Protein AF-0000000074148375 (afdb_homodimer)

Secondary structure (DSSP, 8-state):
--EEEEEE-TTTTHHHHHHHHHHHHT-EEE-HHHHHHHHHHT---HHHHHT--TT-HHHHHHHHHHHT--S---S-EEEEEPTT--EEEEE----HHHHHHHHHHHHHHHHHH-SEEEESTTHHHHTTT-TTEEEEEEE--HHHHHHHHHHHHT--HHHHHHHHHHHHHHHHHHHHHHH---TT-GGGSSEEEETTTS-HHHHHHHHHHHHHH-/--EEEEEE-TTTTHHHHHHHHHHHHT-EEE-HHHHHHHHHHT---HHHHHT--TT-HHHHHHHHHHHT--S---S--EEEEPTT--EEEE-----HHHHHHHHHHHHHHHHHH-SEEEESTTHHHHTTT-TTEEEEEEE--HHHHHHHHHHHHT--HHHHHHHHHHHHHHHHHHHHHHH---TT-GGGSSEEEETTTS-HHHHHHHHHHHHHH-

Structure (mmCIF, N/CA/C/O backbone):
data_AF-0000000074148375-model_v1
#
loop_
_entity.id
_entity.type
_entity.pdbx_description
1 polymer 'Probable cytidylate kinase, putative'
#
loop_
_atom_site.group_PDB
_atom_site.id
_atom_site.type_symbol
_atom_site.label_atom_id
_atom_site.label_alt_id
_atom_site.label_comp_id
_atom_site.label_asym_id
_atom_site.label_entity_id
_atom_site.label_seq_id
_atom_site.pdbx_PDB_ins_code
_atom_site.Cartn_x
_atom_site.Cartn_y
_atom_site.Cartn_z
_atom_site.occupancy
_atom_site.B_iso_or_equiv
_atom_site.auth_seq_id
_atom_site.auth_comp_id
_atom_site.auth_asym_id
_atom_site.auth_atom_id
_atom_site.pdbx_PDB_model_num
ATOM 1 N N . MET A 1 1 ? -9.125 17.953 -8.016 1 64.88 1 MET A N 1
ATOM 2 C CA . MET A 1 1 ? -9.047 18.625 -6.723 1 64.88 1 MET A CA 1
ATOM 3 C C . MET A 1 1 ? -9.109 17.625 -5.578 1 64.88 1 MET A C 1
ATOM 5 O O . MET A 1 1 ? -10.031 16.812 -5.508 1 64.88 1 MET A O 1
ATOM 9 N N . ALA A 1 2 ? -8.055 17.391 -4.762 1 86.12 2 ALA A N 1
ATOM 10 C CA . ALA A 1 2 ? -8.109 16.344 -3.738 1 86.12 2 ALA A CA 1
ATOM 11 C C . ALA A 1 2 ? -7.293 16.734 -2.512 1 86.12 2 ALA A C 1
ATOM 13 O O . ALA A 1 2 ? -6.504 17.688 -2.562 1 86.12 2 ALA A O 1
ATOM 14 N N . VAL A 1 3 ? -7.73 16.344 -1.412 1 92.31 3 VAL A N 1
ATOM 15 C CA . VAL A 1 3 ? -6.91 16.375 -0.205 1 92.31 3 VAL A CA 1
ATOM 16 C C . VAL A 1 3 ? -6.141 15.062 -0.064 1 92.31 3 VAL A C 1
ATOM 18 O O . VAL A 1 3 ? -6.703 13.977 -0.264 1 92.31 3 VAL A O 1
ATOM 21 N N . ILE A 1 4 ? -4.852 15.25 0.196 1 95.19 4 ILE A N 1
ATOM 22 C CA . ILE A 1 4 ? -4.012 14.07 0.366 1 95.19 4 ILE A CA 1
ATOM 23 C C . ILE A 1 4 ? -3.422 14.055 1.774 1 95.19 4 ILE A C 1
ATOM 25 O O . ILE A 1 4 ? -2.805 15.039 2.205 1 95.19 4 ILE A O 1
ATOM 29 N N . THR A 1 5 ? -3.691 13.031 2.473 1 95.56 5 THR A N 1
ATOM 30 C CA . THR A 1 5 ? -2.984 12.844 3.734 1 95.56 5 THR A CA 1
ATOM 31 C C . THR A 1 5 ? -1.854 11.828 3.576 1 95.56 5 THR A C 1
ATOM 33 O O . THR A 1 5 ? -2.02 10.812 2.904 1 95.56 5 THR A O 1
ATOM 36 N N . ILE A 1 6 ? -0.707 12.133 4.168 1 96.19 6 ILE A N 1
ATOM 37 C CA . ILE A 1 6 ? 0.439 11.234 4.102 1 96.19 6 ILE A CA 1
ATOM 38 C C . ILE A 1 6 ? 0.917 10.898 5.512 1 96.19 6 ILE A C 1
ATOM 40 O O . ILE A 1 6 ? 1.191 11.797 6.309 1 96.19 6 ILE A O 1
ATOM 44 N N . SER A 1 7 ? 0.877 9.672 5.816 1 96.31 7 SER A N 1
ATOM 45 C CA . SER A 1 7 ? 1.52 9.102 6.996 1 96.31 7 SER A CA 1
ATOM 46 C C . SER A 1 7 ? 2.807 8.367 6.625 1 96.31 7 SER A C 1
ATOM 48 O O . SER A 1 7 ? 2.883 7.73 5.574 1 96.31 7 SER A O 1
ATOM 50 N N . ARG A 1 8 ? 3.867 8.523 7.516 1 97.19 8 ARG A N 1
ATOM 51 C CA . ARG A 1 8 ? 5.133 7.941 7.074 1 97.19 8 ARG A CA 1
ATOM 52 C C . ARG A 1 8 ? 5.965 7.48 8.266 1 97.19 8 ARG A C 1
ATOM 54 O O . ARG A 1 8 ? 5.859 8.039 9.359 1 97.19 8 ARG A O 1
ATOM 61 N N . GLN A 1 9 ? 6.734 6.5 8.016 1 97.06 9 GLN A N 1
ATOM 62 C CA . GLN A 1 9 ? 7.832 6.156 8.906 1 97.06 9 GLN A CA 1
ATOM 63 C C . GLN A 1 9 ? 8.992 7.137 8.766 1 97.06 9 GLN A C 1
ATOM 65 O O . GLN A 1 9 ? 9.312 7.562 7.652 1 97.06 9 GLN A O 1
ATOM 70 N N . VAL A 1 10 ? 9.531 7.484 9.844 1 92.56 10 VAL A N 1
ATOM 71 C CA . VAL A 1 10 ? 10.672 8.398 9.805 1 92.56 10 VAL A CA 1
ATOM 72 C C . VAL A 1 10 ? 11.789 7.793 8.953 1 92.56 10 VAL A C 1
ATOM 74 O O . VAL A 1 10 ? 12.102 6.605 9.078 1 92.56 10 VAL A O 1
ATOM 77 N N . GLY A 1 11 ? 12.305 8.602 8.078 1 96.94 11 GLY A N 1
ATOM 78 C CA . GLY A 1 11 ? 13.422 8.172 7.25 1 96.94 11 GLY A CA 1
ATOM 79 C C . GLY A 1 11 ? 12.977 7.426 6.004 1 96.94 11 GLY A C 1
ATOM 80 O O . GLY A 1 11 ? 13.812 6.977 5.215 1 96.94 11 GLY A O 1
ATOM 81 N N . SER A 1 12 ? 11.672 7.277 5.742 1 98.31 12 SER A N 1
ATOM 82 C CA . SER A 1 12 ? 11.148 6.504 4.621 1 98.31 12 SER A CA 1
ATOM 83 C C . SER A 1 12 ? 11.094 7.344 3.35 1 98.31 12 SER A C 1
ATOM 85 O O . SER A 1 12 ? 10.703 6.848 2.291 1 98.31 12 SER A O 1
ATOM 87 N N . LEU A 1 13 ? 11.406 8.617 3.408 1 97.44 13 LEU A N 1
ATOM 88 C CA . LEU A 1 13 ? 11.305 9.594 2.328 1 97.44 13 LEU A CA 1
ATOM 89 C C . LEU A 1 13 ? 9.867 10.078 2.158 1 97.44 13 LEU A C 1
ATOM 91 O O . LEU A 1 13 ? 9.516 10.648 1.124 1 97.44 13 LEU A O 1
ATOM 95 N N . GLY A 1 14 ? 9.07 9.812 3.164 1 96.44 14 GLY A N 1
ATOM 96 C CA . GLY A 1 14 ? 7.691 10.273 3.131 1 96.44 14 GLY A CA 1
ATOM 97 C C . GLY A 1 14 ? 7.566 11.789 3.152 1 96.44 14 GLY A C 1
ATOM 98 O O . GLY A 1 14 ? 6.66 12.352 2.539 1 96.44 14 GLY A O 1
ATOM 99 N N . ASP A 1 15 ? 8.453 12.445 3.889 1 91.19 15 ASP A N 1
ATOM 100 C CA . ASP A 1 15 ? 8.477 13.906 3.91 1 91.19 15 ASP A CA 1
ATOM 101 C C . ASP A 1 15 ? 8.797 14.469 2.527 1 91.19 15 ASP A C 1
ATOM 103 O O . ASP A 1 15 ? 8.102 15.359 2.035 1 91.19 15 ASP A O 1
ATOM 107 N N . GLU A 1 16 ? 9.789 13.891 1.929 1 94.12 16 GLU A N 1
ATOM 108 C CA . GLU A 1 16 ? 10.227 14.32 0.604 1 94.12 16 GLU A CA 1
ATOM 109 C C . GLU A 1 16 ? 9.148 14.07 -0.445 1 94.12 16 GLU A C 1
ATOM 111 O O . GLU A 1 16 ? 8.914 14.906 -1.321 1 94.12 16 GLU A O 1
ATOM 116 N N . LEU A 1 17 ? 8.531 12.938 -0.294 1 96.75 17 LEU A N 1
ATOM 117 C CA . LEU A 1 17 ? 7.449 12.602 -1.212 1 96.75 17 LEU A CA 1
ATOM 118 C C . LEU A 1 17 ? 6.312 13.609 -1.101 1 96.75 17 LEU A C 1
ATOM 120 O O . LEU A 1 17 ? 5.801 14.094 -2.115 1 96.75 17 LEU A O 1
ATOM 124 N N . ALA A 1 18 ? 5.91 13.93 0.122 1 94.56 18 ALA A N 1
ATOM 125 C CA . ALA A 1 18 ? 4.832 14.883 0.364 1 94.56 18 ALA A CA 1
ATOM 126 C C . ALA A 1 18 ? 5.145 16.234 -0.259 1 94.56 18 ALA A C 1
ATOM 128 O O . ALA A 1 18 ? 4.297 16.844 -0.923 1 94.56 18 ALA A O 1
ATOM 129 N N . GLU A 1 19 ? 6.328 16.672 -0.088 1 92 19 GLU A N 1
ATOM 130 C CA . GLU A 1 19 ? 6.762 17.953 -0.631 1 92 19 GLU A CA 1
ATOM 131 C C . GLU A 1 19 ? 6.734 17.938 -2.156 1 92 19 GLU A C 1
ATOM 133 O O . GLU A 1 19 ? 6.258 18.891 -2.781 1 92 19 GLU A O 1
ATOM 138 N N . LYS A 1 20 ? 7.266 16.922 -2.697 1 95.44 20 LYS A N 1
ATOM 139 C CA . LYS A 1 20 ? 7.34 16.812 -4.152 1 95.44 20 LYS A CA 1
ATOM 140 C C . LYS A 1 20 ? 5.945 16.75 -4.77 1 95.44 20 LYS A C 1
ATOM 142 O O . LYS A 1 20 ? 5.688 17.359 -5.801 1 95.44 20 LYS A O 1
ATOM 147 N N . ILE A 1 21 ? 5.078 16 -4.156 1 95.25 21 ILE A N 1
ATOM 148 C CA . ILE A 1 21 ? 3.703 15.891 -4.629 1 95.25 21 ILE A CA 1
ATOM 149 C C . ILE A 1 21 ? 3.035 17.266 -4.594 1 95.25 21 ILE A C 1
ATOM 151 O O . ILE A 1 21 ? 2.398 17.672 -5.566 1 95.25 21 ILE A O 1
ATOM 155 N N . ALA A 1 22 ? 3.162 17.906 -3.471 1 91.94 22 ALA A N 1
ATOM 156 C CA . ALA A 1 22 ? 2.566 19.234 -3.318 1 91.94 22 ALA A CA 1
ATOM 157 C C . ALA A 1 22 ? 3.072 20.188 -4.395 1 91.94 22 ALA A C 1
ATOM 159 O O . ALA A 1 22 ? 2.285 20.891 -5.031 1 91.94 22 ALA A O 1
ATOM 160 N N . LYS A 1 23 ? 4.336 20.141 -4.648 1 92.69 23 LYS A N 1
ATOM 161 C CA . LYS A 1 23 ? 4.965 21 -5.641 1 92.69 23 LYS A CA 1
ATOM 162 C C . LYS A 1 23 ? 4.473 20.688 -7.047 1 92.69 23 LYS A C 1
ATOM 164 O O . LYS A 1 23 ? 4.062 21.578 -7.789 1 92.69 23 LYS A O 1
ATOM 169 N N . GLU A 1 24 ? 4.438 19.5 -7.379 1 93.75 24 GLU A N 1
ATOM 170 C CA . GLU A 1 24 ? 4.102 19.094 -8.742 1 93.75 24 GLU A CA 1
ATOM 171 C C . GLU A 1 24 ? 2.621 19.312 -9.031 1 93.75 24 GLU A C 1
ATOM 173 O O . GLU A 1 24 ? 2.246 19.609 -10.172 1 93.75 24 GLU A O 1
ATOM 178 N N . LEU A 1 25 ? 1.855 19.203 -8.031 1 93.38 25 LEU A N 1
ATOM 179 C CA . LEU A 1 25 ? 0.417 19.359 -8.211 1 93.38 25 LEU A CA 1
ATOM 180 C C . LEU A 1 25 ? 0.005 20.812 -8.008 1 93.38 25 LEU A C 1
ATOM 182 O O . LEU A 1 25 ? -1.121 21.203 -8.336 1 93.38 25 LEU A O 1
ATOM 186 N N . GLY A 1 26 ? 0.873 21.547 -7.48 1 91.06 26 GLY A N 1
ATOM 187 C CA . GLY A 1 26 ? 0.525 22.906 -7.109 1 91.06 26 GLY A CA 1
ATOM 188 C C . GLY A 1 26 ? -0.377 22.984 -5.891 1 91.06 26 GLY A C 1
ATOM 189 O O . GLY A 1 26 ? -1.254 23.844 -5.816 1 91.06 26 GLY A O 1
ATOM 190 N N . TYR A 1 27 ? -0.27 21.984 -5.047 1 90.19 27 TYR A N 1
ATOM 191 C CA . TYR A 1 27 ? -1.074 21.922 -3.832 1 90.19 27 TYR A CA 1
ATOM 192 C C . TYR A 1 27 ? -0.378 22.641 -2.68 1 90.19 27 TYR A C 1
ATOM 194 O O . TYR A 1 27 ? 0.845 22.797 -2.688 1 90.19 27 TYR A O 1
ATOM 202 N N . ARG A 1 28 ? -1.189 23 -1.715 1 84.81 28 ARG A N 1
ATOM 203 C CA . ARG A 1 28 ? -0.637 23.5 -0.46 1 84.81 28 ARG A CA 1
ATOM 204 C C . ARG A 1 28 ? -0.157 22.359 0.424 1 84.81 28 ARG A C 1
ATOM 206 O O . ARG A 1 28 ? -0.792 21.312 0.481 1 84.81 28 ARG A O 1
ATOM 213 N N . TYR A 1 29 ? 0.938 22.688 1.066 1 87.44 29 TYR A N 1
ATOM 214 C CA . TYR A 1 29 ? 1.569 21.672 1.917 1 87.44 29 TYR A CA 1
ATOM 215 C C . TYR A 1 29 ? 1.416 22.031 3.391 1 87.44 29 TYR A C 1
ATOM 217 O O . TYR A 1 29 ? 1.767 23.141 3.805 1 87.44 29 TYR A O 1
ATOM 225 N N . PHE A 1 30 ? 0.83 21.04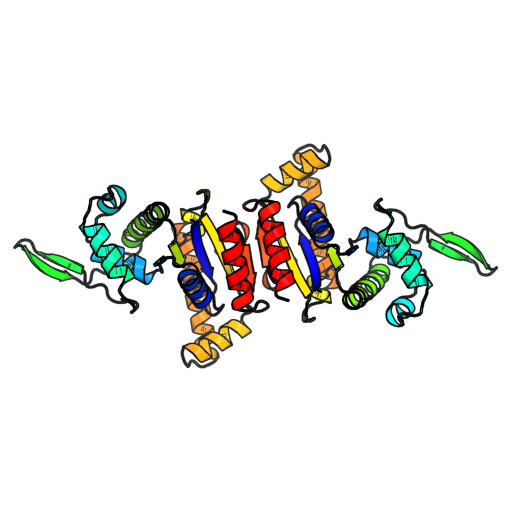7 4.223 1 79.69 30 PHE A N 1
ATOM 226 C CA . PHE A 1 30 ? 0.624 21.281 5.645 1 79.69 30 PHE A CA 1
ATOM 227 C C . PHE A 1 30 ? 1.263 20.172 6.469 1 79.69 30 PHE A C 1
ATOM 229 O O . PHE A 1 30 ? 0.876 19 6.355 1 79.69 30 PHE A O 1
ATOM 236 N N . ASP A 1 31 ? 2.244 20.516 7.246 1 73.94 31 ASP A N 1
ATOM 237 C CA . ASP A 1 31 ? 2.791 19.562 8.211 1 73.94 31 ASP A CA 1
ATOM 238 C C . ASP A 1 31 ? 2.465 19.984 9.641 1 73.94 31 ASP A C 1
ATOM 240 O O . ASP A 1 31 ? 1.754 20.969 9.859 1 73.94 31 ASP A O 1
ATOM 244 N N . LYS A 1 32 ? 2.908 19.125 10.531 1 63.28 32 LYS A N 1
ATOM 245 C CA . LYS A 1 32 ? 2.586 19.359 11.938 1 63.28 32 LYS A CA 1
ATOM 246 C C . LYS A 1 32 ? 3.016 20.75 12.391 1 63.28 32 LYS A C 1
ATOM 248 O O . LYS A 1 32 ? 2.305 21.406 13.148 1 63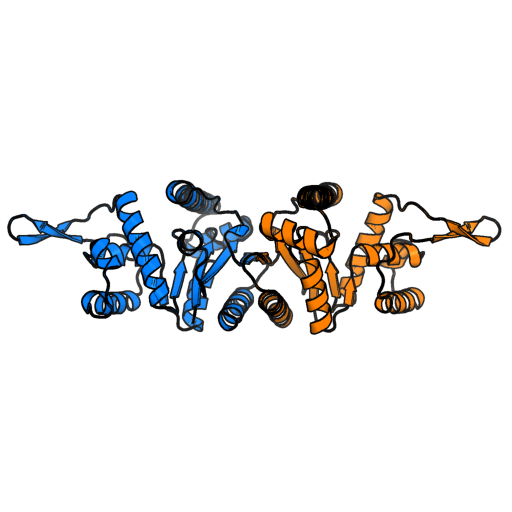.28 32 LYS A O 1
ATOM 253 N N . PHE A 1 33 ? 4.062 21.094 11.891 1 59.03 33 PHE A N 1
ATOM 254 C CA . PHE A 1 33 ? 4.613 22.375 12.352 1 59.03 33 PHE A CA 1
ATOM 255 C C . PHE A 1 33 ? 3.787 23.531 11.82 1 59.03 33 PHE A C 1
ATOM 257 O O . PHE A 1 33 ? 3.432 24.438 12.578 1 59.03 33 PHE A O 1
ATOM 264 N N . LEU A 1 34 ? 3.457 23.406 10.602 1 60.59 34 LEU A N 1
ATOM 265 C CA . LEU A 1 34 ? 2.68 24.469 9.984 1 60.59 34 LEU A CA 1
ATOM 266 C C . LEU A 1 34 ? 1.291 24.562 10.609 1 60.59 34 LEU A C 1
ATOM 268 O O . LEU A 1 34 ? 0.784 25.656 10.844 1 60.59 34 LEU A O 1
ATOM 272 N N . MET A 1 35 ? 0.801 23.469 10.922 1 62.88 35 MET A N 1
ATOM 273 C CA . MET A 1 35 ? -0.538 23.438 11.5 1 62.88 35 MET A CA 1
ATOM 274 C C . MET A 1 35 ? -0.544 24.062 12.891 1 62.88 35 MET A C 1
ATOM 276 O O . MET A 1 35 ? -1.463 24.797 13.234 1 62.88 35 MET A O 1
ATOM 280 N N . THR A 1 36 ? 0.459 23.688 13.594 1 59.16 36 THR A N 1
ATOM 281 C CA . THR A 1 36 ? 0.574 24.219 14.945 1 59.16 36 THR A CA 1
ATOM 282 C C . THR A 1 36 ? 0.806 25.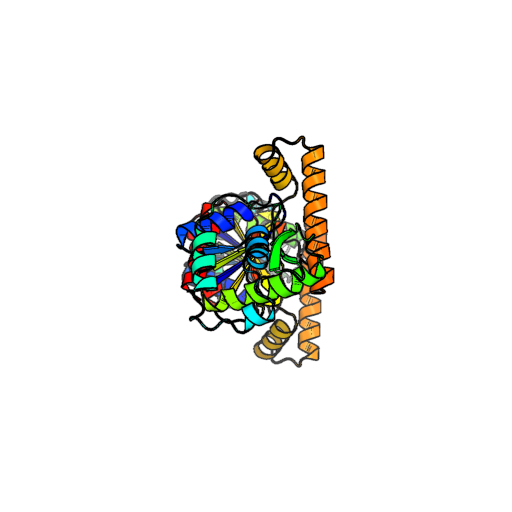734 14.906 1 59.16 36 THR A C 1
ATOM 284 O O . THR A 1 36 ? 0.238 26.469 15.719 1 59.16 36 THR A O 1
ATOM 287 N N . GLU A 1 37 ? 1.56 26.047 13.984 1 59.44 37 GLU A N 1
ATOM 288 C CA . GLU A 1 37 ? 1.833 27.469 13.852 1 59.44 37 GLU A CA 1
ATOM 289 C C . GLU A 1 37 ? 0.562 28.25 13.523 1 59.44 37 GLU A C 1
ATOM 291 O O . GLU A 1 37 ? 0.335 29.328 14.055 1 59.44 37 GLU A O 1
ATOM 296 N N . ILE A 1 38 ? -0.224 27.656 12.711 1 58.72 38 ILE A N 1
ATOM 297 C CA . ILE A 1 38 ? -1.501 28.266 12.344 1 58.72 38 ILE A CA 1
ATOM 298 C C . ILE A 1 38 ? -2.398 28.359 13.57 1 58.72 38 ILE A C 1
ATOM 300 O O . ILE A 1 38 ? -3.039 29.391 13.797 1 58.72 38 ILE A O 1
ATOM 304 N N . ALA A 1 39 ? -2.383 27.375 14.211 1 56.53 39 ALA A N 1
ATOM 305 C CA . ALA A 1 39 ? -3.229 27.312 15.398 1 56.53 39 ALA A CA 1
ATOM 306 C C . ALA A 1 39 ? -2.824 28.359 16.422 1 56.53 39 ALA A C 1
ATOM 308 O O . ALA A 1 39 ? -3.682 29.031 17.016 1 56.53 39 ALA A O 1
ATOM 309 N N . VAL A 1 40 ? -1.658 28.562 16.5 1 53.5 40 VAL A N 1
ATOM 310 C CA . VAL A 1 40 ? -1.113 29.469 17.5 1 53.5 40 VAL A CA 1
ATOM 311 C C . VAL A 1 40 ? -1.239 30.906 17.031 1 53.5 40 VAL A C 1
ATOM 313 O O . VAL A 1 40 ? -1.629 31.781 17.812 1 53.5 40 VAL A O 1
ATOM 316 N N . SER A 1 41 ? -0.81 31 15.828 1 53.25 41 SER A N 1
ATOM 317 C CA . SER A 1 41 ? -0.754 32.375 15.289 1 53.25 41 SER A CA 1
ATOM 318 C C . SER A 1 41 ? -2.152 32.938 15.078 1 53.25 41 SER A C 1
ATOM 320 O O . SER A 1 41 ? -2.346 34.156 15.102 1 53.25 41 SER A O 1
ATOM 322 N N . SER A 1 42 ? -2.965 32.094 14.695 1 52.16 42 SER A N 1
ATOM 323 C CA . SER A 1 42 ? -4.293 32.562 14.328 1 52.16 42 SER A CA 1
ATOM 324 C C . SER A 1 42 ? -5.043 33.094 15.547 1 52.16 42 SER A C 1
ATOM 326 O O . SER A 1 42 ? -5.996 33.875 15.414 1 52.16 42 SER A O 1
ATOM 328 N N . GLY A 1 43 ? -4.414 33.031 16.688 1 51.22 43 GLY A N 1
ATOM 329 C CA . GLY A 1 43 ? -5.18 33.406 17.875 1 51.22 43 GLY A CA 1
ATOM 330 C C . GLY A 1 43 ? -6.582 32.844 17.875 1 51.22 43 GLY A C 1
ATOM 331 O O . GLY A 1 43 ? -7.445 33.312 18.625 1 51.22 43 GLY A O 1
ATOM 332 N N . LEU A 1 44 ? -6.895 32.156 16.812 1 49.78 44 LEU A N 1
ATOM 333 C CA . LEU A 1 44 ? -8.258 31.656 16.656 1 49.78 44 LEU A CA 1
ATOM 334 C C . LEU A 1 44 ? -8.562 30.547 17.656 1 49.78 44 LEU A C 1
ATOM 336 O O . LEU A 1 44 ? -7.684 29.75 17.984 1 49.78 44 LEU A O 1
ATOM 340 N N . THR A 1 45 ? -9.57 30.859 18.375 1 47.16 45 THR A N 1
ATOM 341 C CA . THR A 1 45 ? -10.133 29.781 19.172 1 47.16 45 THR A CA 1
ATOM 342 C C . THR A 1 45 ? -10.68 28.672 18.281 1 47.16 45 THR A C 1
ATOM 344 O O . THR A 1 45 ? -10.883 28.875 17.094 1 47.16 45 THR A O 1
ATOM 347 N N . GLU A 1 46 ? -10.625 27.422 18.797 1 48.81 46 GLU A N 1
ATOM 348 C CA . GLU A 1 46 ? -11.281 26.312 18.094 1 48.81 46 GLU A CA 1
ATOM 349 C C . GLU A 1 46 ? -12.562 26.766 17.406 1 48.81 46 GLU A C 1
ATOM 351 O O . GLU A 1 46 ? -12.828 26.391 16.266 1 48.81 46 GLU A O 1
ATOM 356 N N . ALA A 1 47 ? -13.273 27.5 18.188 1 47.69 47 ALA A N 1
ATOM 357 C CA . ALA A 1 47 ? -14.562 28 17.719 1 47.69 47 ALA A CA 1
ATOM 358 C C . ALA A 1 47 ? -14.391 28.906 16.5 1 47.69 47 ALA A C 1
ATOM 360 O O . ALA A 1 47 ? -15.18 28.844 15.562 1 47.69 47 ALA A O 1
ATOM 361 N N . GLU A 1 48 ? -13.344 29.641 16.547 1 50.44 48 GLU A N 1
ATOM 362 C CA . GLU A 1 48 ? -13.148 30.562 15.438 1 50.44 48 GLU A CA 1
ATOM 363 C C . GLU A 1 48 ? -12.695 29.844 14.172 1 50.44 48 GLU A C 1
ATOM 365 O O . GLU A 1 48 ? -13.031 30.25 13.062 1 50.44 48 GLU A O 1
ATOM 370 N N . VAL A 1 49 ? -12.047 28.891 14.391 1 51.56 49 VAL A N 1
ATOM 371 C CA . VAL A 1 49 ? -11.609 28.062 13.266 1 51.56 49 VAL A CA 1
ATOM 372 C C . VAL A 1 49 ? -12.82 27.375 12.641 1 51.56 49 VAL A C 1
ATOM 374 O O . VAL A 1 49 ? -12.945 27.328 11.414 1 51.56 49 VAL A O 1
ATOM 377 N N . ILE A 1 50 ? -13.625 26.859 13.477 1 45.91 50 ILE A N 1
ATOM 378 C CA . ILE A 1 50 ? -14.828 26.156 13.039 1 45.91 50 ILE A CA 1
ATOM 379 C C . ILE A 1 50 ? -15.773 27.141 12.352 1 45.91 50 ILE A C 1
ATOM 381 O O . ILE A 1 50 ? -16.406 26.797 11.344 1 45.91 50 ILE A O 1
ATOM 385 N N . ASP A 1 51 ? -16.031 28.234 12.945 1 43.59 51 ASP A N 1
ATOM 386 C CA . ASP A 1 51 ? -16.969 29.219 12.406 1 43.59 51 ASP A CA 1
ATOM 387 C C . ASP A 1 51 ? -16.391 2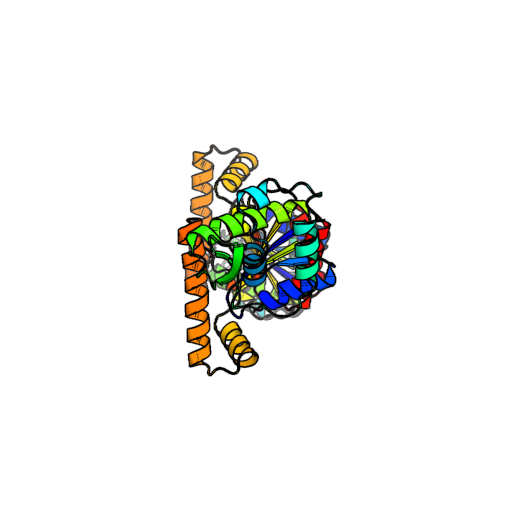9.938 11.195 1 43.59 51 ASP A C 1
ATOM 389 O O . ASP A 1 51 ? -16.938 30.938 10.734 1 43.59 51 ASP A O 1
ATOM 393 N N . PHE A 1 52 ? -15.383 29.5 10.75 1 43.88 52 PHE A N 1
ATOM 394 C CA . PHE A 1 52 ? -14.664 30.125 9.648 1 43.88 52 PHE A CA 1
ATOM 395 C C . PHE A 1 52 ? -15.547 30.219 8.414 1 43.88 52 PHE A C 1
ATOM 397 O O . PHE A 1 52 ? -15.883 29.203 7.805 1 43.88 52 PHE A O 1
ATOM 404 N N . ASN A 1 53 ? -16.297 31.219 8.312 1 39.03 53 ASN A N 1
ATOM 405 C CA . ASN A 1 53 ? -16.844 31.672 7.043 1 39.03 53 ASN A CA 1
ATOM 406 C C . ASN A 1 53 ? -15.766 32.312 6.16 1 39.03 53 ASN A C 1
ATOM 408 O O . ASN A 1 53 ? -14.781 32.844 6.664 1 39.03 53 ASN A O 1
ATOM 412 N N . GLU A 1 54 ? -15.547 31.953 4.879 1 41.06 54 GLU A N 1
ATOM 413 C CA . GLU A 1 54 ? -14.688 32.469 3.824 1 41.06 54 GLU A CA 1
ATOM 414 C C . GLU A 1 54 ? -14.305 33.938 4.094 1 41.06 54 GLU A C 1
ATOM 416 O O . GLU A 1 54 ? -13.281 34.406 3.602 1 41.06 54 GLU A O 1
ATOM 421 N N . ASP A 1 55 ? -15.164 34.656 4.719 1 38.59 55 ASP A N 1
ATOM 422 C CA . ASP A 1 55 ? -15.062 36.094 4.789 1 38.59 55 ASP A CA 1
ATOM 423 C C . ASP A 1 55 ? -14.094 36.531 5.887 1 38.59 55 ASP A C 1
ATOM 425 O O . ASP A 1 55 ? -13.891 37.719 6.109 1 38.59 55 ASP A O 1
ATOM 429 N N . ASN A 1 56 ? -13.695 35.656 6.594 1 40 56 ASN A N 1
ATOM 430 C CA . ASN A 1 56 ? -12.805 36.25 7.602 1 40 56 ASN A CA 1
ATOM 431 C C . ASN A 1 56 ? -11.391 36.438 7.059 1 40 56 ASN A C 1
ATOM 433 O O . ASN A 1 56 ? -10.672 35.438 6.832 1 40 56 ASN A O 1
ATOM 437 N N . TYR A 1 57 ? -10.992 37.5 6.605 1 42.69 57 TYR A N 1
ATOM 438 C CA . TYR A 1 57 ? -9.789 38.031 5.988 1 42.69 57 TYR A CA 1
ATOM 439 C C . TYR A 1 57 ? -8.547 37.625 6.766 1 42.69 57 TYR A C 1
ATOM 441 O O . TYR A 1 57 ? -7.469 37.469 6.188 1 42.69 57 TYR A O 1
ATOM 449 N N . LYS A 1 58 ? -8.727 37.438 8.047 1 46 58 LYS A N 1
ATOM 450 C CA . LYS A 1 58 ? -7.543 37.188 8.859 1 46 58 LYS A CA 1
ATOM 451 C C . LYS A 1 58 ? -7.027 35.781 8.625 1 46 58 LYS A C 1
ATOM 453 O O . LYS A 1 58 ? -5.82 35.562 8.492 1 46 58 LYS A O 1
ATOM 458 N N . VAL A 1 59 ? -8.039 35 8.492 1 46.47 59 VAL A N 1
ATOM 459 C CA . VAL A 1 59 ? -7.66 33.594 8.281 1 46.47 59 VAL A CA 1
ATOM 460 C C . VAL A 1 59 ? -7.086 33.438 6.879 1 46.47 59 VAL A C 1
ATOM 462 O O . VAL A 1 59 ? -6.09 32.719 6.688 1 46.47 59 VAL A O 1
ATOM 465 N N . ARG A 1 60 ? -7.742 34.094 5.875 1 46.69 60 ARG A N 1
ATOM 466 C CA . ARG A 1 60 ? -7.207 34.062 4.52 1 46.69 60 ARG A CA 1
ATOM 467 C C . ARG A 1 60 ? -5.805 34.656 4.465 1 46.69 60 ARG A C 1
ATOM 469 O O . ARG A 1 60 ? -4.91 34.094 3.82 1 46.69 60 ARG A O 1
ATOM 476 N N . SER A 1 61 ? -5.68 35.781 5.027 1 45.81 61 SER A N 1
ATOM 477 C CA . SER A 1 61 ? -4.379 36.469 5.039 1 45.81 61 SER A CA 1
ATOM 478 C C . SER A 1 61 ? -3.334 35.625 5.762 1 45.81 61 SER A C 1
ATOM 480 O O . SER A 1 61 ? -2.176 35.562 5.34 1 45.81 61 SER A O 1
ATOM 482 N N . PHE A 1 62 ? -3.805 35.094 6.758 1 45.09 62 PHE A N 1
ATOM 483 C CA . PHE A 1 62 ? -2.916 34.281 7.578 1 45.09 62 PHE A CA 1
ATOM 484 C C . PHE A 1 62 ? -2.457 33.031 6.816 1 45.09 62 PHE A C 1
ATOM 486 O O . PHE A 1 62 ? -1.266 32.719 6.793 1 45.09 62 PHE A O 1
ATOM 493 N N . PHE A 1 63 ? -3.371 32.375 6.238 1 46.75 63 PHE A N 1
ATOM 494 C CA . PHE A 1 63 ? -3.002 31.219 5.418 1 46.75 63 PHE A CA 1
ATOM 495 C C . PHE A 1 63 ? -2.104 31.641 4.266 1 46.75 63 PHE A C 1
ATOM 497 O O . PHE A 1 63 ? -1.189 30.906 3.879 1 46.75 63 PHE A O 1
ATOM 504 N N . GLU A 1 64 ? -2.408 32.812 3.773 1 47.59 64 GLU A N 1
ATOM 505 C CA . GLU A 1 64 ? -1.558 33.344 2.711 1 47.59 64 GLU A CA 1
ATOM 506 C C . GLU A 1 64 ? -0.138 33.594 3.213 1 47.59 64 GLU A C 1
ATOM 508 O O . GLU A 1 64 ? 0.833 33.344 2.498 1 47.59 64 GLU A O 1
ATOM 513 N N . GLN A 1 65 ? -0.069 34.062 4.297 1 42.94 65 GLN A N 1
ATOM 514 C CA . GLN A 1 65 ? 1.243 34.344 4.875 1 42.94 65 GLN A CA 1
ATOM 515 C C . GLN A 1 65 ? 1.961 33.062 5.242 1 42.94 65 GLN A C 1
ATOM 517 O O . GLN A 1 65 ? 3.174 32.938 5.059 1 42.94 65 GLN A O 1
ATOM 522 N N . LEU A 1 66 ? 1.214 32.219 5.73 1 43.31 66 LEU A N 1
ATOM 523 C CA . LEU A 1 66 ? 1.747 30.922 6.168 1 43.31 66 LEU A CA 1
ATOM 524 C C . LEU A 1 66 ? 2.264 30.125 4.977 1 43.31 66 LEU A C 1
ATOM 526 O O . LEU A 1 66 ? 3.314 29.484 5.062 1 43.31 66 LEU A O 1
ATOM 530 N N . PHE A 1 67 ? 1.443 30.062 4 1 42.72 67 PHE A N 1
ATOM 531 C CA . PHE A 1 67 ? 1.847 29.359 2.797 1 42.72 67 PHE A CA 1
ATOM 532 C C . PHE A 1 67 ? 3.094 29.984 2.186 1 42.72 67 PHE A C 1
ATOM 534 O O . PHE A 1 67 ? 3.832 29.328 1.451 1 42.72 67 PHE A O 1
ATOM 541 N N . GLY A 1 68 ? 3.309 31.219 2.521 1 38.91 68 GLY A N 1
ATOM 542 C CA . GLY A 1 68 ? 4.492 31.891 1.997 1 38.91 68 GLY A CA 1
ATOM 543 C C . GLY A 1 68 ? 5.742 31.609 2.812 1 38.91 68 GLY A C 1
ATOM 544 O O . GLY A 1 68 ? 6.84 32 2.426 1 38.91 68 GLY A O 1
ATOM 545 N N . ARG A 1 69 ? 5.543 31.141 4.055 1 37.75 69 ARG A N 1
ATOM 546 C CA . ARG A 1 69 ? 6.742 31.062 4.879 1 37.75 69 ARG A CA 1
ATOM 547 C C . ARG A 1 69 ? 7.414 29.703 4.734 1 37.75 69 ARG A C 1
ATOM 549 O O . ARG A 1 69 ? 6.734 28.672 4.621 1 37.75 69 ARG A O 1
ATOM 556 N N . LYS A 1 70 ? 8.594 29.672 4.301 1 36.91 70 LYS A N 1
ATOM 557 C CA . LYS A 1 70 ? 9.484 28.547 4.062 1 36.91 70 LYS A CA 1
ATOM 558 C C . LYS A 1 70 ? 9.82 27.828 5.363 1 36.91 70 LYS A C 1
ATOM 560 O O . LYS A 1 70 ? 10.383 26.734 5.348 1 36.91 70 LYS A O 1
ATOM 565 N N . SER A 1 71 ? 10.258 28.531 6.551 1 34.44 71 SER A N 1
ATOM 566 C CA . SER A 1 71 ? 11.008 27.906 7.633 1 34.44 71 SER A CA 1
ATOM 567 C C . SER A 1 71 ? 10.07 27.312 8.68 1 34.44 71 SER A C 1
ATOM 569 O O . SER A 1 71 ? 9.008 27.859 8.953 1 34.44 71 SER A O 1
ATOM 571 N N . PRO A 1 72 ? 10.328 26.062 9.203 1 33.75 72 PRO A N 1
ATOM 572 C CA . PRO A 1 72 ? 9.594 25.312 10.219 1 33.75 72 PRO A CA 1
ATOM 573 C C . PRO A 1 72 ? 9.492 26.062 11.547 1 33.75 72 PRO A C 1
ATOM 575 O O . PRO A 1 72 ? 10.469 26.641 12.008 1 33.75 72 PRO A O 1
ATOM 578 N N . VAL A 1 73 ? 8.531 26.703 11.992 1 37.16 73 VAL A N 1
ATOM 579 C CA . VAL A 1 73 ? 8.422 27.594 13.141 1 37.16 73 VAL A CA 1
ATOM 580 C C . VAL A 1 73 ? 8.305 26.781 14.43 1 37.16 73 VAL A C 1
ATOM 582 O O . VAL A 1 73 ? 7.352 26.031 14.609 1 37.16 73 VAL A O 1
ATOM 585 N N . GLY A 1 74 ? 9.344 26.25 15.055 1 37.66 74 GLY A N 1
ATOM 586 C CA . GLY A 1 74 ? 9.383 25.594 16.359 1 37.66 74 GLY A CA 1
ATOM 587 C C . GLY A 1 74 ? 8.617 26.359 17.422 1 37.66 74 GLY A C 1
ATOM 588 O O . GLY A 1 74 ? 7.895 25.766 18.219 1 37.66 74 GLY A O 1
ATOM 589 N N . THR A 1 75 ? 9.016 27.438 17.969 1 38.03 75 THR A N 1
ATOM 590 C CA . THR A 1 75 ? 8.562 28.188 19.141 1 38.03 75 THR A CA 1
ATOM 591 C C . THR A 1 75 ? 7.5 29.203 18.75 1 38.03 75 THR A C 1
ATOM 593 O O . THR A 1 75 ? 7.676 29.953 17.766 1 38.03 75 THR A O 1
ATOM 596 N N . ILE A 1 76 ? 6.27 28.891 19 1 39.78 76 ILE A N 1
ATOM 597 C CA . ILE A 1 76 ? 5.297 29.891 18.578 1 39.78 76 ILE A CA 1
ATOM 598 C C . ILE A 1 76 ? 5.09 30.906 19.688 1 39.78 76 ILE A C 1
ATOM 600 O O . ILE A 1 76 ? 4.871 30.547 20.844 1 39.78 76 ILE A O 1
ATOM 604 N N . THR A 1 77 ? 5.504 32.031 19.578 1 41.31 77 THR A N 1
ATOM 605 C CA . THR A 1 77 ? 5.246 33.156 20.469 1 41.31 77 THR A CA 1
ATOM 606 C C . THR A 1 77 ? 3.828 33.688 20.297 1 41.31 77 THR A C 1
ATOM 608 O O . THR A 1 77 ? 3.432 34.031 19.188 1 41.31 77 THR A O 1
ATOM 611 N N . VAL A 1 78 ? 2.92 33.25 21.172 1 42.88 78 VAL A N 1
ATOM 612 C CA . VAL A 1 78 ? 1.546 33.75 21.125 1 42.88 78 VAL A CA 1
ATOM 613 C C . VAL A 1 78 ? 1.457 35.094 21.844 1 42.88 78 VAL A C 1
ATOM 615 O O . VAL A 1 78 ? 2.168 35.312 22.828 1 42.88 78 VAL A O 1
ATOM 618 N N . ARG A 1 79 ? 0.807 36 21.219 1 44.75 79 ARG A N 1
ATOM 619 C CA . ARG A 1 79 ? 0.551 37.281 21.828 1 44.75 79 ARG A CA 1
ATOM 620 C C . ARG A 1 79 ? -0.67 37.219 22.75 1 44.75 79 ARG A C 1
ATOM 622 O O . ARG A 1 79 ? -1.729 36.75 22.344 1 44.75 79 ARG A O 1
ATOM 629 N N . ASP A 1 80 ? -0.448 37.062 23.984 1 49.66 80 ASP A N 1
ATOM 630 C CA . ASP A 1 80 ? -1.505 37.156 24.984 1 49.66 80 ASP A CA 1
ATOM 631 C C . ASP A 1 80 ? -1.645 38.562 25.531 1 49.66 80 ASP A C 1
ATOM 633 O O . ASP A 1 80 ? -0.726 39.375 25.391 1 49.66 80 ASP A O 1
ATOM 637 N N . ARG A 1 81 ? -2.91 38.969 25.672 1 51.53 81 ARG A N 1
ATOM 638 C CA . ARG A 1 81 ? -3.154 40.281 26.266 1 51.53 81 ARG A CA 1
ATOM 639 C C . ARG A 1 81 ? -3.449 40.156 27.75 1 51.53 81 ARG A C 1
ATOM 641 O O . ARG A 1 81 ? -4.176 39.25 28.172 1 51.53 81 ARG A O 1
ATOM 648 N N . ASP A 1 82 ? -2.691 40.812 28.562 1 49.88 82 ASP A N 1
ATOM 649 C CA . ASP A 1 82 ? -2.982 40.812 29.984 1 49.88 82 ASP A CA 1
ATOM 650 C C . ASP A 1 82 ? -4.223 41.656 30.297 1 49.88 82 ASP A C 1
ATOM 652 O O . ASP A 1 82 ? -4.852 42.188 29.375 1 49.88 82 ASP A O 1
ATOM 656 N N . GLU A 1 83 ? -4.812 41.562 31.438 1 57.78 83 GLU A N 1
ATOM 657 C CA . GLU A 1 83 ? -6.004 42.281 31.906 1 57.78 83 GLU A CA 1
ATOM 658 C C . GLU A 1 83 ? -5.992 43.75 31.5 1 57.78 83 GLU A C 1
ATOM 660 O O . GLU A 1 83 ? -7.043 44.375 31.438 1 57.78 83 GLU A O 1
ATOM 665 N N . LYS A 1 84 ? -4.875 44.344 31.297 1 65.56 84 LYS A N 1
ATOM 666 C CA . LYS A 1 84 ? -4.742 45.781 31.016 1 65.56 84 LYS A CA 1
ATOM 667 C C . LYS A 1 84 ? -4.598 46.031 29.516 1 65.56 84 LYS A C 1
ATOM 669 O O . LYS A 1 84 ? -4.344 47.156 29.094 1 65.56 84 LYS A O 1
ATOM 674 N N . GLY A 1 85 ? -4.633 44.969 28.734 1 56.5 85 GLY A N 1
ATOM 675 C CA . GLY A 1 85 ? -4.664 45.125 27.297 1 56.5 85 GLY A CA 1
ATOM 676 C C . GLY A 1 85 ? -3.295 45.031 26.656 1 56.5 85 GLY A C 1
ATOM 677 O O . GLY A 1 85 ? -3.156 45.188 25.438 1 56.5 85 GLY A O 1
ATOM 678 N N . LYS A 1 86 ? -2.254 44.906 27.422 1 56.5 86 LYS A N 1
ATOM 679 C CA . LYS A 1 86 ? -0.911 44.812 26.859 1 56.5 86 LYS A CA 1
ATOM 680 C C . LYS A 1 86 ? -0.678 43.438 26.234 1 56.5 86 LYS A C 1
ATOM 682 O O . LYS A 1 86 ? -0.965 42.438 26.844 1 56.5 86 LYS A O 1
ATOM 687 N N . VAL A 1 87 ? -0.316 43.469 24.984 1 52.41 87 VAL A N 1
ATOM 688 C CA . VAL A 1 87 ? -0.073 42.25 24.203 1 52.41 87 VAL A CA 1
ATOM 689 C C . VAL A 1 87 ? 1.257 41.625 24.609 1 52.41 87 VAL A C 1
ATOM 691 O O . VAL A 1 87 ? 2.283 42.312 24.656 1 52.41 87 VAL A O 1
ATOM 694 N N . PHE A 1 88 ? 1.271 40.594 25.469 1 49.06 88 PHE A N 1
ATOM 695 C CA . PHE A 1 88 ? 2.539 39.938 25.75 1 49.06 88 PHE A CA 1
ATOM 696 C C . PHE A 1 88 ? 2.623 38.594 25.016 1 49.06 88 PHE A C 1
ATOM 698 O O . PHE A 1 88 ? 1.601 37.969 24.781 1 49.06 88 PHE A O 1
ATOM 705 N N . LEU A 1 89 ? 3.732 38.438 24.484 1 45.12 89 LEU A N 1
ATOM 706 C CA . LEU A 1 89 ? 4.047 37.188 23.812 1 45.12 89 LEU A CA 1
ATOM 707 C C . LEU A 1 89 ? 4.203 36.062 24.828 1 45.12 89 LEU A C 1
ATOM 709 O O . LEU A 1 89 ? 4.871 36.219 25.844 1 45.12 89 LEU A O 1
ATOM 713 N N . THR A 1 90 ? 3.189 35.344 25.109 1 42.84 90 THR A N 1
ATOM 714 C CA . THR A 1 90 ? 3.395 34.188 25.953 1 42.84 90 THR A CA 1
ATOM 715 C C . THR A 1 90 ? 3.746 32.969 25.109 1 42.84 90 THR A C 1
ATOM 717 O O . THR A 1 90 ? 3.121 32.719 24.062 1 42.84 90 THR A O 1
ATOM 720 N N . THR A 1 91 ? 4.828 32.562 25.266 1 42.69 91 THR A N 1
ATOM 721 C CA . THR A 1 91 ? 5.172 31.266 24.719 1 42.69 91 THR A CA 1
ATOM 722 C C . THR A 1 91 ? 4.312 30.156 25.344 1 42.69 91 THR A C 1
ATOM 724 O O . THR A 1 91 ? 4.387 29.922 26.547 1 42.69 91 THR A O 1
ATOM 727 N N . LYS A 1 92 ? 3.029 30.125 25.078 1 43.41 92 LYS A N 1
ATOM 728 C CA . LYS A 1 92 ? 2.234 29.047 25.656 1 43.41 92 LYS A CA 1
ATOM 729 C C . LYS A 1 92 ? 2.678 27.688 25.125 1 43.41 92 LYS A C 1
ATOM 731 O O . LYS A 1 92 ? 2.816 27.516 23.922 1 43.41 92 LYS A O 1
ATOM 736 N N . VAL A 1 93 ? 3.246 27.047 26.016 1 40.91 93 VAL A N 1
ATOM 737 C CA . VAL A 1 93 ? 3.471 25.625 25.812 1 40.91 93 VAL A CA 1
ATOM 738 C C . VAL A 1 93 ? 2.158 24.938 25.438 1 40.91 93 VAL A C 1
ATOM 740 O O . VAL A 1 93 ? 1.178 25.016 26.188 1 40.91 93 VAL A O 1
ATOM 743 N N . PHE A 1 94 ? 1.764 25.016 24.172 1 42.09 94 PHE A N 1
ATOM 744 C CA . PHE A 1 94 ? 0.602 24.297 23.672 1 42.09 94 PHE A CA 1
ATOM 745 C C . PHE A 1 94 ? 0.478 22.922 24.312 1 42.09 94 PHE A C 1
ATOM 747 O O . PHE A 1 94 ? 1.367 22.078 24.172 1 42.09 94 PHE A O 1
ATOM 754 N N . ASP A 1 95 ? -0.166 22.922 25.5 1 44.75 95 ASP A N 1
ATOM 755 C CA . ASP A 1 95 ? -0.507 21.625 26.062 1 44.75 95 ASP A CA 1
ATOM 756 C C . ASP A 1 95 ? -1.059 20.688 24.984 1 44.75 95 ASP A C 1
ATOM 758 O O . ASP A 1 95 ? -1.657 21.141 24 1 44.75 95 ASP A O 1
ATOM 762 N N . GLU A 1 96 ? -0.514 19.531 24.859 1 49.66 96 GLU A N 1
ATOM 763 C CA . GLU A 1 96 ? -0.756 18.469 23.875 1 49.66 96 GLU A CA 1
ATOM 764 C C . GLU A 1 96 ? -2.236 18.375 23.516 1 49.66 96 GLU A C 1
ATOM 766 O O . GLU A 1 96 ? -2.588 18.203 22.344 1 49.66 96 GLU A O 1
ATOM 771 N N . GLU A 1 97 ? -3.094 18.531 24.594 1 53.06 97 GLU A N 1
ATOM 772 C CA . GLU A 1 97 ? -4.523 18.328 24.359 1 53.06 97 GLU A CA 1
ATOM 773 C C . GLU A 1 97 ? -5.137 19.531 23.641 1 53.06 97 GLU A C 1
ATOM 775 O O . GLU A 1 97 ? -5.973 19.375 22.75 1 53.06 97 GLU A O 1
ATOM 780 N N . SER A 1 98 ? -4.863 20.766 24.203 1 53.06 98 SER A N 1
ATOM 781 C CA . SER A 1 98 ? -5.426 21.953 23.562 1 53.06 98 SER A CA 1
ATOM 782 C C . SER A 1 98 ? -4.957 22.094 22.125 1 53.06 98 SER A C 1
ATOM 784 O O . SER A 1 98 ? -5.711 22.547 21.25 1 53.06 98 SER A O 1
ATOM 786 N N . SER A 1 99 ? -3.9 21.5 21.922 1 62.12 99 SER A N 1
ATOM 787 C CA . SER A 1 99 ? -3.314 21.547 20.594 1 62.12 99 SER A CA 1
ATOM 788 C C . SER A 1 99 ? -3.967 20.531 19.656 1 62.12 99 SER A C 1
ATOM 790 O O . SER A 1 99 ? -4.164 20.797 18.469 1 62.12 99 SER A O 1
ATOM 792 N N . LEU A 1 100 ? -4.602 19.594 20.328 1 71 100 LEU A N 1
ATOM 793 C CA . LEU A 1 100 ? -5.191 18.531 19.531 1 71 100 LEU A CA 1
ATOM 794 C C . LEU A 1 100 ? -6.473 19.016 18.859 1 71 100 LEU A C 1
ATOM 796 O O . LEU A 1 100 ? -6.66 18.812 17.656 1 71 100 LEU A O 1
ATOM 800 N N . THR A 1 101 ? -7.27 19.625 19.672 1 72.5 101 THR A N 1
ATOM 801 C CA . THR A 1 101 ? -8.547 20.094 19.156 1 72.5 101 THR A CA 1
ATOM 802 C C . THR A 1 101 ? -8.344 21.141 18.047 1 72.5 101 THR A C 1
ATOM 804 O O . THR A 1 101 ? -9.078 21.156 17.062 1 72.5 101 THR A O 1
ATOM 807 N N . PHE A 1 102 ? -7.441 21.891 18.297 1 69.5 102 PHE A N 1
ATOM 808 C CA . PHE A 1 102 ? -7.137 22.922 17.312 1 69.5 102 PHE A CA 1
ATOM 809 C C . PHE A 1 102 ? -6.625 22.297 16.016 1 69.5 102 PHE A C 1
ATOM 811 O O . PHE A 1 102 ? -7.094 22.625 14.93 1 69.5 102 PHE A O 1
ATOM 818 N N . VAL A 1 103 ? -5.742 21.406 16.141 1 73.25 103 VAL A N 1
ATOM 819 C CA . VAL A 1 103 ? -5.164 20.734 14.992 1 73.25 103 VAL A CA 1
ATOM 820 C C . VAL A 1 103 ? -6.262 19.984 14.227 1 73.25 103 VAL A C 1
ATOM 822 O O . VAL A 1 103 ? -6.324 20.062 12.992 1 73.25 103 VAL A O 1
ATOM 825 N N . GLN A 1 104 ? -7.113 19.406 14.93 1 80.81 104 GLN A N 1
ATOM 826 C CA . GLN A 1 104 ? -8.211 18.672 14.32 1 80.81 104 GLN A CA 1
ATOM 827 C C . GLN A 1 104 ? -9.148 19.609 13.562 1 80.81 104 GLN A C 1
ATOM 829 O O . GLN A 1 104 ? -9.609 19.281 12.469 1 80.81 104 GLN A O 1
ATOM 834 N N . ALA A 1 105 ? -9.352 20.75 14.188 1 76.56 105 ALA A N 1
ATOM 835 C CA . ALA A 1 105 ? -10.219 21.75 13.555 1 76.56 105 ALA A CA 1
ATOM 836 C C . ALA A 1 105 ? -9.594 22.281 12.273 1 76.56 105 ALA A C 1
ATOM 838 O O . ALA A 1 105 ? -10.281 22.453 11.266 1 76.56 105 ALA A O 1
ATOM 839 N N . VAL A 1 106 ? -8.359 22.5 12.281 1 75.81 106 VAL A N 1
ATOM 840 C CA . VAL A 1 106 ? -7.633 23 11.117 1 75.81 106 VAL A CA 1
ATOM 841 C C . VAL A 1 106 ? -7.695 21.984 9.984 1 75.81 106 VAL A C 1
ATOM 843 O O . VAL A 1 106 ? -7.996 22.328 8.844 1 75.81 106 VAL A O 1
ATOM 846 N N . ILE A 1 107 ? -7.449 20.734 10.312 1 81.75 107 ILE A N 1
ATOM 847 C CA . ILE A 1 107 ? -7.441 19.656 9.32 1 81.75 107 ILE A CA 1
ATOM 848 C C . ILE A 1 107 ? -8.82 19.562 8.664 1 81.75 107 ILE A C 1
ATOM 850 O O . ILE A 1 107 ? -8.922 19.453 7.438 1 81.75 107 ILE A O 1
ATOM 854 N N . LYS A 1 108 ? -9.789 19.672 9.414 1 83.19 108 LYS A N 1
ATOM 855 C CA . LYS A 1 108 ? -11.141 19.578 8.883 1 83.19 108 LYS A CA 1
ATOM 856 C C . LYS A 1 108 ? -11.453 20.766 7.961 1 83.19 108 LYS A C 1
ATOM 858 O O . LYS A 1 108 ? -12.133 20.594 6.945 1 83.19 108 LYS A O 1
ATOM 863 N N . LYS A 1 109 ? -10.914 21.844 8.312 1 77.69 109 LYS A N 1
ATOM 864 C CA . LYS A 1 109 ? -11.141 23.031 7.496 1 77.69 109 LYS A CA 1
ATOM 865 C C . LYS A 1 109 ? -10.383 22.953 6.176 1 77.69 109 LYS A C 1
ATOM 867 O O . LYS A 1 109 ? -10.836 23.469 5.156 1 77.69 109 LYS A O 1
ATOM 872 N N . LEU A 1 110 ? -9.234 22.344 6.23 1 79.12 110 LEU A N 1
ATOM 873 C CA . LEU A 1 110 ? -8.398 22.203 5.039 1 79.12 110 LEU A CA 1
ATOM 874 C C . LEU A 1 110 ? -9.125 21.422 3.955 1 79.12 110 LEU A C 1
ATOM 876 O O . LEU A 1 110 ? -8.867 21.609 2.766 1 79.12 110 LEU A O 1
ATOM 880 N N . VAL A 1 111 ? -10.016 20.547 4.305 1 82.75 111 VAL A N 1
ATOM 881 C CA . VAL A 1 111 ? -10.789 19.766 3.354 1 82.75 111 VAL A CA 1
ATOM 882 C C . VAL A 1 111 ? -11.602 20.688 2.451 1 82.75 111 VAL A C 1
ATOM 884 O O . VAL A 1 111 ? -11.773 20.422 1.262 1 82.75 111 VAL A O 1
ATOM 887 N N . ASP A 1 112 ? -11.953 21.797 3.043 1 80 112 ASP A N 1
ATOM 888 C CA . ASP A 1 112 ? -12.758 22.75 2.293 1 80 112 ASP A CA 1
ATOM 889 C C . ASP A 1 112 ? -11.906 23.516 1.279 1 80 112 ASP A C 1
ATOM 891 O O . ASP A 1 112 ? -12.422 24.016 0.279 1 80 112 ASP A O 1
ATOM 895 N N . TRP A 1 113 ? -10.703 23.625 1.53 1 75.81 113 TRP A N 1
ATOM 896 C CA . TRP A 1 113 ? -9.805 24.375 0.657 1 75.81 113 TRP A CA 1
ATOM 897 C C . TRP A 1 113 ? -9.422 23.547 -0.567 1 75.81 113 TRP A C 1
ATOM 899 O O . TRP A 1 113 ? -9.094 24.094 -1.618 1 75.81 113 TRP A O 1
ATOM 909 N N . ASP A 1 114 ? -9.445 22.297 -0.422 1 81.62 114 ASP A N 1
ATOM 910 C CA . ASP A 1 114 ? -9.031 21.391 -1.479 1 81.62 114 ASP A CA 1
ATOM 911 C C . ASP A 1 114 ? -7.578 21.641 -1.888 1 81.62 114 ASP A C 1
ATOM 913 O O . ASP A 1 114 ? -6.961 22.609 -1.431 1 81.62 114 ASP A O 1
ATOM 917 N N . ASN A 1 115 ? -7.008 20.797 -2.582 1 89.12 115 ASN A N 1
ATOM 918 C CA . ASN A 1 115 ? -5.656 20.938 -3.119 1 89.12 115 ASN A CA 1
ATOM 919 C C . ASN A 1 115 ? -4.625 21.094 -2.01 1 89.12 115 ASN A C 1
ATOM 921 O O . ASN A 1 115 ? -3.816 22.031 -2.043 1 89.12 115 ASN A O 1
ATOM 925 N N . VAL A 1 116 ? -4.707 20.219 -1.052 1 89.38 116 VAL A N 1
ATOM 926 C CA . VAL A 1 116 ? -3.814 20.281 0.1 1 89.38 116 VAL A CA 1
ATOM 927 C C . VAL A 1 116 ? -3.186 18.906 0.331 1 89.38 116 VAL A C 1
ATOM 929 O O . VAL A 1 116 ? -3.828 17.875 0.116 1 89.38 116 VAL A O 1
ATOM 932 N N . VAL A 1 117 ? -1.923 18.938 0.705 1 92.94 117 VAL A N 1
ATOM 933 C CA . VAL A 1 117 ? -1.228 17.766 1.216 1 92.94 117 VAL A CA 1
ATOM 934 C C . VAL A 1 117 ? -0.981 17.922 2.715 1 92.94 117 VAL A C 1
ATOM 936 O O . VAL A 1 117 ? -0.33 18.875 3.148 1 92.94 117 VAL A O 1
ATOM 939 N N . ILE A 1 118 ? -1.543 17.047 3.463 1 90.31 118 ILE A N 1
ATOM 940 C CA . ILE A 1 118 ? -1.406 17.062 4.914 1 90.31 118 ILE A CA 1
ATOM 941 C C . ILE A 1 118 ? -0.455 15.953 5.355 1 90.31 118 ILE A C 1
ATOM 943 O O . ILE A 1 118 ? -0.686 14.773 5.062 1 90.31 118 ILE A O 1
ATOM 947 N N . LEU A 1 119 ? 0.57 16.312 6.039 1 90.44 119 LEU A N 1
ATOM 948 C CA . LEU A 1 119 ? 1.553 15.336 6.504 1 90.44 119 LEU A CA 1
ATOM 949 C C . LEU A 1 119 ? 1.369 15.047 7.988 1 90.44 119 LEU A C 1
ATOM 951 O O . LEU A 1 119 ? 1.654 15.898 8.836 1 90.44 119 LEU A O 1
ATOM 955 N N . GLY A 1 120 ? 0.887 13.844 8.203 1 86.69 120 GLY A N 1
ATOM 956 C CA . GLY A 1 120 ? 0.812 13.383 9.578 1 86.69 120 GLY A CA 1
ATOM 957 C C . GLY A 1 120 ? -0.416 13.891 10.312 1 86.69 120 GLY A C 1
ATOM 958 O O . GLY A 1 120 ? -1.485 14.031 9.719 1 86.69 120 GLY A O 1
ATOM 959 N N . ARG A 1 121 ? -0.319 13.703 11.75 1 76.69 121 ARG A N 1
ATOM 960 C CA . ARG A 1 121 ? -1.248 14.258 12.734 1 76.69 121 ARG A CA 1
ATOM 961 C C . ARG A 1 121 ? -2.596 13.547 12.672 1 76.69 121 ARG A C 1
ATOM 963 O O . ARG A 1 121 ? -3.627 14.125 13.016 1 76.69 121 ARG A O 1
ATOM 970 N N . GLY A 1 122 ? -2.592 12.422 12.086 1 87.81 122 GLY A N 1
ATOM 971 C CA . GLY A 1 122 ? -3.811 11.633 12.117 1 87.81 122 GLY A CA 1
ATOM 972 C C . GLY A 1 122 ? -4.801 12.016 11.031 1 87.81 122 GLY A C 1
ATOM 973 O O . GLY A 1 122 ? -5.988 11.695 11.133 1 87.81 122 GLY A O 1
ATOM 974 N N . GLY A 1 123 ? -4.281 12.656 10.047 1 91 123 GLY A N 1
ATOM 975 C CA . GLY A 1 123 ? -5.156 13.062 8.953 1 91 123 GLY A CA 1
ATOM 976 C C . GLY A 1 123 ? -5.953 11.914 8.367 1 91 123 GLY A C 1
ATOM 977 O O . GLY A 1 123 ? -7.129 12.07 8.031 1 91 123 GLY A O 1
ATOM 978 N N . GLN A 1 124 ? -5.34 10.75 8.281 1 93.62 124 GLN A N 1
ATOM 979 C CA . GLN A 1 124 ? -5.992 9.586 7.688 1 93.62 124 GLN A CA 1
ATOM 980 C C . GLN A 1 124 ? -7.168 9.117 8.539 1 93.62 124 GLN A C 1
ATOM 982 O O . GLN A 1 124 ? -8.086 8.461 8.039 1 93.62 124 GLN A O 1
ATOM 987 N N . VAL A 1 125 ? -7.105 9.391 9.852 1 93.81 125 VAL A N 1
ATOM 988 C CA . VAL A 1 125 ? -8.18 8.984 10.75 1 93.81 125 VAL A CA 1
ATOM 989 C C . VAL A 1 125 ? -9.258 10.062 10.789 1 93.81 125 VAL A C 1
ATOM 991 O O . VAL A 1 125 ? -10.445 9.766 10.641 1 93.81 125 VAL A O 1
ATOM 994 N N . LEU A 1 126 ? -8.844 11.297 10.883 1 90.62 126 LEU A N 1
ATOM 995 C CA . LEU A 1 126 ? -9.758 12.43 11.023 1 90.62 126 LEU A CA 1
ATOM 996 C C . LEU A 1 126 ? -10.609 12.594 9.766 1 90.62 126 LEU A C 1
ATOM 998 O O . LEU A 1 126 ? -11.781 12.969 9.852 1 90.62 126 LEU A O 1
ATOM 1002 N N . LEU A 1 127 ? -10 12.32 8.68 1 92.81 127 LEU A N 1
ATOM 1003 C CA . LEU A 1 127 ? -10.68 12.578 7.414 1 92.81 127 LEU A CA 1
ATOM 1004 C C . LEU A 1 127 ? -11.164 11.281 6.777 1 92.81 127 LEU A C 1
ATOM 1006 O O . LEU A 1 127 ? -11.453 11.25 5.578 1 92.81 127 LEU A O 1
ATOM 1010 N N . ARG A 1 128 ? -11.211 10.281 7.582 1 91.69 128 ARG A N 1
ATOM 1011 C CA . ARG A 1 128 ? -11.695 9 7.082 1 91.69 128 ARG A CA 1
ATOM 1012 C C . ARG A 1 128 ? -13.117 9.125 6.551 1 91.69 128 ARG A C 1
ATOM 1014 O O . ARG A 1 128 ? -13.992 9.695 7.211 1 91.69 128 ARG A O 1
ATOM 1021 N N . GLY A 1 129 ? -13.367 8.672 5.344 1 87 129 GLY A N 1
ATOM 1022 C CA . GLY A 1 129 ? -14.719 8.641 4.805 1 87 129 GLY A CA 1
ATOM 1023 C C . GLY A 1 129 ? -15.062 9.883 3.996 1 87 129 GLY A C 1
ATOM 1024 O O . GLY A 1 129 ? -16.109 9.938 3.354 1 87 129 GLY A O 1
ATOM 1025 N N . PHE A 1 130 ? -14.25 10.938 4.102 1 88 130 PHE A N 1
ATOM 1026 C CA . PHE A 1 130 ? -14.477 12.109 3.268 1 88 130 PHE A CA 1
ATOM 1027 C C . PHE A 1 130 ? -14.219 11.789 1.801 1 88 130 PHE A C 1
ATOM 1029 O O . PHE A 1 130 ? -13.227 11.133 1.469 1 88 130 PHE A O 1
ATOM 1036 N N . PRO A 1 131 ? -15.188 12.305 1.097 1 84.19 131 PRO A N 1
ATOM 1037 C CA . PRO A 1 131 ? -14.961 12.094 -0.335 1 84.19 131 PRO A CA 1
ATOM 1038 C C . PRO A 1 131 ? -13.766 12.883 -0.869 1 84.19 131 PRO A C 1
ATOM 1040 O O . PRO A 1 131 ? -13.391 13.906 -0.289 1 84.19 131 PRO A O 1
ATOM 1043 N N . HIS A 1 132 ? -13.062 12.508 -1.783 1 87.81 132 HIS A N 1
ATOM 1044 C CA . HIS A 1 132 ? -11.977 13.172 -2.496 1 87.81 132 HIS A CA 1
ATOM 1045 C C . HIS A 1 132 ? -10.742 13.312 -1.617 1 87.81 132 HIS A C 1
ATOM 1047 O O . HIS A 1 132 ? -10.031 14.32 -1.686 1 87.81 132 HIS A O 1
ATOM 1053 N N . VAL A 1 133 ? -10.672 12.586 -0.568 1 92.62 133 VAL A N 1
ATOM 1054 C CA . VAL A 1 133 ? -9.453 12.555 0.245 1 92.62 133 VAL A CA 1
ATOM 1055 C C . VAL A 1 133 ? -8.711 11.242 0.014 1 92.62 133 VAL A C 1
ATOM 1057 O O . VAL A 1 133 ? -9.32 10.172 0.027 1 92.62 133 VAL A O 1
ATOM 1060 N N . LEU A 1 134 ? -7.48 11.367 -0.219 1 94.5 134 LEU A N 1
ATOM 1061 C CA . LEU A 1 134 ? -6.602 10.219 -0.411 1 94.5 134 LEU A CA 1
ATOM 1062 C C . LEU A 1 134 ? -5.66 10.047 0.777 1 94.5 134 LEU A C 1
ATOM 1064 O O . LEU A 1 134 ? -4.961 10.984 1.161 1 94.5 134 LEU A O 1
ATOM 1068 N N . HIS A 1 135 ? -5.691 8.906 1.368 1 96.69 135 HIS A N 1
ATOM 1069 C CA . HIS A 1 135 ? -4.812 8.594 2.488 1 96.69 135 HIS A CA 1
ATOM 1070 C C . HIS A 1 135 ? -3.682 7.668 2.061 1 96.69 135 HIS A C 1
ATOM 1072 O O . HIS A 1 135 ? -3.924 6.523 1.679 1 96.69 135 HIS A O 1
ATOM 1078 N N . ILE A 1 136 ? -2.412 8.133 2.207 1 97.19 136 ILE A N 1
ATOM 1079 C CA . ILE A 1 136 ? -1.249 7.375 1.761 1 97.19 136 ILE A CA 1
ATOM 1080 C C . ILE A 1 136 ? -0.321 7.109 2.945 1 97.19 136 ILE A C 1
ATOM 1082 O O . ILE A 1 136 ? -0.081 8 3.764 1 97.19 136 ILE A O 1
ATOM 1086 N N . ARG A 1 137 ? 0.157 5.898 3.006 1 98.19 137 ARG A N 1
ATOM 1087 C CA . ARG A 1 137 ? 1.201 5.555 3.965 1 98.19 137 ARG A CA 1
ATOM 1088 C C . ARG A 1 137 ? 2.514 5.234 3.256 1 98.19 137 ARG A C 1
ATOM 1090 O O . ARG A 1 137 ? 2.523 4.535 2.242 1 98.19 137 ARG A O 1
ATOM 1097 N N . VAL A 1 138 ? 3.574 5.789 3.809 1 98.44 138 VAL A N 1
ATOM 1098 C CA . VAL A 1 138 ? 4.891 5.559 3.227 1 98.44 138 VAL A CA 1
ATOM 1099 C C . VAL A 1 138 ? 5.77 4.805 4.223 1 98.44 138 VAL A C 1
ATOM 1101 O O . VAL A 1 138 ? 5.926 5.23 5.367 1 98.44 138 VAL A O 1
ATOM 1104 N N . ILE A 1 139 ? 6.312 3.703 3.746 1 98.69 139 ILE A N 1
ATOM 1105 C CA . ILE A 1 139 ? 7.156 2.869 4.594 1 98.69 139 ILE A CA 1
ATOM 1106 C C . ILE A 1 139 ? 8.469 2.553 3.873 1 98.69 139 ILE A C 1
ATOM 1108 O O . ILE A 1 139 ? 8.602 2.832 2.68 1 98.69 139 ILE A O 1
ATOM 1112 N N . ALA A 1 140 ? 9.414 2.057 4.617 1 98.5 140 ALA A N 1
ATOM 1113 C CA . ALA A 1 140 ? 10.672 1.546 4.066 1 98.5 140 ALA A CA 1
ATOM 1114 C C . ALA A 1 140 ? 11.375 0.632 5.066 1 98.5 140 ALA A C 1
ATOM 1116 O O . ALA A 1 140 ? 11.141 0.727 6.273 1 98.5 140 ALA A O 1
ATOM 1117 N N . PRO A 1 141 ? 12.227 -0.284 4.574 1 97.81 141 PRO A N 1
ATOM 1118 C CA . PRO A 1 141 ? 13.023 -1.104 5.488 1 97.81 141 PRO A CA 1
ATOM 1119 C C . PRO A 1 141 ? 13.898 -0.267 6.418 1 97.81 141 PRO A C 1
ATOM 1121 O O . PRO A 1 141 ? 14.367 0.81 6.031 1 97.81 141 PRO A O 1
ATOM 1124 N N . LEU A 1 142 ? 14.148 -0.804 7.555 1 98.12 142 LEU A N 1
ATOM 1125 C CA . LEU A 1 142 ? 14.844 -0.076 8.609 1 98.12 142 LEU A CA 1
ATOM 1126 C C . LEU A 1 142 ? 16.203 0.397 8.133 1 98.12 142 LEU A C 1
ATOM 1128 O O . LEU A 1 142 ? 16.578 1.553 8.352 1 98.12 142 LEU A O 1
ATOM 1132 N N . GLU A 1 143 ? 16.969 -0.425 7.426 1 98.25 143 GLU A N 1
ATOM 1133 C CA . GLU A 1 143 ? 18.312 -0.049 6.98 1 98.25 143 GLU A CA 1
ATOM 1134 C C . GLU A 1 143 ? 18.25 1.122 6.004 1 98.25 143 GLU A C 1
ATOM 1136 O O . GLU A 1 143 ? 19.094 2.021 6.062 1 98.25 143 GLU A O 1
ATOM 1141 N N . PHE A 1 144 ? 17.344 1.09 5.148 1 98.25 144 PHE A N 1
ATOM 1142 C CA . PHE A 1 144 ? 17.125 2.188 4.219 1 98.25 144 PHE A CA 1
ATOM 1143 C C . PHE A 1 144 ? 16.859 3.488 4.969 1 98.25 144 PHE A C 1
ATOM 1145 O O . PHE A 1 144 ? 17.422 4.531 4.629 1 98.25 144 PHE A O 1
ATOM 1152 N N . ARG A 1 145 ? 16.078 3.453 5.973 1 98.69 145 ARG A N 1
ATOM 1153 C CA . ARG A 1 145 ? 15.688 4.609 6.777 1 98.69 145 ARG A CA 1
ATOM 1154 C C . ARG A 1 145 ? 16.875 5.141 7.574 1 98.69 145 ARG A C 1
ATOM 1156 O O . ARG A 1 145 ? 17.078 6.355 7.66 1 98.69 145 ARG A O 1
ATOM 1163 N N . ILE A 1 146 ? 17.609 4.223 8.141 1 98.62 146 ILE A N 1
ATOM 1164 C CA . ILE A 1 146 ? 18.812 4.609 8.891 1 98.62 146 ILE A CA 1
ATOM 1165 C C . ILE A 1 146 ? 19.766 5.367 7.98 1 98.62 146 ILE A C 1
ATOM 1167 O O . ILE A 1 146 ? 20.266 6.438 8.344 1 98.62 146 ILE A O 1
ATOM 1171 N N . GLU A 1 147 ? 20 4.879 6.812 1 98.44 147 GLU A N 1
ATOM 1172 C CA . GLU A 1 147 ? 20.906 5.512 5.859 1 98.44 147 GLU A CA 1
ATOM 1173 C C . GLU A 1 147 ? 20.438 6.91 5.488 1 98.44 147 GLU A C 1
ATOM 1175 O O . GLU A 1 147 ? 21.234 7.852 5.418 1 98.44 147 GLU A O 1
ATOM 1180 N N . ASN A 1 148 ? 19.203 7.039 5.238 1 98.06 148 ASN A N 1
ATOM 1181 C CA . ASN A 1 148 ? 18.625 8.328 4.879 1 98.06 148 ASN A CA 1
ATOM 1182 C C . ASN A 1 148 ? 18.766 9.344 6.008 1 98.06 148 ASN A C 1
ATOM 1184 O O . ASN A 1 148 ? 19.156 10.492 5.77 1 98.06 148 ASN A O 1
ATOM 1188 N N . ILE A 1 149 ? 18.484 8.914 7.23 1 96.81 149 ILE A N 1
ATOM 1189 C CA . ILE A 1 149 ? 18.547 9.812 8.375 1 96.81 149 ILE A CA 1
ATOM 1190 C C . ILE A 1 149 ? 20 10.195 8.656 1 96.81 149 ILE A C 1
ATOM 1192 O O . ILE A 1 149 ? 20.297 11.344 8.984 1 96.81 149 ILE A O 1
ATOM 1196 N N . MET A 1 150 ? 20.938 9.219 8.461 1 98.44 150 MET A N 1
ATOM 1197 C CA . MET A 1 150 ? 22.359 9.523 8.602 1 98.44 150 MET A CA 1
ATOM 1198 C C . MET A 1 150 ? 22.781 10.625 7.629 1 98.44 150 MET A C 1
ATOM 1200 O O . MET A 1 150 ? 23.453 11.578 8.016 1 98.44 150 MET A O 1
ATOM 1204 N N . LYS A 1 151 ? 22.328 10.539 6.461 1 97.56 151 LYS A N 1
ATOM 1205 C CA . LYS A 1 151 ? 22.688 11.477 5.406 1 97.56 151 LYS A CA 1
ATOM 1206 C C . LYS A 1 151 ? 22.031 12.836 5.637 1 97.56 151 LYS A C 1
ATOM 1208 O O . LYS A 1 151 ? 22.672 13.875 5.492 1 97.56 151 LYS A O 1
ATOM 1213 N N . GLN A 1 152 ? 20.828 12.836 6.016 1 94.38 152 GLN A N 1
ATOM 1214 C CA . GLN A 1 152 ? 20.031 14.055 6.148 1 94.38 152 GLN A CA 1
ATOM 1215 C C . GLN A 1 152 ? 20.453 14.852 7.379 1 94.38 152 GLN A C 1
ATOM 1217 O O . GLN A 1 152 ? 20.469 16.078 7.348 1 94.38 152 GLN A O 1
ATOM 1222 N N . LYS A 1 153 ? 20.828 14.133 8.406 1 94.12 153 LYS A N 1
ATOM 1223 C CA . LYS A 1 153 ? 21.016 14.828 9.68 1 94.12 153 LYS A CA 1
ATOM 1224 C C . LYS A 1 153 ? 22.469 14.75 10.141 1 94.12 153 LYS A C 1
ATOM 1226 O O . LYS A 1 153 ? 22.828 15.336 11.164 1 94.12 153 LYS A O 1
ATOM 1231 N N . GLY A 1 154 ? 23.25 14.023 9.422 1 96.12 154 GLY A N 1
ATOM 1232 C CA . GLY A 1 154 ? 24.641 13.883 9.797 1 96.12 154 GLY A CA 1
ATOM 1233 C C . GLY A 1 154 ? 24.828 13.117 11.094 1 96.12 154 GLY A C 1
ATOM 1234 O O . GLY A 1 154 ? 25.672 13.477 11.914 1 96.12 154 GLY A O 1
ATOM 1235 N N . LEU A 1 155 ? 24.062 12.102 11.312 1 96.81 155 LEU A N 1
ATOM 1236 C CA . LEU A 1 155 ? 24.094 11.312 12.539 1 96.81 155 LEU A CA 1
ATOM 1237 C C . LEU A 1 155 ? 24.891 10.023 12.328 1 96.81 155 LEU A C 1
ATOM 1239 O O . LEU A 1 155 ? 25.062 9.578 11.188 1 96.81 155 LEU A O 1
ATOM 1243 N N . THR A 1 156 ? 25.391 9.469 13.43 1 98.19 156 THR A N 1
ATOM 1244 C CA . THR A 1 156 ? 25.922 8.117 13.383 1 98.19 156 THR A CA 1
ATOM 1245 C C . THR A 1 156 ? 24.812 7.09 13.203 1 98.19 156 THR A C 1
ATOM 1247 O O . THR A 1 156 ? 23.625 7.41 13.383 1 98.19 156 THR A O 1
ATOM 1250 N N . ARG A 1 157 ? 25.188 5.934 12.867 1 98.12 157 ARG A N 1
ATOM 1251 C CA . ARG A 1 157 ? 24.203 4.871 12.711 1 98.12 157 ARG A CA 1
ATOM 1252 C C . ARG A 1 157 ? 23.391 4.688 13.992 1 98.12 157 ARG A C 1
ATOM 1254 O O . ARG A 1 157 ? 22.172 4.566 13.945 1 98.12 157 ARG A O 1
ATOM 1261 N N . GLU A 1 158 ? 24.094 4.676 15.039 1 98.12 158 GLU A N 1
ATOM 1262 C CA . GLU A 1 158 ? 23.438 4.48 16.344 1 98.12 158 GLU A CA 1
ATOM 1263 C C . GLU A 1 158 ? 22.469 5.617 16.641 1 98.12 158 GLU A C 1
ATOM 1265 O O . GLU A 1 158 ? 21.344 5.375 17.094 1 98.12 158 GLU A O 1
ATOM 1270 N N . ASP A 1 159 ? 22.906 6.773 16.406 1 97.25 159 ASP A N 1
ATOM 1271 C CA . ASP A 1 159 ? 22.062 7.934 16.672 1 97.25 159 ASP A CA 1
ATOM 1272 C C . ASP A 1 159 ? 20.875 7.98 15.703 1 97.25 159 ASP A C 1
ATOM 1274 O O . ASP A 1 159 ? 19.781 8.383 16.094 1 97.25 159 ASP A O 1
ATOM 1278 N N . ALA A 1 160 ? 21.078 7.594 14.539 1 97.81 160 ALA A N 1
ATOM 1279 C CA . ALA A 1 160 ? 20 7.535 13.555 1 97.81 160 ALA A CA 1
ATOM 1280 C C . ALA A 1 160 ? 18.938 6.52 13.961 1 97.81 160 ALA A C 1
ATOM 1282 O O . ALA A 1 160 ? 17.734 6.793 13.875 1 97.81 160 ALA A O 1
ATOM 1283 N N . LEU A 1 161 ? 19.406 5.375 14.375 1 98.25 161 LEU A N 1
ATOM 1284 C CA . LEU A 1 161 ? 18.484 4.34 14.844 1 98.25 161 LEU A CA 1
ATOM 1285 C C . LEU A 1 161 ? 17.656 4.84 16.031 1 98.25 161 LEU A C 1
ATOM 1287 O O . LEU A 1 161 ? 16.453 4.617 16.078 1 98.25 161 LEU A O 1
ATOM 1291 N N . LYS A 1 162 ? 18.328 5.484 16.938 1 96.25 162 LYS A N 1
ATOM 1292 C CA . LYS A 1 162 ? 17.641 6.047 18.094 1 96.25 162 LYS A CA 1
ATOM 1293 C C . LYS A 1 162 ? 16.609 7.098 17.672 1 96.25 162 LYS A C 1
ATOM 1295 O O . LYS A 1 162 ? 15.484 7.102 18.172 1 96.25 162 LYS A O 1
ATOM 1300 N N . TYR A 1 163 ? 17.031 7.934 16.797 1 91.62 163 TYR A N 1
ATOM 1301 C CA . TYR A 1 163 ? 16.156 8.984 16.281 1 91.62 163 TYR A CA 1
ATOM 1302 C C . TYR A 1 163 ? 14.906 8.391 15.664 1 91.62 163 TYR A C 1
ATOM 1304 O O . TYR A 1 163 ? 13.789 8.82 15.977 1 91.62 163 TYR A O 1
ATOM 1312 N N . ILE A 1 164 ? 15.047 7.402 14.82 1 96.5 164 ILE A N 1
ATOM 1313 C CA . ILE A 1 164 ? 13.945 6.746 14.125 1 96.5 164 ILE A CA 1
ATOM 1314 C C . ILE A 1 164 ? 13.016 6.078 15.133 1 96.5 164 ILE A C 1
ATOM 1316 O O . ILE A 1 164 ? 11.797 6.258 15.086 1 96.5 164 ILE A O 1
ATOM 1320 N N . SER A 1 165 ? 13.57 5.352 16.016 1 96.19 165 SER A N 1
ATOM 1321 C CA . SER A 1 165 ? 12.797 4.617 17.016 1 96.19 165 SER A CA 1
ATOM 1322 C C . SER A 1 165 ? 11.953 5.562 17.875 1 96.19 165 SER A C 1
ATOM 1324 O O . SER A 1 165 ? 10.766 5.316 18.094 1 96.19 165 SER A O 1
ATOM 1326 N N . GLU A 1 166 ? 12.547 6.613 18.281 1 88.31 166 GLU A N 1
ATOM 1327 C CA . GLU A 1 166 ? 11.875 7.586 19.141 1 88.31 166 GLU A CA 1
ATOM 1328 C C . GLU A 1 16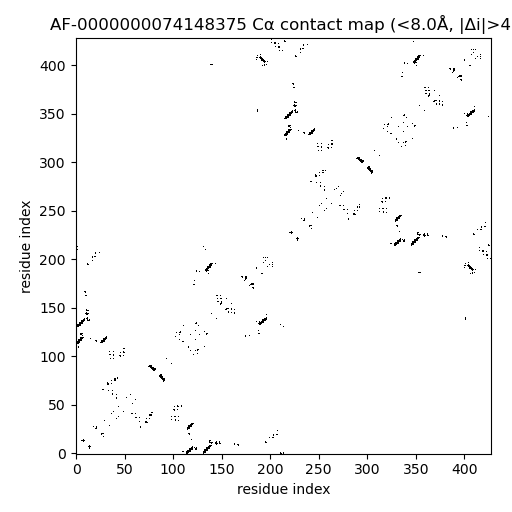6 ? 10.727 8.266 18.391 1 88.31 166 GLU A C 1
ATOM 1330 O O . GLU A 1 166 ? 9.617 8.375 18.922 1 88.31 166 GLU A O 1
ATOM 1335 N N . LYS A 1 167 ? 11.023 8.672 17.219 1 88.56 167 LYS A N 1
ATOM 1336 C CA . LYS A 1 167 ? 10.023 9.414 16.438 1 88.56 167 LYS A CA 1
ATOM 1337 C C . LYS A 1 167 ? 8.883 8.508 16 1 88.56 167 LYS A C 1
ATOM 1339 O O . LYS A 1 167 ? 7.715 8.906 16.047 1 88.56 167 LYS A O 1
ATOM 1344 N N . ASP A 1 168 ? 9.211 7.352 15.547 1 92.56 168 ASP A N 1
ATOM 1345 C CA . ASP A 1 168 ? 8.18 6.398 15.164 1 92.56 168 ASP A CA 1
ATOM 1346 C C . ASP A 1 168 ? 7.309 6.02 16.359 1 92.56 168 ASP A C 1
ATOM 1348 O O . ASP A 1 168 ? 6.086 5.93 16.234 1 92.56 168 ASP A O 1
ATOM 1352 N N . LYS A 1 169 ? 7.949 5.797 17.469 1 89.69 169 LYS A N 1
ATOM 1353 C CA . LYS A 1 169 ? 7.203 5.48 18.688 1 89.69 169 LYS A CA 1
ATOM 1354 C C . LYS A 1 169 ? 6.281 6.629 19.078 1 89.69 169 LYS A C 1
ATOM 1356 O O . LYS A 1 169 ? 5.129 6.406 19.453 1 89.69 169 LYS A O 1
ATOM 1361 N N . ALA A 1 170 ? 6.773 7.801 18.984 1 82.25 170 ALA A N 1
ATOM 1362 C CA . ALA A 1 170 ? 5.973 8.984 19.297 1 82.25 170 ALA A CA 1
ATOM 1363 C C . ALA A 1 170 ? 4.758 9.078 18.375 1 82.25 170 ALA A C 1
ATOM 1365 O O . ALA A 1 170 ? 3.652 9.383 18.844 1 82.25 170 ALA A O 1
ATOM 1366 N N . ALA A 1 171 ? 4.941 8.789 17.094 1 85.62 171 ALA A N 1
ATOM 1367 C CA . ALA A 1 171 ? 3.848 8.812 16.125 1 85.62 171 ALA A CA 1
ATOM 1368 C C . ALA A 1 171 ? 2.816 7.73 16.438 1 85.62 171 ALA A C 1
ATOM 1370 O O . ALA A 1 171 ? 1.61 7.992 16.422 1 85.62 171 ALA A O 1
ATOM 1371 N N . GLN A 1 172 ? 3.316 6.574 16.734 1 90.5 172 GLN A N 1
ATOM 1372 C CA . GLN A 1 172 ? 2.447 5.457 17.094 1 90.5 172 GLN A CA 1
ATOM 1373 C C . GLN A 1 172 ? 1.627 5.77 18.344 1 90.5 172 GLN A C 1
ATOM 1375 O O . GLN A 1 172 ? 0.418 5.531 18.375 1 90.5 172 GLN A O 1
ATOM 1380 N N . GLU A 1 173 ? 2.279 6.277 19.328 1 83.94 173 GLU A N 1
ATOM 1381 C CA . GLU A 1 173 ? 1.616 6.605 20.594 1 83.94 173 GLU A CA 1
ATOM 1382 C C . GLU A 1 173 ? 0.604 7.73 20.406 1 83.94 173 GLU A C 1
ATOM 1384 O O . GLU A 1 173 ? -0.471 7.715 21 1 83.94 173 GLU A O 1
ATOM 1389 N N . TYR A 1 174 ? 0.959 8.68 19.609 1 81.62 174 TYR A N 1
ATOM 1390 C CA . TYR A 1 174 ? 0.048 9.773 19.297 1 81.62 174 TYR A CA 1
ATOM 1391 C C . TYR A 1 174 ? -1.26 9.258 18.719 1 81.62 174 TYR A C 1
ATOM 1393 O O . TYR A 1 174 ? -2.342 9.578 19.219 1 81.62 174 TYR A O 1
ATOM 1401 N N . LEU A 1 175 ? -1.192 8.422 17.719 1 87.62 175 LEU A N 1
ATOM 1402 C CA . LEU A 1 175 ? -2.375 7.91 17.031 1 87.62 175 LEU A CA 1
ATOM 1403 C C . LEU A 1 175 ? -3.172 6.984 17.953 1 87.62 175 LEU A C 1
ATOM 1405 O O . LEU A 1 175 ? -4.406 7 17.938 1 87.62 175 LEU A O 1
ATOM 1409 N N . TYR A 1 176 ? -2.455 6.211 18.703 1 89.56 176 TYR A N 1
ATOM 1410 C CA . TYR A 1 176 ? -3.137 5.32 19.641 1 89.56 176 TYR A CA 1
ATOM 1411 C C . TYR A 1 176 ? -3.861 6.117 20.719 1 89.56 176 TYR A C 1
ATOM 1413 O O . TYR A 1 176 ? -5.043 5.879 20.984 1 89.56 176 TYR A O 1
ATOM 1421 N N . ARG A 1 177 ? -3.211 7.094 21.266 1 82.81 177 ARG A N 1
ATOM 1422 C CA . ARG A 1 177 ? -3.732 7.863 22.391 1 82.81 177 ARG A CA 1
ATOM 1423 C C . ARG A 1 177 ? -4.926 8.711 21.969 1 82.81 177 ARG A C 1
ATOM 1425 O O . ARG A 1 177 ? -5.945 8.75 22.656 1 82.81 177 ARG A O 1
ATOM 1432 N N . PHE A 1 178 ? -4.844 9.312 20.812 1 82.31 178 PHE A N 1
ATOM 1433 C CA . PHE A 1 178 ? -5.832 10.32 20.469 1 82.31 178 PHE A CA 1
ATOM 1434 C C . PHE A 1 178 ? -6.883 9.758 19.516 1 82.31 178 PHE A C 1
ATOM 1436 O O . PHE A 1 178 ? -8 10.273 19.453 1 82.31 178 PHE A O 1
ATOM 1443 N N . TYR A 1 179 ? -6.527 8.688 18.797 1 89.69 179 TYR A N 1
ATOM 1444 C CA . TYR A 1 179 ? -7.457 8.172 17.797 1 89.69 179 TYR A CA 1
ATOM 1445 C C . TYR A 1 179 ? -7.738 6.695 18.016 1 89.69 179 TYR A C 1
ATOM 1447 O O . TYR A 1 179 ? -8.594 6.109 17.344 1 89.69 179 TYR A O 1
ATOM 1455 N N . ASN A 1 180 ? -7.043 6.062 18.969 1 94.62 180 ASN A N 1
ATOM 1456 C CA . ASN A 1 180 ? -7.203 4.652 19.297 1 94.62 180 ASN A CA 1
ATOM 1457 C C . ASN A 1 180 ? -7.051 3.76 18.078 1 94.62 180 ASN A C 1
ATOM 1459 O O . ASN A 1 180 ? -7.883 2.883 17.828 1 94.62 180 ASN A O 1
ATOM 1463 N N . VAL A 1 181 ? -6.008 4.039 17.266 1 95.56 181 VAL A N 1
ATOM 1464 C CA . VAL A 1 181 ? -5.746 3.232 16.078 1 95.56 181 VAL A CA 1
ATOM 1465 C C . VAL A 1 181 ? -4.281 2.803 16.047 1 95.56 181 VAL A C 1
ATOM 1467 O O . VAL A 1 181 ? -3.443 3.398 16.734 1 95.56 181 VAL A O 1
ATOM 1470 N N . ASP A 1 182 ? -4.062 1.688 15.375 1 96.19 182 ASP A N 1
ATOM 1471 C CA . ASP A 1 182 ? -2.701 1.257 15.07 1 96.19 182 ASP A CA 1
ATOM 1472 C C . ASP A 1 182 ? -2.164 1.969 13.828 1 96.19 182 ASP A C 1
ATOM 1474 O O . ASP A 1 182 ? -2.664 1.761 12.727 1 96.19 182 ASP A O 1
ATOM 1478 N N . TRP A 1 183 ? -1.179 2.752 14.039 1 92.38 183 TRP A N 1
ATOM 1479 C CA . TRP A 1 183 ? -0.516 3.543 13.008 1 92.38 183 TRP A CA 1
ATOM 1480 C C . TRP A 1 183 ? -0.126 2.668 11.82 1 92.38 183 TRP A C 1
ATOM 1482 O O . TRP A 1 183 ? -0.135 3.127 10.68 1 92.38 183 TRP A O 1
ATOM 1492 N N . ASN A 1 184 ? 0.105 1.429 12.047 1 95.38 184 ASN A N 1
ATOM 1493 C CA . ASN A 1 184 ? 0.63 0.525 11.031 1 95.38 184 ASN A CA 1
ATOM 1494 C C . ASN A 1 184 ? -0.489 -0.237 10.328 1 95.38 184 ASN A C 1
ATOM 1496 O O . ASN A 1 184 ? -0.236 -0.988 9.383 1 95.38 184 ASN A O 1
ATOM 1500 N N . ASP A 1 185 ? -1.706 -0.045 10.727 1 96.69 185 ASP A N 1
ATOM 1501 C CA . ASP A 1 185 ? -2.828 -0.731 10.094 1 96.69 185 ASP A CA 1
ATOM 1502 C C . ASP A 1 185 ? -3.045 -0.231 8.672 1 96.69 185 ASP A C 1
ATOM 1504 O O . ASP A 1 185 ? -3.459 0.911 8.461 1 96.69 185 ASP A O 1
ATOM 1508 N N . PRO A 1 186 ? -2.793 -1.143 7.723 1 97.06 186 PRO A N 1
ATOM 1509 C CA . PRO A 1 186 ? -2.912 -0.691 6.332 1 97.06 186 PRO A CA 1
ATOM 1510 C C . PRO A 1 186 ? -4.344 -0.322 5.953 1 97.06 186 PRO A C 1
ATOM 1512 O O . PRO A 1 186 ? -4.566 0.346 4.938 1 97.06 186 PRO A O 1
ATOM 1515 N N . GLU A 1 187 ? -5.309 -0.718 6.656 1 96.81 187 GLU A N 1
ATOM 1516 C CA . GLU A 1 187 ? -6.707 -0.441 6.332 1 96.81 187 GLU A CA 1
ATOM 1517 C C . GLU A 1 187 ? -7.043 1.032 6.551 1 96.81 187 GLU A C 1
ATOM 1519 O O . GLU A 1 187 ? -8.086 1.508 6.105 1 96.81 187 GLU A O 1
ATOM 1524 N N . LEU A 1 188 ? -6.156 1.75 7.227 1 97 188 LEU A N 1
ATOM 1525 C CA . LEU A 1 188 ? -6.367 3.174 7.461 1 97 188 LEU A CA 1
ATOM 1526 C C . LEU A 1 188 ? -6.047 3.984 6.211 1 97 188 LEU A C 1
ATOM 1528 O O . LEU A 1 188 ? -6.363 5.172 6.137 1 97 188 LEU A O 1
ATOM 1532 N N . TYR A 1 189 ? -5.469 3.344 5.223 1 97.31 189 TYR A N 1
ATOM 1533 C CA . TYR A 1 189 ? -4.914 4.059 4.078 1 97.31 189 TYR A CA 1
ATOM 1534 C C . TYR A 1 189 ? -5.457 3.498 2.768 1 97.31 189 TYR A C 1
ATOM 1536 O O . TYR A 1 189 ? -5.777 2.309 2.68 1 97.31 189 TYR A O 1
ATOM 1544 N N . HIS A 1 190 ? -5.555 4.383 1.763 1 96.38 190 HIS A N 1
ATOM 1545 C CA . HIS A 1 190 ? -5.891 3.912 0.424 1 96.38 190 HIS A CA 1
ATOM 1546 C C . HIS A 1 190 ? -4.781 3.041 -0.152 1 96.38 190 HIS A C 1
ATOM 1548 O O . HIS A 1 190 ? -5.051 2.055 -0.838 1 96.38 190 HIS A O 1
ATOM 1554 N N . MET A 1 191 ? -3.535 3.479 0.249 1 96.69 191 MET A N 1
ATOM 1555 C CA . MET A 1 191 ? -2.367 2.787 -0.291 1 96.69 191 MET A CA 1
ATOM 1556 C C . MET A 1 191 ? -1.18 2.902 0.659 1 96.69 191 MET A C 1
ATOM 1558 O O . MET A 1 191 ? -1.031 3.908 1.354 1 96.69 191 MET A O 1
ATOM 1562 N N . VAL A 1 192 ? -0.413 1.868 0.622 1 98.12 192 VAL A N 1
ATOM 1563 C CA . VAL A 1 192 ? 0.885 1.867 1.289 1 98.12 192 VAL A CA 1
ATOM 1564 C C . VAL A 1 192 ? 2 1.762 0.251 1 98.12 192 VAL A C 1
ATOM 1566 O O . VAL A 1 192 ? 1.974 0.879 -0.61 1 98.12 192 VAL A O 1
ATOM 1569 N N . LEU A 1 193 ? 2.951 2.672 0.283 1 97.94 193 LEU A N 1
ATOM 1570 C CA . LEU A 1 193 ? 4.07 2.701 -0.651 1 97.94 193 LEU A CA 1
ATOM 1571 C C . LEU A 1 193 ? 5.375 2.354 0.055 1 97.94 193 LEU A C 1
ATOM 1573 O O . LEU A 1 193 ? 5.699 2.934 1.094 1 97.94 193 LEU A O 1
ATOM 1577 N N . ASN A 1 194 ? 6.105 1.427 -0.507 1 97.94 194 ASN A N 1
ATOM 1578 C CA . ASN A 1 194 ? 7.398 1.006 0.027 1 97.94 194 ASN A CA 1
ATOM 1579 C C . ASN A 1 194 ? 8.555 1.673 -0.712 1 97.94 194 ASN A C 1
ATOM 1581 O O . ASN A 1 194 ? 8.945 1.225 -1.79 1 97.94 194 ASN A O 1
ATOM 1585 N N . MET A 1 195 ? 9.172 2.609 -0.061 1 97.75 195 MET A N 1
ATOM 1586 C CA . MET A 1 195 ? 10.195 3.416 -0.716 1 97.75 195 MET A CA 1
ATOM 1587 C C . MET A 1 195 ? 11.523 2.666 -0.776 1 97.75 195 MET A C 1
ATOM 1589 O O . MET A 1 195 ? 12.461 3.107 -1.441 1 97.75 195 MET A O 1
ATOM 1593 N N . GLY A 1 196 ? 11.594 1.543 -0.098 1 96.25 196 GLY A N 1
ATOM 1594 C CA . GLY A 1 196 ? 12.75 0.674 -0.283 1 96.25 196 GLY A CA 1
ATOM 1595 C C . GLY A 1 196 ? 12.758 -0.025 -1.63 1 96.25 196 GLY A C 1
ATOM 1596 O O . GLY A 1 196 ? 13.789 -0.555 -2.053 1 96.25 196 GLY A O 1
ATOM 1597 N N . MET A 1 197 ? 11.641 0.029 -2.279 1 94.56 197 MET A N 1
ATOM 1598 C CA . MET A 1 197 ? 11.516 -0.68 -3.549 1 94.56 197 MET A CA 1
ATOM 1599 C C . MET A 1 197 ? 11.125 0.277 -4.672 1 94.56 197 MET A C 1
ATOM 1601 O O . MET A 1 197 ? 11.43 0.032 -5.84 1 94.56 197 MET A O 1
ATOM 1605 N N . LEU A 1 198 ? 10.461 1.386 -4.316 1 94.94 198 LEU A N 1
ATOM 1606 C CA . LEU A 1 198 ? 10 2.365 -5.293 1 94.94 198 LEU A CA 1
ATOM 1607 C C . LEU A 1 198 ? 10.961 3.547 -5.375 1 94.94 198 LEU A C 1
ATOM 1609 O O . LEU A 1 198 ? 11.477 4.004 -4.352 1 94.94 198 LEU A O 1
ATOM 1613 N N . LYS A 1 199 ? 11.117 4.031 -6.559 1 93.94 199 LYS A N 1
ATOM 1614 C CA . LYS A 1 199 ? 11.812 5.305 -6.734 1 93.94 199 LYS A CA 1
ATOM 1615 C C . LYS A 1 199 ? 10.867 6.48 -6.496 1 93.94 199 LYS A C 1
ATOM 1617 O O . LYS A 1 199 ? 9.648 6.352 -6.656 1 93.94 199 LYS A O 1
ATOM 1622 N N . MET A 1 200 ? 11.477 7.609 -6.16 1 96.12 200 MET A N 1
ATOM 1623 C CA . MET A 1 200 ? 10.703 8.805 -5.848 1 96.12 200 MET A CA 1
ATOM 1624 C C . MET A 1 200 ? 9.789 9.18 -7.008 1 96.12 200 MET A C 1
ATOM 1626 O O . MET A 1 200 ? 8.602 9.445 -6.805 1 96.12 200 MET A O 1
ATOM 1630 N N . ASP A 1 201 ? 10.297 9.125 -8.172 1 93.62 201 ASP A N 1
ATOM 1631 C CA . ASP A 1 201 ? 9.523 9.523 -9.336 1 93.62 201 ASP A CA 1
ATOM 1632 C C . ASP A 1 201 ? 8.336 8.586 -9.555 1 93.62 201 ASP A C 1
ATOM 1634 O O . ASP A 1 201 ? 7.262 9.023 -9.969 1 93.62 201 ASP A O 1
ATOM 1638 N N . GLN A 1 202 ? 8.539 7.344 -9.266 1 92.38 202 GLN A N 1
ATOM 1639 C CA . GLN A 1 202 ? 7.461 6.363 -9.375 1 92.38 202 GLN A CA 1
ATOM 1640 C C . GLN A 1 202 ? 6.355 6.641 -8.359 1 92.38 202 GLN A C 1
ATOM 1642 O O . GLN A 1 202 ? 5.176 6.66 -8.711 1 92.38 202 GLN A O 1
ATOM 1647 N N . ALA A 1 203 ? 6.812 6.859 -7.156 1 95 203 ALA A N 1
ATOM 1648 C CA . ALA A 1 203 ? 5.855 7.121 -6.086 1 95 203 ALA A CA 1
ATOM 1649 C C . ALA A 1 203 ? 5.047 8.383 -6.367 1 95 203 ALA A C 1
ATOM 1651 O O . ALA A 1 203 ? 3.826 8.398 -6.195 1 95 203 ALA A O 1
ATOM 1652 N N . VAL A 1 204 ? 5.699 9.406 -6.863 1 94.5 204 VAL A N 1
ATOM 1653 C CA . VAL A 1 204 ? 5.035 10.664 -7.172 1 94.5 204 VAL A CA 1
ATOM 1654 C C . VAL A 1 204 ? 4.012 10.453 -8.281 1 94.5 204 VAL A C 1
ATOM 1656 O O . VAL A 1 204 ? 2.877 10.93 -8.195 1 94.5 204 VAL A O 1
ATOM 1659 N N . LYS A 1 205 ? 4.375 9.773 -9.242 1 91.06 205 LYS A N 1
ATOM 1660 C CA . LYS A 1 205 ? 3.486 9.523 -10.367 1 91.06 205 LYS A CA 1
ATOM 1661 C C . LYS A 1 205 ? 2.248 8.742 -9.93 1 91.06 205 LYS A C 1
ATOM 1663 O O . LYS A 1 205 ? 1.133 9.047 -10.359 1 91.06 205 LYS A O 1
ATOM 1668 N N . ILE A 1 206 ? 2.469 7.785 -9.125 1 90.56 206 ILE A N 1
ATOM 1669 C CA . ILE A 1 206 ? 1.373 6.969 -8.609 1 90.56 206 ILE A CA 1
ATOM 1670 C C . ILE A 1 206 ? 0.348 7.855 -7.91 1 90.56 206 ILE A C 1
ATOM 1672 O O . ILE A 1 206 ? -0.849 7.777 -8.195 1 90.56 206 ILE A O 1
ATOM 1676 N N . VAL A 1 207 ? 0.828 8.68 -7.062 1 92.5 207 VAL A N 1
ATOM 1677 C CA . VAL A 1 207 ? -0.062 9.523 -6.266 1 92.5 207 VAL A CA 1
ATOM 1678 C C . VAL A 1 207 ? -0.749 10.547 -7.168 1 92.5 207 VAL A C 1
ATOM 1680 O O . VAL A 1 207 ? -1.959 10.758 -7.062 1 92.5 207 VAL A O 1
ATOM 1683 N N . LYS A 1 208 ? -0.031 11.078 -8.07 1 89.94 208 LYS A N 1
ATOM 1684 C CA . LYS A 1 208 ? -0.591 12.078 -8.977 1 89.94 208 LYS A CA 1
ATOM 1685 C C . LYS A 1 208 ? -1.697 11.477 -9.836 1 89.94 208 LYS A C 1
ATOM 1687 O O . LYS A 1 208 ? -2.727 12.117 -10.07 1 89.94 208 LYS A O 1
ATOM 1692 N N . ASP A 1 209 ? -1.463 10.344 -10.258 1 84.69 209 ASP A N 1
ATOM 1693 C CA . ASP A 1 209 ? -2.443 9.695 -11.125 1 84.69 209 ASP A CA 1
ATOM 1694 C C . ASP A 1 209 ? -3.713 9.352 -10.352 1 84.69 209 ASP A C 1
ATOM 1696 O O . ASP A 1 209 ? -4.816 9.445 -10.891 1 84.69 209 ASP A O 1
ATOM 1700 N N . LEU A 1 210 ? -3.508 8.992 -9.164 1 85.75 210 LEU A N 1
ATOM 1701 C CA . LEU A 1 210 ? -4.672 8.695 -8.336 1 85.75 210 LEU A CA 1
ATOM 1702 C C . LEU A 1 210 ? -5.488 9.953 -8.078 1 85.75 210 LEU A C 1
ATOM 1704 O O . LEU A 1 210 ? -6.723 9.906 -8.078 1 85.75 210 LEU A O 1
ATOM 1708 N N . VAL A 1 211 ? -4.793 10.992 -7.883 1 86 211 VAL A N 1
ATOM 1709 C CA . VAL A 1 211 ? -5.457 12.266 -7.641 1 86 211 VAL A CA 1
ATOM 1710 C C . VAL A 1 211 ? -6.312 12.641 -8.844 1 86 211 VAL A C 1
ATOM 1712 O O . VAL A 1 211 ? -7.406 13.195 -8.695 1 86 211 VAL A O 1
ATOM 1715 N N . SER A 1 212 ? -5.863 12.227 -10 1 81.81 212 SER A N 1
ATOM 1716 C CA . SER A 1 212 ? -6.582 12.562 -11.219 1 81.81 212 SER A CA 1
ATOM 1717 C C . SER A 1 212 ? -7.867 11.75 -11.352 1 81.81 212 SER A C 1
ATOM 1719 O O . SER A 1 212 ? -8.742 12.094 -12.148 1 81.81 212 SER A O 1
ATOM 1721 N N . LEU A 1 213 ? -7.953 10.695 -10.594 1 77.31 213 LEU A N 1
ATOM 1722 C CA . LEU A 1 213 ? -9.109 9.812 -10.688 1 77.31 213 LEU A CA 1
ATOM 1723 C C . LEU A 1 213 ? -10.125 10.141 -9.594 1 77.31 213 LEU A C 1
ATOM 1725 O O . LEU A 1 213 ? -11.211 9.547 -9.547 1 77.31 213 LEU A O 1
ATOM 1729 N N . ILE A 1 214 ? -9.719 10.898 -8.672 1 69.56 214 ILE A N 1
ATOM 1730 C CA . ILE A 1 214 ? -10.609 11.258 -7.57 1 69.56 214 ILE A CA 1
ATOM 1731 C C . ILE A 1 214 ? -11.227 12.625 -7.832 1 69.56 214 ILE A C 1
ATOM 1733 O O . ILE A 1 214 ? -10.602 13.492 -8.453 1 69.56 214 ILE A O 1
ATOM 1737 N N . MET B 1 1 ? 7.488 -3.459 -20.312 1 65.06 1 MET B N 1
ATOM 1738 C CA . MET B 1 1 ? 7.5 -4.902 -20.109 1 65.06 1 MET B CA 1
ATOM 1739 C C . MET B 1 1 ? 7.75 -5.242 -18.641 1 65.06 1 MET B C 1
ATOM 1741 O O . MET B 1 1 ? 8.727 -4.773 -18.047 1 65.06 1 MET B O 1
ATOM 1745 N N . ALA B 1 2 ? 6.812 -5.828 -17.859 1 86.06 2 ALA B N 1
ATOM 1746 C CA . ALA B 1 2 ? 7.047 -6.051 -16.438 1 86.06 2 ALA B CA 1
ATOM 1747 C C . ALA B 1 2 ? 6.359 -7.328 -15.961 1 86.06 2 ALA B C 1
ATOM 1749 O O . ALA B 1 2 ? 5.516 -7.887 -16.672 1 86.06 2 ALA B O 1
ATOM 1750 N N . VAL B 1 3 ? 6.949 -7.953 -15.047 1 92.31 3 VAL B N 1
ATOM 1751 C CA . VAL B 1 3 ? 6.277 -9 -14.289 1 92.31 3 VAL B CA 1
ATOM 1752 C C . VAL B 1 3 ? 5.613 -8.398 -13.055 1 92.31 3 VAL B C 1
ATOM 1754 O O . VAL B 1 3 ? 6.211 -7.574 -12.359 1 92.31 3 VAL B O 1
ATOM 1757 N N . ILE B 1 4 ? 4.344 -8.797 -12.922 1 95.25 4 ILE B N 1
ATOM 1758 C CA . ILE B 1 4 ? 3.602 -8.305 -11.766 1 95.25 4 ILE B CA 1
ATOM 1759 C C . ILE B 1 4 ? 3.182 -9.469 -10.883 1 95.25 4 ILE B C 1
ATOM 1761 O O . ILE B 1 4 ? 2.559 -10.422 -11.352 1 95.25 4 ILE B O 1
ATOM 1765 N N . THR B 1 5 ? 3.594 -9.438 -9.664 1 95.56 5 THR B N 1
ATOM 1766 C CA . THR B 1 5 ? 3.053 -10.391 -8.703 1 95.56 5 THR B CA 1
ATOM 1767 C C . THR B 1 5 ? 1.975 -9.742 -7.84 1 95.56 5 THR B C 1
ATOM 1769 O O . THR B 1 5 ? 2.121 -8.594 -7.414 1 95.56 5 THR B O 1
ATOM 1772 N N . ILE B 1 6 ? 0.88 -10.461 -7.625 1 96.25 6 ILE B N 1
ATOM 1773 C CA . ILE B 1 6 ? -0.21 -9.953 -6.801 1 96.25 6 ILE B CA 1
ATOM 1774 C C . ILE B 1 6 ? -0.499 -10.938 -5.668 1 96.25 6 ILE B C 1
ATOM 1776 O O . ILE B 1 6 ? -0.732 -12.125 -5.91 1 96.25 6 ILE B O 1
ATOM 1780 N N . SER B 1 7 ? -0.339 -10.461 -4.492 1 96.38 7 SER B N 1
ATOM 1781 C CA . SER B 1 7 ? -0.805 -11.133 -3.281 1 96.38 7 SER B CA 1
ATOM 1782 C C . SER B 1 7 ? -2.078 -10.484 -2.746 1 96.38 7 SER B C 1
ATOM 1784 O O . SER B 1 7 ? -2.236 -9.266 -2.818 1 96.38 7 SER B O 1
ATOM 1786 N N . ARG B 1 8 ? -3.033 -11.359 -2.246 1 97.19 8 ARG B N 1
ATOM 1787 C CA . ARG B 1 8 ? -4.301 -10.742 -1.877 1 97.19 8 ARG B CA 1
ATOM 1788 C C . ARG B 1 8 ? -4.961 -11.492 -0.723 1 97.19 8 ARG B C 1
ATOM 1790 O O . ARG B 1 8 ? -4.754 -12.695 -0.559 1 97.19 8 ARG B O 1
ATOM 1797 N N . GLN B 1 9 ? -5.695 -10.758 0.024 1 97.12 9 GLN B N 1
ATOM 1798 C CA . GLN B 1 9 ? -6.656 -11.352 0.946 1 97.12 9 GLN B CA 1
ATOM 1799 C C . GLN B 1 9 ? -7.883 -11.875 0.201 1 97.12 9 GLN B C 1
ATOM 1801 O O . GLN B 1 9 ? -8.352 -11.242 -0.745 1 97.12 9 GLN B O 1
ATOM 1806 N N . VAL B 1 10 ? -8.328 -12.984 0.605 1 92.62 10 VAL B N 1
ATOM 1807 C CA . VAL B 1 10 ? -9.516 -13.547 -0.026 1 92.62 10 VAL B CA 1
ATOM 1808 C C . VAL B 1 10 ? -10.688 -12.578 0.109 1 92.62 10 VAL B C 1
ATOM 1810 O O . VAL B 1 10 ? -10.906 -12.008 1.18 1 92.62 10 VAL B O 1
ATOM 1813 N N . GLY B 1 11 ? -11.336 -12.367 -0.991 1 97 11 GLY B N 1
ATOM 1814 C CA . GLY B 1 11 ? -12.516 -11.508 -0.983 1 97 11 GLY B CA 1
ATOM 1815 C C . GLY B 1 11 ? -12.18 -10.039 -1.144 1 97 11 GLY B C 1
ATOM 1816 O O . GLY B 1 11 ? -13.07 -9.188 -1.136 1 97 11 GLY B O 1
ATOM 1817 N N . SER B 1 12 ? -10.914 -9.672 -1.325 1 98.31 12 SER B N 1
ATOM 1818 C CA . SER B 1 12 ? -10.477 -8.281 -1.399 1 98.31 12 SER B CA 1
ATOM 1819 C C . SER B 1 12 ? -10.617 -7.73 -2.814 1 98.31 12 SER B C 1
ATOM 1821 O O . SER B 1 12 ? -10.32 -6.562 -3.066 1 98.31 12 SER B O 1
ATOM 1823 N N . LEU B 1 13 ? -11 -8.539 -3.773 1 97.5 13 LEU B N 1
ATOM 1824 C CA . LEU B 1 13 ? -11.086 -8.227 -5.195 1 97.5 13 LEU B CA 1
ATOM 1825 C C . LEU B 1 13 ? -9.711 -8.281 -5.852 1 97.5 13 LEU B C 1
ATOM 1827 O O . LEU B 1 13 ? -9.516 -7.754 -6.949 1 97.5 13 LEU B O 1
ATOM 1831 N N . GLY B 1 14 ? -8.781 -8.898 -5.156 1 96.56 14 GLY B N 1
ATOM 1832 C CA . GLY B 1 14 ? -7.445 -9.055 -5.711 1 96.56 14 GLY B CA 1
ATOM 1833 C C . GLY B 1 14 ? -7.414 -9.953 -6.938 1 96.56 14 GLY B C 1
ATOM 1834 O O . GLY B 1 14 ? -6.621 -9.727 -7.852 1 96.56 14 GLY B O 1
ATOM 1835 N N . ASP B 1 15 ? -8.258 -10.969 -6.945 1 91.38 15 ASP B N 1
ATOM 1836 C CA . ASP B 1 15 ? -8.367 -11.836 -8.117 1 91.38 15 ASP B CA 1
ATOM 1837 C C . ASP B 1 15 ? -8.875 -11.062 -9.328 1 91.38 15 ASP B C 1
ATOM 1839 O O . ASP B 1 15 ? -8.297 -11.141 -10.414 1 91.38 15 ASP B O 1
ATOM 1843 N N . GLU B 1 16 ? -9.891 -10.305 -9.086 1 94.25 16 GLU B N 1
ATOM 1844 C CA . GLU B 1 16 ? -10.508 -9.508 -10.148 1 94.25 16 GLU B CA 1
ATOM 1845 C C . GLU B 1 16 ? -9.539 -8.445 -10.664 1 94.25 16 GLU B C 1
ATOM 1847 O O . GLU B 1 16 ? -9.461 -8.211 -11.875 1 94.25 16 GLU B O 1
ATOM 1852 N N . LEU B 1 17 ? -8.852 -7.879 -9.734 1 96.88 17 LEU B N 1
ATOM 1853 C CA . LEU B 1 17 ? -7.863 -6.871 -10.117 1 96.88 17 LEU B CA 1
ATOM 1854 C C . LEU B 1 17 ? -6.781 -7.48 -11 1 96.88 17 LEU B C 1
ATOM 1856 O O . LEU B 1 17 ? -6.422 -6.906 -12.031 1 96.88 17 LEU B O 1
ATOM 1860 N N . ALA B 1 18 ? -6.266 -8.633 -10.609 1 94.56 18 ALA B N 1
ATOM 1861 C CA . ALA B 1 18 ? -5.223 -9.32 -11.375 1 94.56 18 ALA B CA 1
ATOM 1862 C C . ALA B 1 18 ? -5.688 -9.625 -12.789 1 94.56 18 ALA B C 1
ATOM 1864 O O . ALA B 1 18 ? -4.957 -9.375 -13.758 1 94.56 18 ALA B O 1
ATOM 1865 N N . GLU B 1 19 ? -6.863 -10.078 -12.906 1 92.12 19 GLU B N 1
ATOM 1866 C CA . GLU B 1 19 ? -7.434 -10.406 -14.203 1 92.12 19 GLU B CA 1
ATOM 1867 C C . GLU B 1 19 ? -7.582 -9.164 -15.078 1 92.12 19 GLU B C 1
ATOM 1869 O O . GLU B 1 19 ? -7.238 -9.18 -16.266 1 92.12 19 GLU B O 1
ATOM 1874 N N . LYS B 1 20 ? -8.109 -8.164 -14.5 1 95.5 20 LYS B N 1
ATOM 1875 C CA . LYS B 1 20 ? -8.344 -6.93 -15.234 1 95.5 20 LYS B CA 1
ATOM 1876 C C . LYS B 1 20 ? -7.031 -6.301 -15.695 1 95.5 20 LYS B C 1
ATOM 1878 O O . LYS B 1 20 ? -6.93 -5.812 -16.828 1 95.5 20 LYS B O 1
ATOM 1883 N N . ILE B 1 21 ? -6.047 -6.32 -14.828 1 95.25 21 ILE B N 1
ATOM 1884 C CA . ILE B 1 21 ? -4.734 -5.789 -15.172 1 95.25 21 ILE B CA 1
ATOM 1885 C C . ILE B 1 21 ? -4.148 -6.574 -16.344 1 95.25 21 ILE B C 1
ATOM 1887 O O . ILE B 1 21 ? -3.658 -5.984 -17.312 1 95.25 21 ILE B O 1
ATOM 1891 N N . ALA B 1 22 ? -4.188 -7.867 -16.219 1 91.88 22 ALA B N 1
ATOM 1892 C CA . ALA B 1 22 ? -3.66 -8.727 -17.281 1 91.88 22 ALA B CA 1
ATOM 1893 C C . ALA B 1 22 ? -4.348 -8.438 -18.609 1 91.88 22 ALA B C 1
ATOM 1895 O O . ALA B 1 22 ? -3.68 -8.281 -19.641 1 91.88 22 ALA B O 1
ATOM 1896 N N . LYS B 1 23 ? -5.621 -8.273 -18.578 1 92.69 23 LYS B N 1
ATOM 1897 C CA . LYS B 1 23 ? -6.41 -8.008 -19.766 1 92.69 23 LYS B CA 1
ATOM 1898 C C . LYS B 1 23 ? -6.07 -6.648 -20.375 1 92.69 23 LYS B C 1
ATOM 1900 O O . LYS B 1 23 ? -5.805 -6.543 -21.578 1 92.69 23 LYS B O 1
ATOM 1905 N N . GLU B 1 24 ? -6.012 -5.691 -19.609 1 93.75 24 GLU B N 1
ATOM 1906 C CA . GLU B 1 24 ? -5.816 -4.328 -20.094 1 93.75 24 GLU B CA 1
ATOM 1907 C C . GLU B 1 24 ? -4.395 -4.129 -20.609 1 93.75 24 GLU B C 1
ATOM 1909 O O . GLU B 1 24 ? -4.176 -3.348 -21.531 1 93.75 24 GLU B O 1
ATOM 1914 N N . LEU B 1 25 ? -3.51 -4.832 -20.031 1 93.38 25 LEU B N 1
ATOM 1915 C CA . LEU B 1 25 ? -2.115 -4.688 -20.438 1 93.38 25 LEU B CA 1
ATOM 1916 C C . LEU B 1 25 ? -1.77 -5.668 -21.547 1 93.38 25 LEU B C 1
ATOM 1918 O O . LEU B 1 25 ? -0.715 -5.555 -22.172 1 93.38 25 LEU B O 1
ATOM 1922 N N . GLY B 1 26 ? -2.611 -6.582 -21.75 1 91 26 GLY B N 1
ATOM 1923 C CA . GLY B 1 26 ? -2.301 -7.652 -22.672 1 91 26 GLY B CA 1
ATOM 1924 C C . GLY B 1 26 ? -1.268 -8.625 -22.156 1 91 26 GLY B C 1
ATOM 1925 O O . GLY B 1 26 ? -0.438 -9.133 -22.906 1 91 26 GLY B O 1
ATOM 1926 N N . TYR B 1 27 ? -1.216 -8.75 -20.844 1 90.06 27 TYR B N 1
ATOM 1927 C CA . TYR B 1 27 ? -0.272 -9.648 -20.188 1 90.06 27 TYR B CA 1
ATOM 1928 C C . TYR B 1 27 ? -0.871 -11.039 -20.031 1 90.06 27 TYR B C 1
ATOM 1930 O O . TYR B 1 27 ? -2.094 -11.195 -20.016 1 90.06 27 TYR B O 1
ATOM 1938 N N . ARG B 1 28 ? 0.027 -11.984 -19.859 1 84.5 28 ARG B N 1
ATOM 1939 C CA . ARG B 1 28 ? -0.403 -13.328 -19.484 1 84.5 28 ARG B CA 1
ATOM 1940 C C . ARG B 1 28 ? -0.708 -13.406 -17.984 1 84.5 28 ARG B C 1
ATOM 1942 O O . ARG B 1 28 ? -0.009 -12.797 -17.172 1 84.5 28 ARG B O 1
ATOM 1949 N N . TYR B 1 29 ? -1.735 -14.188 -17.75 1 87.06 29 TYR B N 1
ATOM 1950 C CA . TYR B 1 29 ? -2.201 -14.328 -16.375 1 87.06 29 TYR B CA 1
ATOM 1951 C C . TYR B 1 29 ? -1.904 -15.727 -15.844 1 87.06 29 TYR B C 1
ATOM 1953 O O . TYR B 1 29 ? -2.271 -16.719 -16.469 1 87.06 29 TYR B O 1
ATOM 1961 N N . PHE B 1 30 ? -1.161 -15.789 -14.648 1 79.19 30 PHE B N 1
ATOM 1962 C CA . PHE B 1 30 ? -0.81 -17.062 -14.039 1 79.19 30 PHE B CA 1
ATOM 1963 C C . PHE B 1 30 ? -1.282 -17.125 -12.586 1 79.19 30 PHE B C 1
ATOM 1965 O O . PHE B 1 30 ? -0.858 -16.312 -11.758 1 79.19 30 PHE B O 1
ATOM 1972 N N . ASP B 1 31 ? -2.18 -18.016 -12.297 1 72.69 31 ASP B N 1
ATOM 1973 C CA . ASP B 1 31 ? -2.557 -18.266 -10.906 1 72.69 31 ASP B CA 1
ATOM 1974 C C . ASP B 1 31 ? -2.096 -19.656 -10.453 1 72.69 31 ASP B C 1
ATOM 1976 O O . ASP B 1 31 ? -1.428 -20.359 -11.203 1 72.69 31 ASP B O 1
ATOM 1980 N N . LYS B 1 32 ? -2.363 -19.891 -9.203 1 62.88 32 LYS B N 1
ATOM 1981 C CA . LYS B 1 32 ? -1.896 -21.141 -8.602 1 62.88 32 LYS B CA 1
ATOM 1982 C C . LYS B 1 32 ? -2.355 -22.344 -9.422 1 62.88 32 LYS B C 1
ATOM 1984 O O . LYS B 1 32 ? -1.604 -23.312 -9.586 1 62.88 32 LYS B O 1
ATOM 1989 N N . PHE B 1 33 ? -3.465 -22.203 -9.867 1 58.69 33 PHE B N 1
ATOM 1990 C CA . PHE B 1 33 ? -4.031 -23.359 -10.57 1 58.69 33 PHE B CA 1
ATOM 1991 C C . PHE B 1 33 ? -3.34 -23.562 -11.906 1 58.69 33 PHE B C 1
ATOM 1993 O O . PHE B 1 33 ? -2.953 -24.688 -12.242 1 58.69 33 PHE B O 1
ATOM 2000 N N . LEU B 1 34 ? -3.143 -22.484 -12.539 1 60 34 LEU B N 1
ATOM 2001 C CA . LEU B 1 34 ? -2.508 -22.578 -13.852 1 60 34 LEU B CA 1
ATOM 2002 C C . LEU B 1 34 ? -1.066 -23.047 -13.727 1 60 34 LEU B C 1
ATOM 2004 O O . LEU B 1 34 ? -0.605 -23.859 -14.531 1 60 34 LEU B O 1
ATOM 2008 N N . MET B 1 35 ? -0.488 -22.641 -12.719 1 62.94 35 MET B N 1
ATOM 2009 C CA . MET B 1 35 ? 0.909 -23 -12.516 1 62.94 35 MET B CA 1
ATOM 2010 C C . MET B 1 35 ? 1.038 -24.5 -12.203 1 62.94 35 MET B C 1
ATOM 2012 O O . MET B 1 35 ? 1.94 -25.156 -12.719 1 62.94 35 MET B O 1
ATOM 2016 N N . THR B 1 36 ? 0.148 -24.906 -11.375 1 59.31 36 THR B N 1
ATOM 2017 C CA . THR B 1 36 ? 0.156 -26.312 -11.008 1 59.31 36 THR B CA 1
ATOM 2018 C C . THR B 1 36 ? -0.171 -27.188 -12.219 1 59.31 36 THR B C 1
ATOM 2020 O O . THR B 1 36 ? 0.44 -28.234 -12.406 1 59.31 36 THR B O 1
ATOM 2023 N N . GLU B 1 37 ? -1.034 -26.672 -12.898 1 59.31 37 GLU B N 1
ATOM 2024 C CA . GLU B 1 37 ? -1.411 -27.422 -14.094 1 59.31 37 GLU B CA 1
ATOM 2025 C C . GLU B 1 37 ? -0.239 -27.531 -15.062 1 59.31 37 GLU B C 1
ATOM 2027 O O . GLU B 1 37 ? -0.02 -28.594 -15.656 1 59.31 37 GLU B O 1
ATOM 2032 N N . ILE B 1 38 ? 0.475 -26.484 -15.156 1 58.75 38 ILE B N 1
ATOM 2033 C CA . ILE B 1 38 ? 1.661 -26.469 -16 1 58.75 38 ILE B CA 1
ATOM 2034 C C . ILE B 1 38 ? 2.684 -27.469 -15.484 1 58.75 38 ILE B C 1
ATOM 2036 O O . ILE B 1 38 ? 3.266 -28.234 -16.266 1 58.75 38 ILE B O 1
ATOM 2040 N N . ALA B 1 39 ? 2.807 -27.406 -14.305 1 57.25 39 ALA B N 1
ATOM 2041 C CA . ALA B 1 39 ? 3.785 -28.281 -13.664 1 57.25 39 ALA B CA 1
ATOM 2042 C C . ALA B 1 39 ? 3.428 -29.75 -13.875 1 57.25 39 ALA B C 1
ATOM 2044 O O . ALA B 1 39 ? 4.297 -30.578 -14.18 1 57.25 39 ALA B O 1
ATOM 2045 N N . VAL B 1 40 ? 2.264 -29.984 -13.836 1 54.19 40 VAL B N 1
ATOM 2046 C CA . VAL B 1 40 ? 1.777 -31.359 -13.898 1 54.19 40 VAL B CA 1
ATOM 2047 C C . VAL B 1 40 ? 1.744 -31.828 -15.352 1 54.19 40 VAL B C 1
ATOM 2049 O O . VAL B 1 40 ? 2.164 -32.938 -15.656 1 54.19 40 VAL B O 1
ATOM 2052 N N . SER B 1 41 ? 1.191 -30.938 -16.094 1 53.97 41 SER B N 1
ATOM 2053 C CA . SER B 1 41 ? 0.968 -31.312 -17.484 1 53.97 41 SER B CA 1
ATOM 2054 C C . SER B 1 41 ? 2.281 -31.391 -18.25 1 53.97 41 SER B C 1
ATOM 2056 O O . SER B 1 41 ? 2.381 -32.125 -19.25 1 53.97 41 SER B O 1
ATOM 2058 N N . SER B 1 42 ? 3.125 -30.547 -17.906 1 54 42 SER B N 1
ATOM 2059 C CA . SER B 1 42 ? 4.355 -30.469 -18.672 1 54 42 SER B CA 1
ATOM 2060 C C . SER B 1 42 ? 5.207 -31.719 -18.516 1 54 42 SER B C 1
ATOM 2062 O O . SER B 1 42 ? 6.062 -32 -19.344 1 54 42 SER B O 1
ATOM 2064 N N . GLY B 1 43 ? 4.773 -32.625 -17.672 1 52.31 43 GLY B N 1
ATOM 2065 C CA . GLY B 1 43 ? 5.648 -33.75 -17.406 1 52.31 43 GLY B CA 1
ATOM 2066 C C . GLY B 1 43 ? 7.09 -33.344 -17.156 1 52.31 43 GLY B C 1
ATOM 2067 O O . GLY B 1 43 ? 7.996 -34.156 -17.234 1 52.31 43 GLY B O 1
ATOM 2068 N N . LEU B 1 44 ? 7.277 -32.062 -17.234 1 51.72 44 LEU B N 1
ATOM 2069 C CA . LEU B 1 44 ? 8.641 -31.562 -17.109 1 51.72 44 LEU B CA 1
ATOM 2070 C C . LEU B 1 44 ? 9.141 -31.688 -15.68 1 51.72 44 LEU B C 1
ATOM 2072 O O . LEU B 1 44 ? 8.367 -31.547 -14.727 1 51.72 44 LEU B O 1
ATOM 2076 N N . THR B 1 45 ? 10.258 -32.344 -15.633 1 49.19 45 THR B N 1
ATOM 2077 C CA . THR B 1 45 ? 10.977 -32.312 -14.367 1 49.19 45 THR B CA 1
ATOM 2078 C C . THR B 1 45 ? 11.453 -30.891 -14.055 1 49.19 45 THR B C 1
ATOM 2080 O O . THR B 1 45 ? 11.484 -30.031 -14.938 1 49.19 45 THR B O 1
ATOM 2083 N N . GLU B 1 46 ? 11.547 -30.562 -12.758 1 51.59 46 GLU B N 1
ATOM 2084 C CA . GLU B 1 46 ? 12.156 -29.312 -12.344 1 51.59 46 GLU B CA 1
ATOM 2085 C C . GLU B 1 46 ? 13.32 -28.922 -13.25 1 51.59 46 GLU B C 1
ATOM 2087 O O . GLU B 1 46 ? 13.453 -27.766 -13.656 1 51.59 46 GLU B O 1
ATOM 2092 N N . ALA B 1 47 ? 14.078 -29.938 -13.461 1 50.78 47 ALA B N 1
ATOM 2093 C CA . ALA B 1 47 ? 15.266 -29.75 -14.289 1 50.78 47 ALA B CA 1
ATOM 2094 C C . ALA B 1 47 ? 14.883 -29.328 -15.703 1 50.78 47 ALA B C 1
ATOM 2096 O O . ALA B 1 47 ? 15.547 -28.469 -16.312 1 50.78 47 ALA B O 1
ATOM 2097 N N . GLU B 1 48 ? 13.812 -29.875 -16.141 1 53.22 48 GLU B N 1
ATOM 2098 C CA . GLU B 1 48 ? 13.406 -29.547 -17.516 1 53.22 48 GLU B CA 1
ATOM 2099 C C . GLU B 1 48 ? 12.852 -28.141 -17.609 1 53.22 48 GLU B C 1
ATOM 2101 O O . GLU B 1 48 ? 13.008 -27.469 -18.641 1 53.22 48 GLU B O 1
ATOM 2106 N N . VAL B 1 49 ? 12.297 -27.781 -16.641 1 54.22 49 VAL B N 1
ATOM 2107 C CA . VAL B 1 49 ? 11.758 -26.438 -16.594 1 54.22 49 VAL B CA 1
ATOM 2108 C C . VAL B 1 49 ? 12.898 -25.422 -16.547 1 54.22 49 VAL B C 1
ATOM 2110 O O . VAL B 1 49 ? 12.867 -24.406 -17.234 1 54.22 49 VAL B O 1
ATOM 2113 N N . ILE B 1 50 ? 13.844 -25.75 -15.742 1 49.03 50 ILE B N 1
ATOM 2114 C CA . ILE B 1 50 ? 14.992 -24.875 -15.562 1 49.03 50 ILE B CA 1
ATOM 2115 C C . ILE B 1 50 ? 15.797 -24.812 -16.859 1 49.03 50 ILE B C 1
ATOM 2117 O O . ILE B 1 50 ? 16.297 -23.75 -17.25 1 49.03 50 ILE B O 1
ATOM 2121 N N . ASP B 1 51 ? 16.078 -25.922 -17.453 1 46.34 51 ASP B N 1
ATOM 2122 C CA . ASP B 1 51 ? 16.906 -26 -18.656 1 46.34 51 ASP B CA 1
ATOM 2123 C C . ASP B 1 51 ? 16.109 -25.516 -19.875 1 46.34 51 ASP B C 1
ATOM 2125 O O . ASP B 1 51 ? 16.562 -25.703 -21.016 1 46.34 51 ASP B O 1
ATOM 2129 N N . PHE B 1 52 ? 15.094 -24.969 -19.656 1 46.59 52 PHE B N 1
ATOM 2130 C CA . PHE B 1 52 ? 14.195 -24.531 -20.719 1 46.59 52 PHE B CA 1
ATOM 2131 C C . PHE B 1 52 ? 14.891 -23.531 -21.641 1 46.59 52 PHE B C 1
ATOM 2133 O O . PHE B 1 52 ? 15.25 -22.438 -21.219 1 46.59 52 PHE B O 1
ATOM 2140 N N . ASN B 1 53 ? 15.5 -24 -22.672 1 41.66 53 ASN B N 1
ATOM 2141 C CA . ASN B 1 53 ? 15.82 -23.203 -23.844 1 41.66 53 ASN B CA 1
ATOM 2142 C C . ASN B 1 53 ? 14.578 -22.953 -24.703 1 41.66 53 ASN B C 1
ATOM 2144 O O . ASN B 1 53 ? 13.664 -23.766 -24.734 1 41.66 53 ASN B O 1
ATOM 2148 N N . GLU B 1 54 ? 14.211 -21.719 -25.094 1 43.28 54 GLU B N 1
ATOM 2149 C CA . GLU B 1 54 ? 13.156 -21.266 -26 1 43.28 54 GLU B CA 1
ATOM 2150 C C . GLU B 1 54 ? 12.734 -22.375 -26.953 1 43.28 54 GLU B C 1
ATOM 2152 O O . GLU B 1 54 ? 11.609 -22.391 -27.453 1 43.28 54 GLU B O 1
ATOM 2157 N N . ASP B 1 55 ? 13.641 -23.25 -27.25 1 41 55 ASP B N 1
ATOM 2158 C CA . ASP B 1 55 ? 13.461 -24.203 -28.344 1 41 55 ASP B CA 1
ATOM 2159 C C . ASP B 1 55 ? 12.68 -25.438 -27.875 1 41 55 ASP B C 1
ATOM 2161 O O . ASP B 1 55 ? 12.422 -26.344 -28.672 1 41 55 ASP B O 1
ATOM 2165 N N . ASN B 1 56 ? 12.477 -25.453 -26.703 1 42.44 56 ASN B N 1
ATOM 2166 C CA . ASN B 1 56 ? 11.727 -26.672 -26.406 1 42.44 56 ASN B CA 1
ATOM 2167 C C . ASN B 1 56 ? 10.234 -26.5 -26.688 1 42.44 56 ASN B C 1
ATOM 2169 O O . ASN B 1 56 ? 9.547 -25.766 -25.969 1 42.44 56 ASN B O 1
ATOM 2173 N N . TYR B 1 57 ? 9.734 -26.891 -27.734 1 45.16 57 TYR B N 1
ATOM 2174 C CA . TYR B 1 57 ? 8.43 -26.828 -28.375 1 45.16 57 TYR B CA 1
ATOM 2175 C C . TYR B 1 57 ? 7.332 -27.281 -27.422 1 45.16 57 TYR B C 1
ATOM 2177 O O . TYR B 1 57 ? 6.203 -26.797 -27.484 1 45.16 57 TYR B O 1
ATOM 2185 N N . LYS B 1 58 ? 7.707 -28.141 -26.531 1 48.41 58 LYS B N 1
ATOM 2186 C CA . LYS B 1 58 ? 6.676 -28.688 -25.641 1 48.41 58 LYS B CA 1
ATOM 2187 C C . LYS B 1 58 ? 6.246 -27.656 -24.609 1 48.41 58 LYS B C 1
ATOM 2189 O O . LYS B 1 58 ? 5.051 -27.5 -24.344 1 48.41 58 LYS B O 1
ATOM 2194 N N . VAL B 1 59 ? 7.297 -27.016 -24.203 1 48.62 59 VAL B N 1
ATOM 2195 C CA . VAL B 1 59 ? 7.008 -26 -23.203 1 48.62 59 VAL B CA 1
ATOM 2196 C C . VAL B 1 59 ? 6.27 -24.828 -23.859 1 48.62 59 VAL B C 1
ATOM 2198 O O . VAL B 1 59 ? 5.316 -24.281 -23.281 1 48.62 59 VAL B O 1
ATOM 2201 N N . ARG B 1 60 ? 6.738 -24.453 -25.062 1 48.34 60 ARG B N 1
ATOM 2202 C CA . ARG B 1 60 ? 6.055 -23.391 -25.797 1 48.34 60 ARG B CA 1
ATOM 2203 C C . ARG B 1 60 ? 4.613 -23.781 -26.109 1 48.34 60 ARG B C 1
ATOM 2205 O O . ARG B 1 60 ? 3.699 -22.969 -25.953 1 48.34 60 ARG B O 1
ATOM 2212 N N . SER B 1 61 ? 4.461 -24.922 -26.656 1 47.41 61 SER B N 1
ATOM 2213 C CA . SER B 1 61 ? 3.123 -25.391 -27 1 47.41 61 SER B CA 1
ATOM 2214 C C . SER B 1 61 ? 2.234 -25.469 -25.75 1 47.41 61 SER B C 1
ATOM 2216 O O . SER B 1 61 ? 1.042 -25.172 -25.812 1 47.41 61 SER B O 1
ATOM 2218 N N . PHE B 1 62 ? 2.867 -25.891 -24.797 1 46.31 62 PHE B N 1
ATOM 2219 C CA . PHE B 1 62 ? 2.146 -26.078 -23.547 1 46.31 62 PHE B CA 1
ATOM 2220 C C . PHE B 1 62 ? 1.696 -24.719 -22.984 1 46.31 62 PHE B C 1
ATOM 2222 O O . PHE B 1 62 ? 0.537 -24.562 -22.609 1 46.31 62 PHE B O 1
ATOM 2229 N N . PHE B 1 63 ? 2.602 -23.812 -22.953 1 48.09 63 PHE B N 1
ATOM 2230 C CA . PHE B 1 63 ? 2.229 -22.469 -22.516 1 48.09 63 PHE B CA 1
ATOM 2231 C C . PHE B 1 63 ? 1.172 -21.875 -23.438 1 48.09 63 PHE B C 1
ATOM 2233 O O . PHE B 1 63 ? 0.276 -21.156 -22.984 1 48.09 63 PHE B O 1
ATOM 2240 N N . GLU B 1 64 ? 1.335 -22.219 -24.688 1 48.47 64 GLU B N 1
ATOM 2241 C CA . GLU B 1 64 ? 0.334 -21.75 -25.641 1 48.47 64 GLU B CA 1
ATOM 2242 C C . GLU B 1 64 ? -1.033 -22.359 -25.359 1 48.47 64 GLU B C 1
ATOM 2244 O O . GLU B 1 64 ? -2.059 -21.688 -25.484 1 48.47 64 GLU B O 1
ATOM 2249 N N . GLN B 1 65 ? -1.021 -23.516 -25.094 1 43.62 65 GLN B N 1
ATOM 2250 C CA . GLN B 1 65 ? -2.275 -24.188 -24.781 1 43.62 65 GLN B CA 1
ATOM 2251 C C . GLN B 1 65 ? -2.852 -23.703 -23.453 1 43.62 65 GLN B C 1
ATOM 2253 O O . GLN B 1 65 ? -4.066 -23.531 -23.328 1 43.62 65 GLN B O 1
ATOM 2258 N N . LEU B 1 66 ? -1.987 -23.516 -22.609 1 44.25 66 LEU B N 1
ATOM 2259 C CA . LEU B 1 66 ? -2.365 -23.078 -21.281 1 44.25 66 LEU B CA 1
ATOM 2260 C C . LEU B 1 66 ? -2.955 -21.672 -21.312 1 44.25 66 LEU B C 1
ATOM 2262 O O . LEU B 1 66 ? -3.936 -21.391 -20.625 1 44.25 66 LEU B O 1
ATOM 2266 N N . PHE B 1 67 ? -2.252 -20.859 -21.984 1 43.53 67 PHE B N 1
ATOM 2267 C CA . PHE B 1 67 ? -2.73 -19.484 -22.125 1 43.53 67 PHE B CA 1
ATOM 2268 C C . PHE B 1 67 ? -4.082 -19.453 -22.828 1 43.53 67 PHE B C 1
ATOM 2270 O O . PHE B 1 67 ? -4.848 -18.5 -22.672 1 43.53 67 PHE B O 1
ATOM 2277 N N . GLY B 1 68 ? -4.332 -20.484 -23.562 1 39.09 68 GLY B N 1
ATOM 2278 C CA . GLY B 1 68 ? -5.602 -20.547 -24.281 1 39.09 68 GLY B CA 1
ATOM 2279 C C . GLY B 1 68 ? -6.734 -21.078 -23.422 1 39.09 68 GLY B C 1
ATOM 2280 O O . GLY B 1 68 ? -7.891 -21.078 -23.859 1 39.09 68 GLY B O 1
ATOM 2281 N N . ARG B 1 69 ? -6.363 -21.75 -22.344 1 38.03 69 ARG B N 1
ATOM 2282 C CA . ARG B 1 69 ? -7.453 -22.422 -21.641 1 38.03 69 ARG B CA 1
ATOM 2283 C C . ARG B 1 69 ? -8.078 -21.5 -20.594 1 38.03 69 ARG B C 1
ATOM 2285 O O . ARG B 1 69 ? -7.375 -20.75 -19.922 1 38.03 69 ARG B O 1
ATOM 2292 N N . LYS B 1 70 ? -9.297 -21.219 -20.75 1 37.03 70 LYS B N 1
ATOM 2293 C CA . LYS B 1 70 ? -10.156 -20.391 -19.906 1 37.03 70 LYS B CA 1
ATOM 2294 C C . LYS B 1 70 ? -10.312 -21 -18.516 1 37.03 70 LYS B C 1
ATOM 2296 O O . LYS B 1 70 ? -10.75 -20.328 -17.578 1 37.03 70 LYS B O 1
ATOM 2301 N N . SER B 1 71 ? -10.68 -22.391 -18.344 1 34.31 71 SER B N 1
ATOM 2302 C CA . SER B 1 71 ? -11.266 -22.906 -17.109 1 34.31 71 SER B CA 1
ATOM 2303 C C . SER B 1 71 ? -10.188 -23.375 -16.141 1 34.31 71 SER B C 1
ATOM 2305 O O . SER B 1 71 ? -9.156 -23.906 -16.562 1 34.31 71 SER B O 1
ATOM 2307 N N . PRO B 1 72 ? -10.289 -23.062 -14.812 1 33.66 72 PRO B N 1
ATOM 2308 C CA . PRO B 1 72 ? -9.391 -23.422 -13.719 1 33.66 72 PRO B CA 1
ATOM 2309 C C . PRO B 1 72 ? -9.219 -24.938 -13.578 1 33.66 72 PRO B C 1
ATOM 2311 O O . PRO B 1 72 ? -10.203 -25.688 -13.664 1 33.66 72 PRO B O 1
ATOM 2314 N N . VAL B 1 73 ? -8.289 -25.641 -13.977 1 36.91 73 VAL B N 1
ATOM 2315 C CA . VAL B 1 73 ? -8.133 -27.094 -14.047 1 36.91 73 VAL B CA 1
ATOM 2316 C C . VAL B 1 73 ? -7.824 -27.641 -12.664 1 36.91 73 VAL B C 1
ATOM 2318 O O . VAL B 1 73 ? -6.797 -27.297 -12.062 1 36.91 73 VAL B O 1
ATOM 2321 N N . GLY B 1 74 ? -8.766 -27.875 -11.742 1 36.81 74 GLY B N 1
ATOM 2322 C CA . GLY B 1 74 ? -8.609 -28.547 -10.461 1 36.81 74 GLY B CA 1
ATOM 2323 C C . GLY B 1 74 ? -7.789 -29.812 -10.547 1 36.81 74 GLY B C 1
ATOM 2324 O O . GLY B 1 74 ? -6.914 -30.062 -9.711 1 36.81 74 GLY B O 1
ATOM 2325 N N . THR B 1 75 ? -8.234 -30.938 -11 1 37.28 75 THR B N 1
ATOM 2326 C CA . THR B 1 75 ? -7.719 -32.312 -10.938 1 37.28 75 THR B CA 1
ATOM 2327 C C . THR B 1 75 ? -6.766 -32.562 -12.102 1 37.28 75 THR B C 1
ATOM 2329 O O . THR B 1 75 ? -7.09 -32.281 -13.258 1 37.28 75 THR B O 1
ATOM 2332 N N . ILE B 1 76 ? -5.488 -32.469 -11.82 1 39 76 ILE B N 1
ATOM 2333 C CA . ILE B 1 76 ? -4.594 -32.688 -12.953 1 39 76 ILE B CA 1
ATOM 2334 C C . ILE B 1 76 ? -4.363 -34.188 -13.164 1 39 76 ILE B C 1
ATOM 2336 O O . ILE B 1 76 ? -4.004 -34.906 -12.227 1 39 76 ILE B O 1
ATOM 2340 N N . THR B 1 77 ? -4.914 -34.781 -14.023 1 41.19 77 THR B N 1
ATOM 2341 C CA . THR B 1 77 ? -4.656 -36.156 -14.43 1 41.19 77 THR B CA 1
ATOM 2342 C C . THR B 1 77 ? -3.309 -36.281 -15.148 1 41.19 77 THR B C 1
ATOM 2344 O O . THR B 1 77 ? -3.066 -35.562 -16.141 1 41.19 77 THR B O 1
ATOM 2347 N N . VAL B 1 78 ? -2.277 -36.688 -14.414 1 42.41 78 VAL B N 1
ATOM 2348 C CA . VAL B 1 78 ? -0.956 -36.875 -15 1 42.41 78 VAL B CA 1
ATOM 2349 C C . VAL B 1 78 ? -0.908 -38.219 -15.711 1 42.41 78 VAL B C 1
ATOM 2351 O O . VAL B 1 78 ? -1.543 -39.188 -15.281 1 42.41 78 VAL B O 1
ATOM 2354 N N . ARG B 1 79 ? -0.418 -38.219 -16.891 1 44.97 79 ARG B N 1
ATOM 2355 C CA . ARG B 1 79 ? -0.222 -39.438 -17.641 1 44.97 79 ARG B CA 1
ATOM 2356 C C . ARG B 1 79 ? 1.095 -40.125 -17.266 1 44.97 79 ARG B C 1
ATOM 2358 O O . ARG B 1 79 ? 2.146 -39.469 -17.25 1 44.97 79 ARG B O 1
ATOM 2365 N N . ASP B 1 80 ? 1.029 -41.031 -16.391 1 49.19 80 ASP B N 1
ATOM 2366 C CA . ASP B 1 80 ? 2.18 -41.875 -16.031 1 49.19 80 ASP B CA 1
ATOM 2367 C C . ASP B 1 80 ? 2.25 -43.125 -16.922 1 49.19 80 ASP B C 1
ATOM 2369 O O . ASP B 1 80 ? 1.252 -43.5 -17.531 1 49.19 80 ASP B O 1
ATOM 2373 N N . ARG B 1 81 ? 3.486 -43.406 -17.359 1 50.31 81 ARG B N 1
ATOM 2374 C CA . ARG B 1 81 ? 3.672 -44.625 -18.156 1 50.31 81 ARG B CA 1
ATOM 2375 C C . ARG B 1 81 ? 4.117 -45.781 -17.266 1 50.31 81 ARG B C 1
ATOM 2377 O O . ARG B 1 81 ? 4.953 -45.594 -16.375 1 50.31 81 ARG B O 1
ATOM 2384 N N . ASP B 1 82 ? 3.377 -46.844 -17.25 1 49.22 82 ASP B N 1
ATOM 2385 C CA . ASP B 1 82 ? 3.803 -48 -16.516 1 49.22 82 ASP B CA 1
ATOM 2386 C C . ASP B 1 82 ? 4.996 -48.688 -17.188 1 49.22 82 ASP B C 1
ATOM 2388 O O . ASP B 1 82 ? 5.504 -48.188 -18.188 1 49.22 82 ASP B O 1
ATOM 2392 N N . GLU B 1 83 ? 5.711 -49.562 -16.562 1 56.66 83 GLU B N 1
ATOM 2393 C CA . GLU B 1 83 ? 6.887 -50.312 -17.031 1 56.66 83 GLU B CA 1
ATOM 2394 C C . GLU B 1 83 ? 6.711 -50.781 -18.469 1 56.66 83 GLU B C 1
ATOM 2396 O O . GLU B 1 83 ? 7.695 -51.062 -19.156 1 56.66 83 GLU B O 1
ATOM 2401 N N . LYS B 1 84 ? 5.527 -51 -18.984 1 65.38 84 LYS B N 1
ATOM 2402 C CA . LYS B 1 84 ? 5.254 -51.562 -20.297 1 65.38 84 LYS B CA 1
ATOM 2403 C C . LYS B 1 84 ? 4.934 -50.469 -21.312 1 65.38 84 LYS B C 1
ATOM 2405 O O . LYS B 1 84 ? 4.535 -50.781 -22.438 1 65.38 84 LYS B O 1
ATOM 2410 N N . GLY B 1 85 ? 4.98 -49.219 -20.859 1 56.47 85 GLY B N 1
ATOM 2411 C CA . GLY B 1 85 ? 4.852 -48.125 -21.781 1 56.47 85 GLY B CA 1
ATOM 2412 C C . GLY B 1 85 ? 3.438 -47.594 -21.875 1 56.47 85 GLY B C 1
ATOM 2413 O O . GLY B 1 85 ? 3.162 -46.688 -22.656 1 56.47 85 GLY B O 1
ATOM 2414 N N . LYS B 1 86 ? 2.51 -48.188 -21.234 1 56.03 86 LYS B N 1
ATOM 2415 C CA . LYS B 1 86 ? 1.129 -47.719 -21.297 1 56.03 86 LYS B CA 1
ATOM 2416 C C . LYS B 1 86 ? 0.95 -46.438 -20.484 1 56.03 86 LYS B C 1
ATOM 2418 O O . LYS B 1 86 ? 1.385 -46.375 -19.328 1 56.03 86 LYS B O 1
ATOM 2423 N N . VAL B 1 87 ? 0.467 -45.438 -21.125 1 51.75 87 VAL B N 1
ATOM 2424 C CA . VAL B 1 87 ? 0.244 -44.125 -20.531 1 51.75 87 VAL B CA 1
ATOM 2425 C C . VAL B 1 87 ? -0.977 -44.156 -19.609 1 51.75 87 VAL B C 1
ATOM 2427 O O . VAL B 1 87 ? -2.051 -44.594 -20.031 1 51.75 87 VAL B O 1
ATOM 2430 N N . PHE B 1 88 ? -0.8 -44.312 -18.281 1 48.34 88 PHE B N 1
ATOM 2431 C CA . PHE B 1 88 ? -1.967 -44.219 -17.406 1 48.34 88 PHE B CA 1
ATOM 2432 C C . PHE B 1 88 ? -2.02 -42.844 -16.719 1 48.34 88 PHE B C 1
ATOM 2434 O O . PHE B 1 88 ? -0.979 -42.25 -16.438 1 48.34 88 PHE B O 1
ATOM 2441 N N . LEU B 1 89 ? -3.156 -42.344 -16.75 1 44.97 89 LEU B N 1
ATOM 2442 C CA . LEU B 1 89 ? -3.438 -41.125 -16.047 1 44.97 89 LEU B CA 1
ATOM 2443 C C . LEU B 1 89 ? -3.381 -41.312 -14.531 1 44.97 89 LEU B C 1
ATOM 2445 O O . LEU B 1 89 ? -3.961 -42.281 -14.008 1 44.97 89 LEU B O 1
ATOM 2449 N N . THR B 1 90 ? -2.264 -41.125 -13.922 1 42.28 90 THR B N 1
ATOM 2450 C CA . THR B 1 90 ? -2.27 -41.188 -12.461 1 42.28 90 THR B CA 1
ATOM 2451 C C . THR B 1 90 ? -2.578 -39.812 -11.875 1 42.28 90 THR B C 1
ATOM 2453 O O . THR B 1 90 ? -2.045 -38.781 -12.344 1 42.28 90 THR B O 1
ATOM 2456 N N . THR B 1 91 ? -3.586 -39.75 -11.305 1 42.81 91 THR B N 1
ATOM 2457 C CA . THR B 1 91 ? -3.852 -38.562 -10.492 1 42.81 91 THR B CA 1
ATOM 2458 C C . THR B 1 91 ? -2.824 -38.438 -9.375 1 42.81 91 THR B C 1
ATOM 2460 O O . THR B 1 91 ? -2.758 -39.281 -8.484 1 42.81 91 THR B O 1
ATOM 2463 N N . LYS B 1 92 ? -1.563 -38.156 -9.664 1 42.62 92 LYS B N 1
ATOM 2464 C CA . LYS B 1 92 ? -0.597 -38 -8.586 1 42.62 92 LYS B CA 1
ATOM 2465 C C . LYS B 1 92 ? -0.955 -36.781 -7.707 1 42.62 92 LYS B C 1
ATOM 2467 O O . LYS B 1 92 ? -1.21 -35.688 -8.211 1 42.62 92 LYS B O 1
ATOM 2472 N N . VAL B 1 93 ? -1.32 -37.188 -6.605 1 40.56 93 VAL B N 1
ATOM 2473 C CA . VAL B 1 93 ? -1.418 -36.188 -5.523 1 40.56 93 VAL B CA 1
ATOM 2474 C C . VAL B 1 93 ? -0.096 -35.438 -5.383 1 40.56 93 VAL B C 1
ATOM 2476 O O . VAL B 1 93 ? 0.955 -36.062 -5.176 1 40.56 93 VAL B O 1
ATOM 2479 N N . PHE B 1 94 ? 0.141 -34.469 -6.219 1 41.91 94 PHE B N 1
ATOM 2480 C CA . PHE B 1 94 ? 1.302 -33.594 -6.105 1 41.91 94 PHE B CA 1
ATOM 2481 C C . PHE B 1 94 ? 1.645 -33.312 -4.645 1 41.91 94 PHE B C 1
ATOM 2483 O O . PHE B 1 94 ? 0.811 -32.844 -3.883 1 41.91 94 PHE B O 1
ATOM 2490 N N . ASP B 1 95 ? 2.477 -34.219 -4.105 1 44.88 95 ASP B N 1
ATOM 2491 C CA . ASP B 1 95 ? 3.027 -33.906 -2.795 1 44.88 95 ASP B CA 1
ATOM 2492 C C . ASP B 1 95 ? 3.428 -32.438 -2.715 1 44.88 95 ASP B C 1
ATOM 2494 O O . ASP B 1 95 ? 3.818 -31.828 -3.721 1 44.88 95 ASP B O 1
ATOM 2498 N N . GLU B 1 96 ? 2.922 -31.703 -1.739 1 50.12 96 GLU B N 1
ATOM 2499 C CA . GLU B 1 96 ? 3.059 -30.281 -1.45 1 50.12 96 GLU B CA 1
ATOM 2500 C C . GLU B 1 96 ? 4.461 -29.781 -1.781 1 50.12 96 GLU B C 1
ATOM 2502 O O . GLU B 1 96 ? 4.625 -28.703 -2.355 1 50.12 96 GLU B O 1
ATOM 2507 N N . GLU B 1 97 ? 5.48 -30.656 -1.46 1 53.56 97 GLU B N 1
ATOM 2508 C CA . GLU B 1 97 ? 6.863 -30.219 -1.622 1 53.56 97 GLU B CA 1
ATOM 2509 C C . GLU B 1 97 ? 7.289 -30.266 -3.088 1 53.56 97 GLU B C 1
ATOM 2511 O O . GLU B 1 97 ? 7.973 -29.359 -3.568 1 53.56 97 GLU B O 1
ATOM 2516 N N . SER B 1 98 ? 7.051 -31.422 -3.758 1 53.62 98 SER B N 1
ATOM 2517 C CA . SER B 1 98 ? 7.426 -31.531 -5.164 1 53.62 98 SER B CA 1
ATOM 2518 C C . SER B 1 98 ? 6.715 -30.469 -6.004 1 53.62 98 SER B C 1
ATOM 2520 O O . SER B 1 98 ? 7.297 -29.922 -6.941 1 53.62 98 SER B O 1
ATOM 2522 N N . SER B 1 99 ? 5.648 -30.141 -5.508 1 62.38 99 SER B N 1
ATOM 2523 C CA . SER B 1 99 ? 4.848 -29.125 -6.184 1 62.38 99 SER B CA 1
ATOM 2524 C C . SER B 1 99 ? 5.43 -27.734 -5.969 1 62.38 99 SER B C 1
ATOM 2526 O O . SER B 1 99 ? 5.469 -26.922 -6.895 1 62.38 99 SER B O 1
ATOM 2528 N N . LEU B 1 100 ? 6.18 -27.703 -4.906 1 71.31 100 LEU B N 1
ATOM 2529 C CA . LEU B 1 100 ? 6.727 -26.391 -4.574 1 71.31 100 LEU B CA 1
ATOM 2530 C C . LEU B 1 100 ? 7.898 -26.047 -5.492 1 71.31 100 LEU B C 1
ATOM 2532 O O . LEU B 1 100 ? 7.953 -24.938 -6.043 1 71.31 100 LEU B O 1
ATOM 2536 N N . THR B 1 101 ? 8.75 -27.016 -5.621 1 72.81 101 THR B N 1
ATOM 2537 C CA . THR B 1 101 ? 9.938 -26.781 -6.438 1 72.81 101 THR B CA 1
ATOM 2538 C C . THR B 1 101 ? 9.547 -26.5 -7.887 1 72.81 101 THR B C 1
ATOM 2540 O O . THR B 1 101 ? 10.164 -25.672 -8.555 1 72.81 101 THR B O 1
ATOM 2543 N N . PHE B 1 102 ? 8.648 -27.188 -8.281 1 69.75 102 PHE B N 1
ATOM 2544 C CA . PHE B 1 102 ? 8.172 -27 -9.648 1 69.75 102 PHE B CA 1
ATOM 2545 C C . PHE B 1 102 ? 7.547 -25.625 -9.812 1 69.75 102 PHE B C 1
ATOM 2547 O O . PHE B 1 102 ? 7.859 -24.906 -10.766 1 69.75 102 PHE B O 1
ATOM 2554 N N . VAL B 1 103 ? 6.738 -25.297 -8.922 1 73.38 103 VAL B N 1
ATOM 2555 C CA . VAL B 1 103 ? 6.066 -24 -8.953 1 73.38 103 VAL B CA 1
ATOM 2556 C C . VAL B 1 103 ? 7.102 -22.875 -8.922 1 73.38 103 VAL B C 1
ATOM 2558 O O . VAL B 1 103 ? 7.012 -21.906 -9.68 1 73.38 103 VAL B O 1
ATOM 2561 N N . GLN B 1 104 ? 8.07 -23.047 -8.133 1 80.94 104 GLN B N 1
ATOM 2562 C CA . GLN B 1 104 ? 9.125 -22.062 -8.008 1 80.94 104 GLN B CA 1
ATOM 2563 C C . GLN B 1 104 ? 9.914 -21.922 -9.312 1 80.94 104 GLN B C 1
ATOM 2565 O O . GLN B 1 104 ? 10.266 -20.812 -9.727 1 80.94 104 GLN B O 1
ATOM 2570 N N . ALA B 1 105 ? 10.109 -23.109 -9.914 1 77 105 ALA B N 1
ATOM 2571 C CA . ALA B 1 105 ? 10.844 -23.109 -11.18 1 77 105 ALA B CA 1
ATOM 2572 C C . ALA B 1 105 ? 10.039 -22.406 -12.281 1 77 105 ALA B C 1
ATOM 2574 O O . ALA B 1 105 ? 10.594 -21.656 -13.078 1 77 105 ALA B O 1
ATOM 2575 N N . VAL B 1 106 ? 8.805 -22.609 -12.297 1 76.19 106 VAL B N 1
ATOM 2576 C CA . VAL B 1 106 ? 7.926 -22 -13.289 1 76.19 106 VAL B CA 1
ATOM 2577 C C . VAL B 1 106 ? 7.91 -20.484 -13.117 1 76.19 106 VAL B C 1
ATOM 2579 O O . VAL B 1 106 ? 8.055 -19.75 -14.086 1 76.19 106 VAL B O 1
ATOM 2582 N N . ILE B 1 107 ? 7.777 -20.047 -11.891 1 81.75 107 ILE B N 1
ATOM 2583 C CA . ILE B 1 107 ? 7.715 -18.625 -11.594 1 81.75 107 ILE B CA 1
ATOM 2584 C C . ILE B 1 107 ? 9.008 -17.953 -12.039 1 81.75 107 ILE B C 1
ATOM 2586 O O . ILE B 1 107 ? 8.977 -16.891 -12.664 1 81.75 107 ILE B O 1
ATOM 2590 N N . LYS B 1 108 ? 10.055 -18.562 -11.812 1 83.06 108 LYS B N 1
ATOM 2591 C CA . LYS B 1 108 ? 11.344 -17.984 -12.195 1 83.06 108 LYS B CA 1
ATOM 2592 C C . LYS B 1 108 ? 11.477 -17.906 -13.711 1 83.06 108 LYS B C 1
ATOM 2594 O O . LYS B 1 108 ? 12.039 -16.938 -14.234 1 83.06 108 LYS B O 1
ATOM 2599 N N . LYS B 1 109 ? 10.898 -18.844 -14.336 1 77.81 109 LYS B N 1
ATOM 2600 C CA . LYS B 1 109 ? 10.969 -18.859 -15.797 1 77.81 109 LYS B CA 1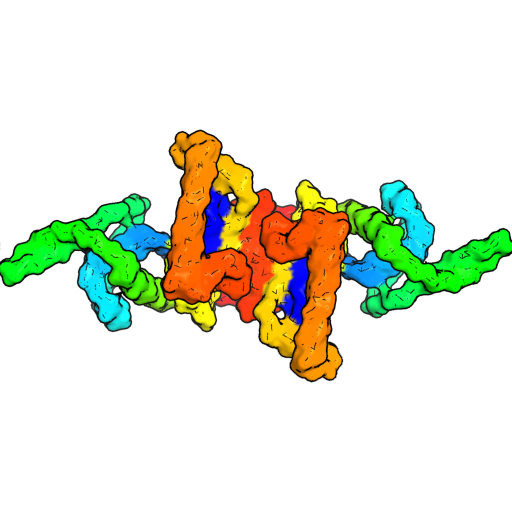
ATOM 2601 C C . LYS B 1 109 ? 10.055 -17.797 -16.391 1 77.81 109 LYS B C 1
ATOM 2603 O O . LYS B 1 109 ? 10.352 -17.234 -17.453 1 77.81 109 LYS B O 1
ATOM 2608 N N . LEU B 1 110 ? 8.977 -17.562 -15.734 1 79.12 110 LEU B N 1
ATOM 2609 C CA . LEU B 1 110 ? 8.016 -16.562 -16.219 1 79.12 110 LEU B CA 1
ATOM 2610 C C . LEU B 1 110 ? 8.648 -15.18 -16.281 1 79.12 110 LEU B C 1
ATOM 2612 O O . LEU B 1 110 ? 8.242 -14.344 -17.078 1 79.12 110 LEU B O 1
ATOM 2616 N N . VAL B 1 111 ? 9.625 -14.906 -15.469 1 82.5 111 VAL B N 1
ATOM 2617 C CA . VAL B 1 111 ? 10.328 -13.625 -15.461 1 82.5 111 VAL B CA 1
ATOM 2618 C C . VAL B 1 111 ? 10.969 -13.383 -16.828 1 82.5 111 VAL B C 1
ATOM 2620 O O . VAL B 1 111 ? 11.016 -12.242 -17.297 1 82.5 111 VAL B O 1
ATOM 2623 N N . ASP B 1 112 ? 11.32 -14.477 -17.438 1 79.88 112 ASP B N 1
ATOM 2624 C CA . ASP B 1 112 ? 11.969 -14.375 -18.75 1 79.88 112 ASP B CA 1
ATOM 2625 C C . ASP B 1 112 ? 10.961 -14.039 -19.844 1 79.88 112 ASP B C 1
ATOM 2627 O O . ASP B 1 112 ? 11.32 -13.492 -20.875 1 79.88 112 ASP B O 1
ATOM 2631 N N . TRP B 1 113 ? 9.797 -14.367 -19.656 1 75.56 113 TRP B N 1
ATOM 2632 C CA . TRP B 1 113 ? 8.758 -14.148 -20.656 1 75.56 113 TRP B CA 1
ATOM 2633 C C . TRP B 1 113 ? 8.281 -12.695 -20.625 1 75.56 113 TRP B C 1
ATOM 2635 O O . TRP B 1 113 ? 7.785 -12.18 -21.625 1 75.56 113 TRP B O 1
ATOM 2645 N N . ASP B 1 114 ? 8.391 -12.109 -19.531 1 81.38 114 ASP B N 1
ATOM 2646 C CA . ASP B 1 114 ? 7.906 -10.75 -19.344 1 81.38 114 ASP B CA 1
ATOM 2647 C C . ASP B 1 114 ? 6.406 -10.656 -19.609 1 81.38 114 ASP B C 1
ATOM 2649 O O . ASP B 1 114 ? 5.789 -11.625 -20.047 1 81.38 114 ASP B O 1
ATOM 2653 N N . ASN B 1 115 ? 5.812 -9.633 -19.266 1 88.88 115 ASN B N 1
ATOM 2654 C CA . ASN B 1 115 ? 4.402 -9.359 -19.516 1 88.88 115 ASN B CA 1
ATOM 2655 C C . ASN B 1 115 ? 3.504 -10.43 -18.891 1 88.88 115 ASN B C 1
ATOM 2657 O O . ASN B 1 115 ? 2.648 -11 -19.578 1 88.88 115 ASN B O 1
ATOM 2661 N N . VAL B 1 116 ? 3.75 -10.688 -17.641 1 89.12 116 VAL B N 1
ATOM 2662 C CA . VAL B 1 116 ? 3.004 -11.711 -16.906 1 89.12 116 VAL B CA 1
ATOM 2663 C C . VAL B 1 116 ? 2.484 -11.141 -15.594 1 89.12 116 VAL B C 1
ATOM 2665 O O . VAL B 1 116 ? 3.156 -10.32 -14.961 1 89.12 116 VAL B O 1
ATOM 2668 N N . VAL B 1 117 ? 1.276 -11.547 -15.281 1 92.75 117 VAL B N 1
ATOM 2669 C CA . VAL B 1 117 ? 0.714 -11.312 -13.953 1 92.75 117 VAL B CA 1
ATOM 2670 C C . VAL B 1 117 ? 0.634 -12.633 -13.188 1 92.75 117 VAL B C 1
ATOM 2672 O O . VAL B 1 117 ? -0.02 -13.578 -13.641 1 92.75 117 VAL B O 1
ATOM 2675 N N . ILE B 1 118 ? 1.337 -12.703 -12.109 1 90.19 118 ILE B N 1
ATOM 2676 C CA . ILE B 1 118 ? 1.37 -13.898 -11.273 1 90.19 118 ILE B CA 1
ATOM 2677 C C . ILE B 1 118 ? 0.546 -13.672 -10.008 1 90.19 118 ILE B C 1
ATOM 2679 O O . ILE B 1 118 ? 0.814 -12.742 -9.25 1 90.19 118 ILE B O 1
ATOM 2683 N N . LEU B 1 119 ? -0.418 -14.492 -9.797 1 90.19 119 LEU B N 1
ATOM 2684 C CA . LEU B 1 119 ? -1.278 -14.359 -8.625 1 90.19 119 LEU B CA 1
ATOM 2685 C C . LEU B 1 119 ? -0.902 -15.383 -7.559 1 90.19 119 LEU B C 1
ATOM 2687 O O . LEU B 1 119 ? -1.135 -16.578 -7.734 1 90.19 119 LEU B O 1
ATOM 2691 N N . GLY B 1 120 ? -0.324 -14.82 -6.512 1 86.81 120 GLY B N 1
ATOM 2692 C CA . GLY B 1 120 ? -0.058 -15.664 -5.359 1 86.81 120 GLY B CA 1
ATOM 2693 C C . GLY B 1 120 ? 1.212 -16.484 -5.496 1 86.81 120 GLY B C 1
ATOM 2694 O O . GLY B 1 120 ? 2.195 -16.016 -6.078 1 86.81 120 GLY B O 1
ATOM 2695 N N . ARG B 1 121 ? 1.305 -17.562 -4.516 1 76.69 121 ARG B N 1
ATOM 2696 C CA . ARG B 1 121 ? 2.307 -18.625 -4.52 1 76.69 121 ARG B CA 1
ATOM 2697 C C . ARG B 1 121 ? 3.678 -18.078 -4.129 1 76.69 121 ARG B C 1
ATOM 2699 O O . ARG B 1 121 ? 4.707 -18.641 -4.527 1 76.69 121 ARG B O 1
ATOM 2706 N N . GLY B 1 122 ? 3.67 -16.953 -3.561 1 87.94 122 GLY B N 1
ATOM 2707 C CA . GLY B 1 122 ? 4.93 -16.438 -3.039 1 87.94 122 GLY B CA 1
ATOM 2708 C C . GLY B 1 122 ? 5.762 -15.727 -4.086 1 87.94 122 GLY B C 1
ATOM 2709 O O . GLY B 1 122 ? 6.969 -15.555 -3.912 1 87.94 122 GLY B O 1
ATOM 2710 N N . GLY B 1 123 ? 5.094 -15.328 -5.117 1 91.06 123 GLY B N 1
ATOM 2711 C CA . GLY B 1 123 ? 5.809 -14.633 -6.172 1 91.06 123 GLY B CA 1
ATOM 2712 C C . GLY B 1 123 ? 6.602 -13.438 -5.668 1 91.06 123 GLY B C 1
ATOM 2713 O O . GLY B 1 123 ? 7.719 -13.188 -6.125 1 91.06 123 GLY B O 1
ATOM 2714 N N . GLN B 1 124 ? 6.051 -12.719 -4.688 1 93.69 124 GLN B N 1
ATOM 2715 C CA . GLN B 1 124 ? 6.699 -11.516 -4.16 1 93.69 124 GLN B CA 1
ATOM 2716 C C . GLN B 1 124 ? 7.992 -11.867 -3.432 1 93.69 124 GLN B C 1
ATOM 2718 O O . GLN B 1 124 ? 8.883 -11.023 -3.293 1 93.69 124 GLN B O 1
ATOM 2723 N N . VAL B 1 125 ? 8.07 -13.102 -2.902 1 93.88 125 VAL B N 1
ATOM 2724 C CA . VAL B 1 125 ? 9.258 -13.531 -2.18 1 93.88 125 VAL B CA 1
ATOM 2725 C C . VAL B 1 125 ? 10.273 -14.125 -3.156 1 93.88 125 VAL B C 1
ATOM 2727 O O . VAL B 1 125 ? 11.445 -13.758 -3.146 1 93.88 125 VAL B O 1
ATOM 2730 N N . LEU B 1 126 ? 9.789 -14.938 -4.066 1 90.75 126 LEU B N 1
ATOM 2731 C CA . LEU B 1 126 ? 10.641 -15.656 -5.012 1 90.75 126 LEU B CA 1
ATOM 2732 C C . LEU B 1 126 ? 11.328 -14.68 -5.965 1 90.75 126 LEU B C 1
ATOM 2734 O O . LEU B 1 126 ? 12.484 -14.891 -6.355 1 90.75 126 LEU B O 1
ATOM 2738 N N . LEU B 1 127 ? 10.617 -13.672 -6.285 1 92.88 127 LEU B N 1
ATOM 2739 C CA . LEU B 1 127 ? 11.125 -12.766 -7.305 1 92.88 127 LEU B CA 1
ATOM 2740 C C . LEU B 1 127 ? 11.609 -11.461 -6.672 1 92.88 127 LEU B C 1
ATOM 2742 O O . LEU B 1 127 ? 11.766 -10.453 -7.363 1 92.88 127 LEU B O 1
ATOM 2746 N N . ARG B 1 128 ? 11.82 -11.523 -5.395 1 91.69 128 ARG B N 1
ATOM 2747 C CA . ARG B 1 128 ? 12.32 -10.344 -4.695 1 91.69 128 ARG B CA 1
ATOM 2748 C C . ARG B 1 128 ? 13.664 -9.898 -5.27 1 91.69 128 ARG B C 1
ATOM 2750 O O . ARG B 1 128 ? 14.57 -10.719 -5.461 1 91.69 128 ARG B O 1
ATOM 2757 N N . GLY B 1 129 ? 13.797 -8.648 -5.613 1 87.12 129 GLY B N 1
ATOM 2758 C CA . GLY B 1 129 ? 15.07 -8.117 -6.062 1 87.12 129 GLY B CA 1
ATOM 2759 C C . GLY B 1 129 ? 15.234 -8.148 -7.57 1 87.12 129 GLY B C 1
ATOM 2760 O O . GLY B 1 129 ? 16.203 -7.598 -8.109 1 87.12 129 GLY B O 1
ATOM 2761 N N . PHE B 1 130 ? 14.375 -8.898 -8.273 1 88.06 130 PHE B N 1
ATOM 2762 C CA . PHE B 1 130 ? 14.43 -8.883 -9.727 1 88.06 130 PHE B CA 1
ATOM 2763 C C . PHE B 1 130 ? 14.016 -7.523 -10.273 1 88.06 130 PHE B C 1
ATOM 2765 O O . PHE B 1 130 ? 13.039 -6.934 -9.812 1 88.06 130 PHE B O 1
ATOM 2772 N N . PRO B 1 131 ? 14.867 -7.191 -11.211 1 84.19 131 PRO B N 1
ATOM 2773 C CA . PRO B 1 131 ? 14.484 -5.918 -11.828 1 84.19 131 PRO B CA 1
ATOM 2774 C C . PRO B 1 131 ? 13.195 -6.02 -12.641 1 84.19 131 PRO B C 1
ATOM 2776 O O . PRO B 1 131 ? 12.828 -7.105 -13.094 1 84.19 131 PRO B O 1
ATOM 2779 N N . HIS B 1 132 ? 12.398 -5.098 -12.766 1 87.88 132 HIS B N 1
ATOM 2780 C CA . HIS B 1 132 ? 11.203 -4.973 -13.594 1 87.88 132 HIS B CA 1
ATOM 2781 C C . HIS B 1 132 ? 10.07 -5.84 -13.055 1 87.88 132 HIS B C 1
ATOM 2783 O O . HIS B 1 132 ? 9.289 -6.398 -13.828 1 87.88 132 HIS B O 1
ATOM 2789 N N . VAL B 1 133 ? 10.18 -6.293 -11.867 1 92.62 133 VAL B N 1
ATOM 2790 C CA . VAL B 1 133 ? 9.07 -7.008 -11.234 1 92.62 133 VAL B CA 1
ATOM 2791 C C . VAL B 1 133 ? 8.391 -6.105 -10.211 1 92.62 133 VAL B C 1
ATOM 2793 O O . VAL B 1 133 ? 9.055 -5.457 -9.398 1 92.62 133 VAL B O 1
ATOM 2796 N N . LEU B 1 134 ? 7.129 -6.051 -10.312 1 94.56 134 LEU B N 1
ATOM 2797 C CA . LEU B 1 134 ? 6.305 -5.281 -9.383 1 94.56 134 LEU B CA 1
ATOM 2798 C C . LEU B 1 134 ? 5.523 -6.203 -8.461 1 94.56 134 LEU B C 1
ATOM 2800 O O . LEU B 1 134 ? 4.816 -7.102 -8.922 1 94.56 134 LEU B O 1
ATOM 2804 N N . HIS B 1 135 ? 5.711 -6.016 -7.191 1 96.75 135 HIS B N 1
ATOM 2805 C CA . HIS B 1 135 ? 4.988 -6.797 -6.191 1 96.75 135 HIS B CA 1
ATOM 2806 C C . HIS B 1 135 ? 3.873 -5.98 -5.555 1 96.75 135 HIS B C 1
ATOM 2808 O O . HIS B 1 135 ? 4.137 -4.984 -4.875 1 96.75 135 HIS B O 1
ATOM 2814 N N . ILE B 1 136 ? 2.596 -6.453 -5.703 1 97.19 136 ILE B N 1
ATOM 2815 C CA . ILE B 1 136 ? 1.437 -5.723 -5.203 1 97.19 136 ILE B CA 1
ATOM 2816 C C . ILE B 1 136 ? 0.671 -6.586 -4.207 1 97.19 136 ILE B C 1
ATOM 2818 O O . ILE B 1 136 ? 0.475 -7.781 -4.434 1 97.19 136 ILE B O 1
ATOM 2822 N N . ARG B 1 137 ? 0.281 -5.957 -3.123 1 98.19 137 ARG B N 1
ATOM 2823 C CA . ARG B 1 137 ? -0.622 -6.602 -2.176 1 98.19 137 ARG B CA 1
ATOM 2824 C C . ARG B 1 137 ? -1.985 -5.918 -2.168 1 98.19 137 ARG B C 1
ATOM 2826 O O . ARG B 1 137 ? -2.07 -4.688 -2.174 1 98.19 137 ARG B O 1
ATOM 2833 N N . VAL B 1 138 ? -3.014 -6.746 -2.18 1 98.44 138 VAL B N 1
ATOM 2834 C CA . VAL B 1 138 ? -4.375 -6.223 -2.168 1 98.44 138 VAL B CA 1
ATOM 2835 C C . VAL B 1 138 ? -5.082 -6.645 -0.883 1 98.44 138 VAL B C 1
ATOM 2837 O O . VAL B 1 138 ? -5.129 -7.832 -0.556 1 98.44 138 VAL B O 1
ATOM 2840 N N . ILE B 1 139 ? -5.613 -5.645 -0.191 1 98.69 139 ILE B N 1
ATOM 2841 C CA . ILE B 1 139 ? -6.297 -5.902 1.071 1 98.69 139 ILE B CA 1
ATOM 2842 C C . ILE B 1 139 ? -7.66 -5.207 1.068 1 98.69 139 ILE B C 1
ATOM 2844 O O . ILE B 1 139 ? -7.953 -4.41 0.177 1 98.69 139 ILE B O 1
ATOM 2848 N N . ALA B 1 140 ? -8.484 -5.578 2.002 1 98.5 140 ALA B N 1
ATOM 2849 C CA . ALA B 1 140 ? -9.758 -4.91 2.254 1 98.5 140 ALA B CA 1
ATOM 2850 C C . ALA B 1 140 ? -10.281 -5.234 3.65 1 98.5 140 ALA B C 1
ATOM 2852 O O . ALA B 1 140 ? -9.914 -6.258 4.234 1 98.5 140 ALA B O 1
ATOM 2853 N N . PRO B 1 141 ? -11.125 -4.359 4.211 1 97.81 141 PRO B N 1
ATOM 2854 C CA . PRO B 1 141 ? -11.758 -4.676 5.496 1 97.81 141 PRO B CA 1
ATOM 2855 C C . PRO B 1 141 ? -12.57 -5.965 5.449 1 97.81 141 PRO B C 1
ATOM 2857 O O . PRO B 1 141 ? -13.148 -6.301 4.41 1 97.81 141 PRO B O 1
ATOM 2860 N N . LEU B 1 142 ? -12.648 -6.59 6.57 1 98.12 142 LEU B N 1
ATOM 2861 C CA . LEU B 1 142 ? -13.258 -7.91 6.664 1 98.12 142 LEU B CA 1
ATOM 2862 C C . LEU B 1 142 ? -14.703 -7.879 6.172 1 98.12 142 LEU B C 1
ATOM 2864 O O . LEU B 1 142 ? -15.117 -8.75 5.398 1 98.12 142 LEU B O 1
ATOM 2868 N N . GLU B 1 143 ? -15.484 -6.875 6.531 1 98.25 143 GLU B N 1
ATOM 2869 C CA . GLU B 1 143 ? -16.891 -6.816 6.133 1 98.25 143 GLU B CA 1
ATOM 2870 C C . GLU B 1 143 ? -17.031 -6.699 4.617 1 98.25 143 GLU B C 1
ATOM 2872 O O . GLU B 1 143 ? -17.906 -7.32 4.02 1 98.25 143 GLU B O 1
ATOM 2877 N N . PHE B 1 144 ? -16.219 -5.934 4.047 1 98.25 144 PHE B N 1
ATOM 2878 C CA . PHE B 1 144 ? -16.172 -5.801 2.596 1 98.25 144 PHE B CA 1
ATOM 2879 C C . PHE B 1 144 ? -15.898 -7.148 1.936 1 98.25 144 PHE B C 1
ATOM 2881 O O . PHE B 1 144 ? -16.562 -7.508 0.963 1 98.25 144 PHE B O 1
ATOM 2888 N N . ARG B 1 145 ? -15 -7.891 2.441 1 98.69 145 ARG B N 1
ATOM 2889 C CA . ARG B 1 145 ? -14.602 -9.188 1.914 1 98.69 145 ARG B CA 1
ATOM 2890 C C . ARG B 1 145 ? -15.711 -10.219 2.078 1 98.69 145 ARG B C 1
ATOM 2892 O O . ARG B 1 145 ? -15.977 -11 1.166 1 98.69 145 ARG B O 1
ATOM 2899 N N . ILE B 1 146 ? -16.328 -10.18 3.234 1 98.62 146 ILE B N 1
ATOM 2900 C CA . ILE B 1 146 ? -17.438 -11.086 3.494 1 98.62 146 ILE B CA 1
ATOM 2901 C C . ILE B 1 146 ? -18.547 -10.852 2.473 1 98.62 146 ILE B C 1
ATOM 2903 O O . ILE B 1 146 ? -19.062 -11.797 1.867 1 98.62 146 ILE B O 1
ATOM 2907 N N . GLU B 1 147 ? -18.906 -9.641 2.229 1 98.44 147 GLU B N 1
ATOM 2908 C CA . GLU B 1 147 ? -19.953 -9.289 1.276 1 98.44 147 GLU B CA 1
ATOM 2909 C C . GLU B 1 147 ? -19.594 -9.766 -0.13 1 98.44 147 GLU B C 1
ATOM 2911 O O . GLU B 1 147 ? -20.453 -10.305 -0.836 1 98.44 147 GLU B O 1
ATOM 2916 N N . ASN B 1 148 ? -18.406 -9.57 -0.517 1 98.06 148 ASN B N 1
ATOM 2917 C CA . ASN B 1 148 ? -17.969 -9.992 -1.841 1 98.06 148 ASN B CA 1
ATOM 2918 C C . ASN B 1 148 ? -18.047 -11.508 -2.002 1 98.06 148 ASN B C 1
ATOM 2920 O O . ASN B 1 148 ? -18.516 -12 -3.025 1 98.06 148 ASN B O 1
ATOM 2924 N N . ILE B 1 149 ? -17.594 -12.234 -0.988 1 96.94 149 ILE B N 1
ATOM 2925 C CA . ILE B 1 149 ? -17.578 -13.688 -1.058 1 96.94 149 ILE B CA 1
ATOM 2926 C C . ILE B 1 149 ? -19 -14.219 -1.029 1 96.94 149 ILE B C 1
ATOM 2928 O O . ILE B 1 149 ? -19.328 -15.172 -1.738 1 96.94 149 ILE B O 1
ATOM 2932 N N . MET B 1 150 ? -19.891 -13.555 -0.242 1 98.44 150 MET B N 1
ATOM 2933 C CA . MET B 1 150 ? -21.312 -13.93 -0.241 1 98.44 150 MET B CA 1
ATOM 2934 C C . MET B 1 150 ? -21.906 -13.805 -1.637 1 98.44 150 MET B C 1
ATOM 2936 O O . MET B 1 150 ? -22.594 -14.711 -2.111 1 98.44 150 MET B O 1
ATOM 2940 N N . LYS B 1 151 ? -21.594 -12.781 -2.285 1 97.56 151 LYS B N 1
ATOM 2941 C CA . LYS B 1 151 ? -22.125 -12.492 -3.613 1 97.56 151 LYS B CA 1
ATOM 2942 C C . LYS B 1 151 ? -21.531 -13.43 -4.66 1 97.56 151 LYS B C 1
ATOM 2944 O O . LYS B 1 151 ? -22.25 -13.953 -5.512 1 97.56 151 LYS B O 1
ATOM 2949 N N . GLN B 1 152 ? -20.297 -13.664 -4.586 1 94.62 152 GLN B N 1
ATOM 2950 C CA . GLN B 1 152 ? -19.578 -14.43 -5.59 1 94.62 152 GLN B CA 1
ATOM 2951 C C . GLN B 1 152 ? -19.891 -15.922 -5.484 1 94.62 152 GLN B C 1
ATOM 2953 O O . GLN B 1 152 ? -19.984 -16.609 -6.5 1 94.62 152 GLN B O 1
ATOM 2958 N N . LYS B 1 153 ? -20.094 -16.359 -4.258 1 94.25 153 LYS B N 1
ATOM 2959 C CA . LYS B 1 153 ? -20.172 -17.812 -4.07 1 94.25 153 LYS B CA 1
ATOM 2960 C C . LYS B 1 153 ? -21.562 -18.219 -3.572 1 94.25 153 LYS B C 1
ATOM 2962 O O . LYS B 1 153 ? -21.828 -19.406 -3.42 1 94.25 153 LYS B O 1
ATOM 2967 N N . GLY B 1 154 ? -22.359 -17.266 -3.301 1 96.25 154 GLY B N 1
ATOM 2968 C CA . GLY B 1 154 ? -23.703 -17.562 -2.803 1 96.25 154 GLY B CA 1
ATOM 2969 C C . GLY B 1 154 ? -23.688 -18.188 -1.418 1 96.25 154 GLY B C 1
ATOM 2970 O O . GLY B 1 154 ? -24.453 -19.125 -1.146 1 96.25 154 GLY B O 1
ATOM 2971 N N . LEU B 1 155 ? -22.828 -17.734 -0.56 1 96.88 155 LEU B N 1
ATOM 2972 C CA . LEU B 1 155 ? -22.672 -18.266 0.789 1 96.88 155 LEU B CA 1
ATOM 2973 C C . LEU B 1 155 ? -23.406 -17.391 1.806 1 96.88 155 LEU B C 1
ATOM 2975 O O . LEU B 1 155 ? -23.688 -16.219 1.539 1 96.88 155 LEU B O 1
ATOM 2979 N N . THR B 1 156 ? -23.734 -18 2.945 1 98.19 156 THR B N 1
ATOM 2980 C CA . THR B 1 156 ? -24.188 -17.203 4.082 1 98.19 156 THR B CA 1
ATOM 2981 C C . THR B 1 156 ? -23.047 -16.391 4.676 1 98.19 156 THR B C 1
ATOM 2983 O O . THR B 1 156 ? -21.875 -16.656 4.379 1 98.19 156 THR B O 1
ATOM 2986 N N . ARG B 1 157 ? -23.391 -15.469 5.461 1 98.19 157 ARG B N 1
ATOM 2987 C CA . ARG B 1 157 ? -22.359 -14.664 6.117 1 98.19 157 ARG B CA 1
ATOM 2988 C C . ARG B 1 157 ? -21.391 -15.547 6.902 1 98.19 157 ARG B C 1
ATOM 2990 O O . ARG B 1 157 ? -20.172 -15.359 6.832 1 98.19 157 ARG B O 1
ATOM 2997 N N . GLU B 1 158 ? -21.953 -16.438 7.598 1 98.19 158 GLU B N 1
ATOM 2998 C CA . GLU B 1 158 ? -21.156 -17.344 8.422 1 98.19 158 GLU B CA 1
ATOM 2999 C C . GLU B 1 158 ? -20.219 -18.188 7.562 1 98.19 158 GLU B C 1
ATOM 3001 O O . GLU B 1 158 ? -19.047 -18.344 7.883 1 98.19 158 GLU B O 1
ATOM 3006 N N . ASP B 1 159 ? -20.75 -18.688 6.527 1 97.31 159 ASP B N 1
ATOM 3007 C CA . ASP B 1 159 ? -19.953 -19.531 5.637 1 97.31 159 ASP B CA 1
ATOM 3008 C C . ASP B 1 159 ? -18.891 -18.703 4.91 1 97.31 159 ASP B C 1
ATOM 3010 O O . ASP B 1 159 ? -17.781 -19.188 4.672 1 97.31 159 ASP B O 1
ATOM 3014 N N . ALA B 1 160 ? -19.219 -17.547 4.574 1 97.88 160 ALA B N 1
ATOM 3015 C CA . ALA B 1 160 ? -18.266 -16.641 3.932 1 97.88 160 ALA B CA 1
ATOM 3016 C C . ALA B 1 160 ? -17.109 -16.328 4.867 1 97.88 160 ALA B C 1
ATOM 3018 O O . ALA B 1 160 ? -15.938 -16.344 4.449 1 97.88 160 ALA B O 1
ATOM 3019 N N . LEU B 1 161 ? -17.438 -16.016 6.09 1 98.25 161 LEU B N 1
ATOM 3020 C CA . LEU B 1 161 ? -16.406 -15.75 7.094 1 98.25 161 LEU B CA 1
ATOM 3021 C C . LEU B 1 161 ? -15.484 -16.953 7.262 1 98.25 161 LEU B C 1
ATOM 3023 O O . LEU B 1 161 ? -14.266 -16.797 7.332 1 98.25 161 LEU B O 1
ATOM 3027 N N . LYS B 1 162 ? -16.062 -18.109 7.332 1 96.19 162 LYS B N 1
ATOM 3028 C CA . LYS B 1 162 ? -15.289 -19.344 7.461 1 96.19 162 LYS B CA 1
ATOM 3029 C C . LYS B 1 162 ? -14.391 -19.547 6.246 1 96.19 162 LYS B C 1
ATOM 3031 O O . LYS B 1 162 ? -13.211 -19.875 6.391 1 96.19 162 LYS B O 1
ATOM 3036 N N . TYR B 1 163 ? -14.961 -19.344 5.121 1 91.56 163 TYR B N 1
ATOM 3037 C CA . TYR B 1 163 ? -14.219 -19.484 3.869 1 91.56 163 TYR B CA 1
ATOM 3038 C C . TYR B 1 163 ? -13.008 -18.562 3.842 1 91.56 163 TYR B C 1
ATOM 3040 O O . TYR B 1 163 ? -11.898 -19 3.547 1 91.56 163 TYR B O 1
ATOM 3048 N N . ILE B 1 164 ? -13.195 -17.312 4.176 1 96.56 164 ILE B N 1
ATOM 3049 C CA . ILE B 1 164 ? -12.141 -16.297 4.18 1 96.56 164 ILE B CA 1
ATOM 3050 C C . ILE B 1 164 ? -11.062 -16.672 5.195 1 96.56 164 ILE B C 1
ATOM 3052 O O . ILE B 1 164 ? -9.875 -16.672 4.879 1 96.56 164 ILE B O 1
ATOM 3056 N N . SER B 1 165 ? -11.461 -17 6.352 1 96.19 165 SER B N 1
ATOM 3057 C CA . SER B 1 165 ? -10.531 -17.344 7.426 1 96.19 165 SER B CA 1
ATOM 3058 C C . SER B 1 165 ? -9.656 -18.531 7.051 1 96.19 165 SER B C 1
ATOM 3060 O O . SER B 1 165 ? -8.445 -18.5 7.242 1 96.19 165 SER B O 1
ATOM 3062 N N . GLU B 1 166 ? -10.266 -19.516 6.508 1 88.44 166 GLU B N 1
ATOM 3063 C 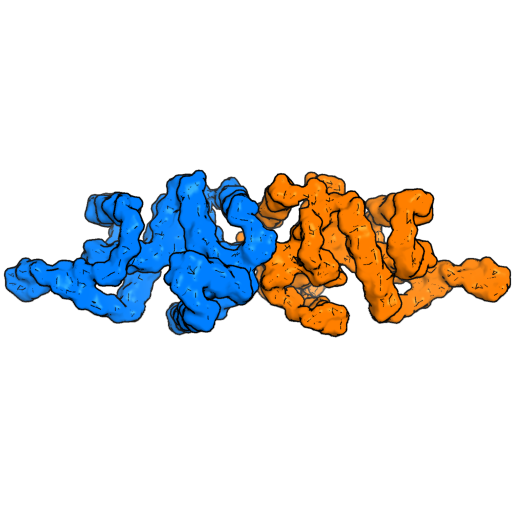CA . GLU B 1 166 ? -9.555 -20.719 6.125 1 88.44 166 GLU B CA 1
ATOM 3064 C C . GLU B 1 166 ? -8.547 -20.453 5.012 1 88.44 166 GLU B C 1
ATOM 3066 O O . GLU B 1 166 ? -7.395 -20.875 5.09 1 88.44 166 GLU B O 1
ATOM 3071 N N . LYS B 1 167 ? -9.008 -19.75 4.039 1 88.81 167 LYS B N 1
ATOM 3072 C CA . LYS B 1 167 ? -8.156 -19.5 2.877 1 88.81 167 LYS B CA 1
ATOM 3073 C C . LYS B 1 167 ? -7.02 -18.547 3.221 1 88.81 167 LYS B C 1
ATOM 3075 O O . LYS B 1 167 ? -5.883 -18.734 2.787 1 88.81 167 LYS B O 1
ATOM 3080 N N . ASP B 1 168 ? -7.328 -17.516 3.955 1 92.56 168 ASP B N 1
ATOM 3081 C CA . ASP B 1 168 ? -6.285 -16.594 4.383 1 92.56 168 ASP B CA 1
ATOM 3082 C C . ASP B 1 168 ? -5.262 -17.297 5.273 1 92.56 168 ASP B C 1
ATOM 3084 O O . ASP B 1 168 ? -4.055 -17.078 5.133 1 92.56 168 ASP B O 1
ATOM 3088 N N . LYS B 1 169 ? -5.754 -18.109 6.156 1 89.94 169 LYS B N 1
ATOM 3089 C CA . LYS B 1 169 ? -4.852 -18.875 7.02 1 89.94 169 LYS B CA 1
ATOM 3090 C C . LYS B 1 169 ? -3.961 -19.797 6.199 1 89.94 169 LYS B C 1
ATOM 3092 O O . LYS B 1 169 ? -2.762 -19.906 6.465 1 89.94 169 LYS B O 1
ATOM 3097 N N . ALA B 1 170 ? -4.539 -20.422 5.258 1 82.5 170 ALA B N 1
ATOM 3098 C CA . ALA B 1 170 ? -3.779 -21.312 4.383 1 82.5 170 ALA B CA 1
ATOM 3099 C C . ALA B 1 170 ? -2.688 -20.547 3.639 1 82.5 170 ALA B C 1
ATOM 3101 O O . ALA B 1 170 ? -1.558 -21.031 3.521 1 82.5 170 ALA B O 1
ATOM 3102 N N . ALA B 1 171 ? -3.006 -19.359 3.156 1 85.88 171 ALA B N 1
ATOM 3103 C CA . ALA B 1 171 ? -2.033 -18.516 2.457 1 85.88 171 ALA B CA 1
ATOM 3104 C C . ALA B 1 171 ? -0.908 -18.094 3.393 1 85.88 171 ALA B C 1
ATOM 3106 O O . ALA B 1 171 ? 0.269 -18.156 3.029 1 85.88 171 ALA B O 1
ATOM 3107 N N . GLN B 1 172 ? -1.294 -17.688 4.562 1 90.5 172 GLN B N 1
ATOM 3108 C CA . GLN B 1 172 ? -0.32 -17.281 5.566 1 90.5 172 GLN B CA 1
ATOM 3109 C C . GLN B 1 172 ? 0.619 -18.422 5.926 1 90.5 172 GLN B C 1
ATOM 3111 O O . GLN B 1 172 ? 1.836 -18.234 5.996 1 90.5 172 GLN B O 1
ATOM 3116 N N . GLU B 1 173 ? 0.061 -19.562 6.148 1 84.06 173 GLU B N 1
ATOM 3117 C CA . GLU B 1 173 ? 0.845 -20.734 6.523 1 84.06 173 GLU B CA 1
ATOM 3118 C C . GLU B 1 173 ? 1.758 -21.172 5.383 1 84.06 173 GLU B C 1
ATOM 3120 O O . GLU B 1 173 ? 2.896 -21.594 5.613 1 84.06 173 GLU B O 1
ATOM 3125 N N . TYR B 1 174 ? 1.248 -21.094 4.199 1 81.69 174 TYR B N 1
ATOM 3126 C CA . TYR B 1 174 ? 2.049 -21.422 3.027 1 81.69 174 TYR B CA 1
ATOM 3127 C C . TYR B 1 174 ? 3.309 -20.578 2.965 1 81.69 174 TYR B C 1
ATOM 3129 O O . TYR B 1 174 ? 4.418 -21.094 2.859 1 81.69 174 TYR B O 1
ATOM 3137 N N . LEU B 1 175 ? 3.18 -19.281 3.078 1 87.69 175 LEU B N 1
ATOM 3138 C CA . LEU B 1 175 ? 4.301 -18.359 2.967 1 87.69 175 LEU B CA 1
ATOM 3139 C C . LEU B 1 175 ? 5.254 -18.516 4.148 1 87.69 175 LEU B C 1
ATOM 3141 O O . LEU B 1 175 ? 6.473 -18.438 3.98 1 87.69 175 LEU B O 1
ATOM 3145 N N . TYR B 1 176 ? 4.676 -18.734 5.289 1 89.69 176 TYR B N 1
ATOM 3146 C CA . TYR B 1 176 ? 5.52 -18.922 6.465 1 89.69 176 TYR B CA 1
ATOM 3147 C C . TYR B 1 176 ? 6.316 -20.219 6.355 1 89.69 176 TYR B C 1
ATOM 3149 O O . TYR B 1 176 ? 7.531 -20.234 6.559 1 89.69 176 TYR B O 1
ATOM 3157 N N . ARG B 1 177 ? 5.68 -21.281 5.949 1 82.94 177 ARG B N 1
ATOM 3158 C CA . ARG B 1 177 ? 6.281 -22.609 5.906 1 82.94 177 ARG B CA 1
ATOM 3159 C C . ARG B 1 177 ? 7.363 -22.688 4.836 1 82.94 177 ARG B C 1
ATOM 3161 O O . ARG B 1 177 ? 8.453 -23.203 5.082 1 82.94 177 ARG B O 1
ATOM 3168 N N . PHE B 1 178 ? 7.109 -22.078 3.703 1 82.38 178 PHE B N 1
ATOM 3169 C CA . PHE B 1 178 ? 7.988 -22.328 2.564 1 82.38 178 PHE B CA 1
ATOM 3170 C C . PHE B 1 178 ? 8.953 -21.172 2.361 1 82.38 178 PHE B C 1
ATOM 3172 O O . PHE B 1 178 ? 10.016 -21.344 1.765 1 82.38 178 PHE B O 1
ATOM 3179 N N . TYR B 1 179 ? 8.586 -19.984 2.852 1 89.75 179 TYR B N 1
ATOM 3180 C CA . TYR B 1 179 ? 9.414 -18.812 2.588 1 89.75 179 TYR B CA 1
ATOM 3181 C C . TYR B 1 179 ? 9.812 -18.125 3.885 1 89.75 179 TYR B C 1
ATOM 3183 O O . TYR B 1 179 ? 10.609 -17.188 3.877 1 89.75 179 TYR B O 1
ATOM 3191 N N . ASN B 1 180 ? 9.273 -18.562 5.027 1 94.62 180 ASN B N 1
ATOM 3192 C CA . ASN B 1 180 ? 9.562 -18.016 6.348 1 94.62 180 ASN B CA 1
ATOM 3193 C C . ASN B 1 180 ? 9.32 -16.5 6.391 1 94.62 180 ASN B C 1
ATOM 3195 O O . ASN B 1 180 ? 10.172 -15.75 6.863 1 94.62 180 ASN B O 1
ATOM 3199 N N . VAL B 1 181 ? 8.164 -16.062 5.828 1 95.5 181 VAL B N 1
ATOM 3200 C CA . VAL B 1 181 ? 7.816 -14.648 5.836 1 95.5 181 VAL B CA 1
ATOM 3201 C C . VAL B 1 181 ? 6.387 -14.477 6.348 1 95.5 181 VAL B C 1
ATOM 3203 O O . VAL B 1 181 ? 5.602 -15.422 6.352 1 95.5 181 VAL B O 1
ATOM 3206 N N . ASP B 1 182 ? 6.172 -13.297 6.898 1 96.25 182 ASP B N 1
ATOM 3207 C CA . ASP B 1 182 ? 4.812 -12.875 7.23 1 96.25 182 ASP B CA 1
ATOM 3208 C C . ASP B 1 182 ? 4.094 -12.32 6.004 1 96.25 182 ASP B C 1
ATOM 3210 O O . ASP B 1 182 ? 4.473 -11.273 5.48 1 96.25 182 ASP B O 1
ATOM 3214 N N . TRP B 1 183 ? 3.086 -13.008 5.609 1 92.38 183 TRP B N 1
ATOM 3215 C CA . TRP B 1 183 ? 2.264 -12.672 4.449 1 92.38 183 TRP B CA 1
ATOM 3216 C C . TRP B 1 183 ? 1.793 -11.219 4.52 1 92.38 183 TRP B C 1
ATOM 3218 O O . TRP B 1 183 ? 1.646 -10.562 3.49 1 92.38 183 TRP B O 1
ATOM 3228 N N . ASN B 1 184 ? 1.662 -10.703 5.688 1 95.44 184 ASN B N 1
ATOM 3229 C CA . ASN B 1 184 ? 1.076 -9.383 5.895 1 95.44 184 ASN B CA 1
ATOM 3230 C C . ASN B 1 184 ? 2.148 -8.297 5.98 1 95.44 184 ASN B C 1
ATOM 3232 O O . ASN B 1 184 ? 1.832 -7.113 6.082 1 95.44 184 ASN B O 1
ATOM 3236 N N . ASP B 1 185 ? 3.395 -8.656 5.91 1 96.69 185 ASP B N 1
ATOM 3237 C CA . ASP B 1 185 ? 4.473 -7.676 5.977 1 96.69 185 ASP B CA 1
ATOM 3238 C C . ASP B 1 185 ? 4.488 -6.797 4.727 1 96.69 185 ASP B C 1
ATOM 3240 O O . ASP B 1 185 ? 4.809 -7.27 3.635 1 96.69 185 ASP B O 1
ATOM 3244 N N . PRO B 1 186 ? 4.184 -5.504 4.953 1 97.12 186 PRO B N 1
ATOM 3245 C CA . PRO B 1 186 ? 4.109 -4.637 3.775 1 97.12 186 PRO B CA 1
ATOM 3246 C C . PRO B 1 186 ? 5.457 -4.457 3.088 1 97.12 186 PRO B C 1
ATOM 3248 O O . PRO B 1 186 ? 5.516 -4.012 1.938 1 97.12 186 PRO B O 1
ATOM 3251 N N . GLU B 1 187 ? 6.523 -4.746 3.701 1 96.81 187 GLU B N 1
ATOM 3252 C CA . GLU B 1 187 ? 7.852 -4.559 3.127 1 96.81 187 GLU B CA 1
ATOM 3253 C C . GLU B 1 187 ? 8.117 -5.566 2.016 1 96.81 187 GLU B C 1
ATOM 3255 O O . GLU B 1 187 ? 9.07 -5.418 1.249 1 96.81 187 GLU B O 1
ATOM 3260 N N . LEU B 1 188 ? 7.273 -6.59 1.918 1 97.06 188 LEU B N 1
ATOM 3261 C CA . LEU B 1 188 ? 7.422 -7.598 0.872 1 97.06 188 LEU B CA 1
ATOM 3262 C C . LEU B 1 188 ? 6.91 -7.07 -0.465 1 97.06 188 LEU B C 1
ATOM 3264 O O . LEU B 1 188 ? 7.141 -7.688 -1.508 1 97.06 188 LEU B O 1
ATOM 3268 N N . TYR B 1 189 ? 6.262 -5.926 -0.441 1 97.31 189 TYR B N 1
ATOM 3269 C CA . TYR B 1 189 ? 5.535 -5.445 -1.611 1 97.31 189 TYR B CA 1
ATOM 3270 C C . TYR B 1 189 ? 5.953 -4.027 -1.97 1 97.31 189 TYR B C 1
ATOM 3272 O O . TYR B 1 189 ? 6.332 -3.244 -1.094 1 97.31 189 TYR B O 1
ATOM 3280 N N . HIS B 1 190 ? 5.883 -3.715 -3.271 1 96.44 190 HIS B N 1
ATOM 3281 C CA . HIS B 1 190 ? 6.09 -2.334 -3.695 1 96.44 190 HIS B CA 1
ATOM 3282 C C . HIS B 1 190 ? 4.973 -1.43 -3.188 1 96.44 190 HIS B C 1
ATOM 3284 O O . HIS B 1 190 ? 5.219 -0.283 -2.809 1 96.44 190 HIS B O 1
ATOM 3290 N N . MET B 1 191 ? 3.754 -2.082 -3.174 1 96.69 191 MET B N 1
ATOM 3291 C CA . MET B 1 191 ? 2.576 -1.315 -2.777 1 96.69 191 MET B CA 1
ATOM 3292 C C . MET B 1 191 ? 1.506 -2.229 -2.188 1 96.69 191 MET B C 1
ATOM 3294 O O . MET B 1 191 ? 1.383 -3.387 -2.59 1 96.69 191 MET B O 1
ATOM 3298 N N . VAL B 1 192 ? 0.803 -1.645 -1.284 1 98.19 192 VAL B N 1
ATOM 3299 C CA . VAL B 1 192 ? -0.405 -2.264 -0.749 1 98.19 192 VAL B CA 1
ATOM 3300 C C . VAL B 1 192 ? -1.625 -1.429 -1.126 1 98.19 192 VAL B C 1
ATOM 3302 O O . VAL B 1 192 ? -1.649 -0.216 -0.9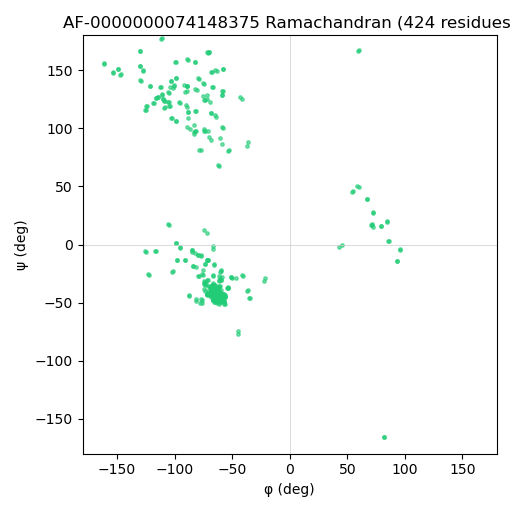01 1 98.19 192 VAL B O 1
ATOM 3305 N N . LEU B 1 193 ? -2.623 -2.045 -1.734 1 97.94 193 LEU B N 1
ATOM 3306 C CA . LEU B 1 193 ? -3.844 -1.372 -2.16 1 97.94 193 LEU B CA 1
ATOM 3307 C C . LEU B 1 193 ? -5.035 -1.823 -1.32 1 97.94 193 LEU B C 1
ATOM 3309 O O . LEU B 1 193 ? -5.27 -3.023 -1.162 1 97.94 193 LEU B O 1
ATOM 3313 N N . ASN B 1 194 ? -5.762 -0.864 -0.798 1 97.94 194 ASN B N 1
ATOM 3314 C CA . ASN B 1 194 ? -6.953 -1.134 0.001 1 97.94 194 ASN B CA 1
ATOM 3315 C C . ASN B 1 194 ? -8.227 -0.991 -0.827 1 97.94 194 ASN B C 1
ATOM 3317 O O . ASN B 1 194 ? -8.719 0.121 -1.037 1 97.94 194 ASN B O 1
ATOM 3321 N N . MET B 1 195 ? -8.82 -2.102 -1.139 1 97.81 195 MET B N 1
ATOM 3322 C CA . MET B 1 195 ? -9.961 -2.102 -2.049 1 97.81 195 MET B CA 1
ATOM 3323 C C . MET B 1 195 ? -11.242 -1.695 -1.319 1 97.81 195 MET B C 1
ATOM 3325 O O . MET B 1 195 ? -12.273 -1.468 -1.95 1 97.81 195 MET B O 1
ATOM 3329 N N . GLY B 1 196 ? -11.172 -1.593 -0.017 1 96.31 196 GLY B N 1
ATOM 3330 C CA . GLY B 1 196 ? -12.281 -1.006 0.717 1 96.31 196 GLY B CA 1
ATOM 3331 C C . GLY B 1 196 ? -12.406 0.492 0.516 1 96.31 196 GLY B C 1
ATOM 3332 O O . GLY B 1 196 ? -13.445 1.083 0.825 1 96.31 196 GLY B O 1
ATOM 3333 N N . MET B 1 197 ? -11.383 1.05 -0.027 1 94.56 197 MET B N 1
ATOM 3334 C CA . MET B 1 197 ? -11.352 2.5 -0.193 1 94.56 197 MET B CA 1
ATOM 3335 C C . MET B 1 197 ? -11.156 2.877 -1.658 1 94.56 197 MET B C 1
ATOM 3337 O O . MET B 1 197 ? -11.586 3.947 -2.09 1 94.56 197 MET B O 1
ATOM 3341 N N . LEU B 1 198 ? -10.523 1.987 -2.436 1 94.94 198 LEU B N 1
ATOM 3342 C CA . LEU B 1 198 ? -10.242 2.236 -3.844 1 94.94 198 LEU B CA 1
ATOM 3343 C C . LEU B 1 198 ? -11.281 1.558 -4.734 1 94.94 198 LEU B C 1
ATOM 3345 O O . LEU B 1 198 ? -11.695 0.431 -4.461 1 94.94 198 LEU B O 1
ATOM 3349 N N . LYS B 1 199 ? -11.602 2.23 -5.781 1 94 199 LYS B N 1
ATOM 3350 C CA . LYS B 1 199 ? -12.383 1.592 -6.832 1 94 199 LYS B CA 1
ATOM 3351 C C . LYS B 1 199 ? -11.492 0.775 -7.766 1 94 199 LYS B C 1
ATOM 3353 O O . LYS B 1 199 ? -10.297 1.055 -7.895 1 94 199 LYS B O 1
ATOM 3358 N N . MET B 1 200 ? -12.125 -0.195 -8.422 1 96.25 200 MET B N 1
ATOM 3359 C CA . MET B 1 200 ? -11.398 -1.1 -9.305 1 96.25 200 MET B CA 1
ATOM 3360 C C . MET B 1 200 ? -10.641 -0.321 -10.383 1 96.25 200 MET B C 1
ATOM 3362 O O . MET B 1 200 ? -9.461 -0.564 -10.617 1 96.25 200 MET B O 1
ATOM 3366 N N . ASP B 1 201 ? -11.289 0.62 -10.945 1 93.62 201 ASP B N 1
ATOM 3367 C CA . ASP B 1 201 ? -10.672 1.382 -12.031 1 93.62 201 ASP B CA 1
ATOM 3368 C C . ASP B 1 201 ? -9.469 2.178 -11.531 1 93.62 201 ASP B C 1
ATOM 3370 O O . ASP B 1 201 ? -8.477 2.326 -12.242 1 93.62 201 ASP B O 1
ATOM 3374 N N . GLN B 1 202 ? -9.555 2.65 -10.32 1 92.38 202 GLN B N 1
ATOM 3375 C CA . GLN B 1 202 ? -8.445 3.375 -9.719 1 92.38 202 GLN B CA 1
ATOM 3376 C C . GLN B 1 202 ? -7.246 2.457 -9.492 1 92.38 202 GLN B C 1
ATOM 3378 O O . GLN B 1 202 ? -6.113 2.803 -9.836 1 92.38 202 GLN B O 1
ATOM 3383 N N . ALA B 1 203 ? -7.57 1.334 -8.93 1 95.06 203 ALA B N 1
ATOM 3384 C CA . ALA B 1 203 ? -6.512 0.368 -8.641 1 95.06 203 ALA B CA 1
ATOM 3385 C C . ALA B 1 203 ? -5.82 -0.086 -9.922 1 95.06 203 ALA B C 1
ATOM 3387 O O . ALA B 1 203 ? -4.59 -0.154 -9.984 1 95.06 203 ALA B O 1
ATOM 3388 N N . VAL B 1 204 ? -6.59 -0.318 -10.961 1 94.5 204 VAL B N 1
ATOM 3389 C CA . VAL B 1 204 ? -6.043 -0.759 -12.242 1 94.5 204 VAL B CA 1
ATOM 3390 C C . VAL B 1 204 ? -5.148 0.331 -12.82 1 94.5 204 VAL B C 1
ATOM 3392 O O . VAL B 1 204 ? -4.043 0.05 -13.297 1 94.5 204 VAL B O 1
ATOM 3395 N N . LYS B 1 205 ? -5.578 1.476 -12.773 1 91.12 205 LYS B N 1
ATOM 3396 C CA . LYS B 1 205 ? -4.812 2.592 -13.32 1 91.12 205 LYS B CA 1
ATOM 3397 C C . LYS B 1 205 ? -3.488 2.764 -12.586 1 91.12 205 LYS B C 1
ATOM 3399 O O . LYS B 1 205 ? -2.451 3.002 -13.211 1 91.12 205 LYS B O 1
ATOM 3404 N N . ILE B 1 206 ? -3.555 2.65 -11.312 1 90.62 206 ILE B N 1
ATOM 3405 C CA . ILE B 1 206 ? -2.359 2.779 -10.484 1 90.62 206 ILE B CA 1
ATOM 3406 C C . ILE B 1 206 ? -1.314 1.756 -10.93 1 90.62 206 ILE B C 1
ATOM 3408 O O . ILE B 1 206 ? -0.156 2.105 -11.164 1 90.62 206 ILE B O 1
ATOM 3412 N N . VAL B 1 207 ? -1.736 0.566 -11.062 1 92.62 207 VAL B N 1
ATOM 3413 C CA . VAL B 1 207 ? -0.812 -0.514 -11.391 1 92.62 207 VAL B CA 1
ATOM 3414 C C . VAL B 1 207 ? -0.301 -0.338 -12.82 1 92.62 207 VAL B C 1
ATOM 3416 O O . VAL B 1 207 ? 0.897 -0.477 -13.078 1 92.62 207 VAL B O 1
ATOM 3419 N N . LYS B 1 208 ? -1.156 0.038 -13.688 1 90.06 208 LYS B N 1
ATOM 3420 C CA . LYS B 1 208 ? -0.769 0.231 -15.078 1 90.06 208 LYS B CA 1
ATOM 3421 C C . LYS B 1 208 ? 0.264 1.347 -15.219 1 90.06 208 LYS B C 1
ATOM 3423 O O . LYS B 1 208 ? 1.22 1.226 -15.984 1 90.06 208 LYS B O 1
ATOM 3428 N N . ASP B 1 209 ? 0.05 2.334 -14.508 1 84.94 209 ASP B N 1
ATOM 3429 C CA . ASP B 1 209 ? 0.959 3.473 -14.586 1 84.94 209 ASP B CA 1
ATOM 3430 C C . ASP B 1 209 ? 2.33 3.123 -14.008 1 84.94 209 ASP B C 1
ATOM 3432 O O . ASP B 1 209 ? 3.357 3.576 -14.523 1 84.94 209 ASP B O 1
ATOM 3436 N N . LEU B 1 210 ? 2.295 2.346 -13.016 1 85.94 210 LEU B N 1
ATOM 3437 C CA . LEU B 1 210 ? 3.564 1.919 -12.445 1 85.94 210 LEU B CA 1
ATOM 3438 C C . LEU B 1 210 ? 4.328 1.024 -13.414 1 85.94 210 LEU B C 1
ATOM 3440 O O . LEU B 1 210 ? 5.555 1.121 -13.516 1 85.94 210 LEU B O 1
ATOM 3444 N N . VAL B 1 211 ? 3.596 0.228 -14.062 1 86.12 211 VAL B N 1
ATOM 3445 C CA . VAL B 1 211 ? 4.207 -0.672 -15.031 1 86.12 211 VAL B CA 1
ATOM 3446 C C . VAL B 1 211 ? 4.891 0.141 -16.141 1 86.12 211 VAL B C 1
ATOM 3448 O O . VAL B 1 211 ? 5.957 -0.237 -16.625 1 86.12 211 VAL B O 1
ATOM 3451 N N . SER B 1 212 ? 4.34 1.282 -16.406 1 81.94 212 SER B N 1
ATOM 3452 C CA . SER B 1 212 ? 4.887 2.123 -17.453 1 81.94 212 SER B CA 1
ATOM 3453 C C . SER B 1 212 ? 6.191 2.779 -17.031 1 81.94 212 SER B C 1
ATOM 3455 O O . SER B 1 212 ? 6.949 3.281 -17.859 1 81.94 212 SER B O 1
ATOM 3457 N N . LEU B 1 213 ? 6.438 2.779 -15.742 1 77.31 213 LEU B N 1
ATOM 3458 C CA . LEU B 1 213 ? 7.629 3.434 -15.211 1 77.31 213 LEU B CA 1
ATOM 3459 C C . LEU B 1 213 ? 8.742 2.42 -14.961 1 77.31 213 LEU B C 1
ATOM 3461 O O . LEU B 1 213 ? 9.852 2.793 -14.578 1 77.31 213 LEU B O 1
ATOM 3465 N N . ILE B 1 214 ? 8.406 1.21 -14.992 1 69.81 214 ILE B N 1
ATOM 3466 C CA . ILE B 1 214 ? 9.391 0.161 -14.758 1 69.81 214 ILE B CA 1
ATOM 3467 C C . ILE B 1 214 ? 9.898 -0.385 -16.094 1 69.81 214 ILE B C 1
ATOM 3469 O O . ILE B 1 214 ? 9.156 -0.412 -17.078 1 69.81 214 ILE B O 1
#

Radius of gyration: 26.25 Å; Cα contacts (8 Å, |Δi|>4): 671; chains: 2; bounding box: 50×97×60 Å

Organism: Dictyoglomus thermophilum (strain ATCC 35947 / DSM 3960 / H-6-12) (NCBI:txid309799)

Solvent-accessible surface area (backbone atoms only — not comparable to full-atom values): 22907 Å² total; per-residue (Å²): 105,33,29,34,23,38,40,57,41,64,44,26,52,34,69,58,48,51,51,50,44,16,60,75,70,69,29,46,76,39,39,61,47,56,45,50,41,46,46,46,68,59,68,46,46,59,65,51,57,65,66,57,53,94,76,46,59,63,59,54,51,44,51,54,50,51,74,66,54,83,74,82,59,82,76,56,68,26,73,38,62,49,100,86,64,51,72,37,66,39,66,62,77,70,50,72,65,70,42,42,57,36,47,53,42,50,56,61,51,46,62,75,67,36,37,31,31,33,42,38,93,49,40,42,66,76,48,55,88,46,80,50,50,46,24,38,33,28,33,48,52,68,69,59,15,34,52,45,35,19,68,75,67,70,41,52,69,67,55,20,48,50,51,35,53,52,51,42,48,49,52,36,48,48,33,31,73,76,66,69,41,65,74,80,48,64,84,59,22,41,31,36,39,18,45,72,71,42,50,69,68,56,52,44,48,42,53,52,54,49,45,71,73,73,105,34,30,34,24,39,40,56,42,63,44,26,52,35,69,59,48,51,52,50,44,15,60,76,69,70,29,46,75,39,37,62,45,55,44,51,41,47,45,50,68,57,69,47,47,58,64,50,54,64,64,56,52,93,77,44,58,63,60,52,49,45,50,51,50,52,74,65,53,85,72,83,61,80,78,60,69,26,71,39,62,50,100,85,63,49,72,38,66,38,66,62,76,68,49,71,64,67,44,43,55,34,45,52,38,49,56,59,50,45,61,77,67,35,37,30,30,34,43,39,93,50,40,41,64,75,49,55,87,46,81,48,50,44,24,37,32,26,33,46,52,67,68,59,16,34,52,43,35,20,68,74,67,72,41,51,71,69,54,21,48,50,51,36,52,52,51,41,48,49,52,36,50,49,34,32,73,75,66,69,42,64,73,79,46,65,83,59,22,42,31,36,40,18,45,73,73,42,51,71,69,55,54,45,50,43,53,53,54,50,44,71,72,72

Nearest PDB structures (foldseek):
  3fdi-assembly1_A  TM=9.367E-01  e=1.594E-11  Eubacterium ventriosum ATCC 27560
  3hdt-assembly1_B  TM=8.941E-01  e=3.164E-11  [Clostridium] symbiosum ATCC 14940
  3fdi-assembly1_B  TM=8.463E-01  e=2.339E-10  Eubacterium ventriosum ATCC 27560
  2h92-assembly3_C  TM=5.916E-01  e=4.491E-08  Staphylococcus aureus
  3r8c-assembly1_B  TM=5.060E-01  e=1.084E-05  Mycobacteroides abscessus ATCC 19977

Sequence (428 aa):
MAVITISRQVGSLGDELAEKIAKELGYRYFDKFLMTEIAVSSGLTEAEVIDFNEDNYKVRSFFEQLFGRKSPVGTITVRDRDEKGKVFLTTKVFDEESSLTFVQAVIKKLVDWDNVVILGRGGQVLLRGFPHVLHIRVIAPLEFRIENIMKQKGLTREDALKYISEKDKAAQEYLYRFYNVDWNDPELYHMVLNMGMLKMDQAVKIVKDLVSLIMAVITISRQVGSLGDELAEKIAKELGYRYFDKFLMTEIAVSSGLTEAEVIDFNEDNYKVRSFFEQLFGRKSPVGTITVRDRDEKGKVFLTTKVFDEESSLTFVQAVIKKLVDWDNVVILGRGGQVLLRGFPHVLHIRVIAPLEFRIENIMKQKGLTREDALKYISEKDKAAQEYLYRFYNVDWNDPELYHMVLNMGMLKMDQAVKIVKDLVSLI

InterPro domains:
  IPR027417 P-loop containing nucleoside triphosphate hydrolase [G3DSA:3.40.50.300] (1-212)
  IPR027417 P-loop containing nucleoside triphosphate hydrolase [SSF52540] (17-211)

Foldseek 3Di:
DFEEEEEEFALLCRVVLLVVLLVVLVFQEAEPQLLLLLLQALVDDLVRLQPDDVPPVSSVVSVVVSSPDDDRDDFRFHFDQDPVGHTGRDSPPCDPVSSLSSSLSNLVVVRVVGRYYYYASCSLQSCPPPPRYFYEYGYEDPVSSLVSQCVVPVDDSVVSSVVSVVVNVVRQCSCCVPVVDGSPPCVSGPYYHYSNVDPSVRSSVVVVVVSVVD/DFEEEEEEQALLCSVVLLVVLLVVLVFQEAEPQLLLLLLQALPDQLVRLQPDDVPPVSSVVSVVVSSPDDDRDDQRQHFDQDPVGHTGRDSPPPDPVSSLSSSLSNLVVVRVVGRYYYYASCSLQSCPPPPRYFYEYGYEDPVSSLVSQCVVPVDDSVVSSVVSVVVVVVRQCSCCVPVVDGSPPCVSGPYYHYSNVDPSVRSSVVVVVVSVVD

pLDDT: mean 77.29, std 21.32, range [33.66, 98.69]